Protein 6QU0 (pdb70)

Radius of gyration: 21.9 Å; Cα contacts (8 Å, |Δi|>4): 796; chains: 2; bounding box: 56×60×49 Å

B-factor: mean 35.23, std 13.41, range [15.94, 178.95]

Foldseek 3Di:
DAEEEAEEQDDPPPPDDLLVLLSCLLVVLLCVLVVVYHYHYDYLNPDDQDDDDCQQAPDQQRGDDDPSLVPDDPVSVVNSVVLVVLQCVVLVHQEYEYGAEQDQLAGDVSVVSSLSSNSHDPGLWHQDPVGIAADSQRHEYEYRYEEAADLVDDPNVVSRVHLVVVVVSCVRNNVVYYYYQYQYNCNVPVVCNVVSSVVSSVVSSVVSNPD/DAEEEAEEQDDDDPDDDLLVLLSCLLVVLLCVLPVPYHYDYDYLNVDDQDDDDPQQAPDFQRGDDDPSLVVDDPVSVVNNVVLVVLQCVVLPHQEYEYTAEQDQLAGDPSVVSSLSSNRHDVRLWHQDPVGIDADSQRHAYEYRYEEQQDLPDDPNVVSRVHLVVVVVSCVSSNRPYYHYQYQYNCNVPVVCNVVSSVVSSVVSSVVSNPD

Organism: NCBI:txid333138

Solvent-accessible surface area: 18854 Å² total; per-residue (Å²): 130,41,36,0,0,19,1,3,1,17,10,85,126,57,140,134,16,28,1,53,23,0,0,126,11,0,7,52,10,0,96,137,58,29,113,129,48,86,35,56,76,0,16,6,70,120,59,117,19,18,138,20,18,33,12,0,28,75,33,77,3,99,24,70,76,52,121,16,58,90,122,21,58,92,114,26,74,67,52,12,40,55,1,40,100,0,1,76,34,0,43,57,0,48,27,0,0,1,1,0,12,27,41,12,7,10,8,0,24,32,2,8,16,0,0,3,1,0,1,8,16,54,82,0,0,91,105,58,196,154,20,48,36,24,58,4,103,104,15,62,0,0,0,0,0,12,8,28,13,79,21,74,129,54,124,30,39,136,39,11,3,0,29,89,8,0,41,12,0,1,107,12,0,25,10,100,40,43,55,34,15,63,1,35,5,12,87,62,96,100,145,96,14,115,100,38,69,108,112,4,34,60,132,0,100,97,45,0,118,107,11,134,39,32,0,0,15,1,3,0,18,10,115,40,132,59,155,22,47,1,54,33,0,0,130,14,0,12,51,14,0,96,139,57,28,109,135,51,89,37,57,76,0,17,4,72,132,60,98,18,9,146,27,32,48,45,0,33,73,27,65,5,99,40,53,97,42,136,26,46,88,148,20,62,91,116,36,79,66,45,10,39,47,0,42,100,0,1,79,35,0,29,60,0,56,28,0,0,0,1,0,11,27,33,13,5,11,9,0,25,31,1,8,15,0,0,2,1,0,1,6,26,52,83,0,0,92,101,50,178,180,22,60,67,16,63,7,70,139,34,54,0,0,0,0,0,11,10,20,21,68,18,74,123,45,124,29,25,122,33,10,3,0,32,63,7,0,35,18,0,2,116,14,0,26,12,98,41,47,47,26,0,48,1,26,0,14,97,71,77,94,128,74,20,106,90,23,60,99,136,6,29,52,125,0,98,97,40,0,116,108,13

Sequence (422 aa):
MTKVLYITAHPHDDTQSFSMAVGKAFIDTYKEVNPDHEVETIDLYIEDIPHIDVDVFSGWGKLRSGQGFDQLSSDEKAKVGRLSELCEQFVSADKYIFVSPLWNFSFPPVLKAYIDSVAVAGKTFKYTEQGPVGLLTDKKALHIQARGGIYSEGPAAQMEMGHRYLSIIMQFFGVPSFDGLFVEGHNAMPDKAQEIKEKAVARAKDLAHTFMTKVLYITAHPHDDTQSFSMAVGKAFIDTYKEVNPDHEVETIDLYIEDIPHIDVDVFSGWGKLRSGQGFDQLSSDEKAKVGRLSELCEQFVSADKYIFVSPLWNFSFPPVLKAYIDSSVAVAGKTFKYTEQGPVGLLTTDKKALHIQARGGIYSEGPAAQMEMGHRYLSIIMQFFGVPSFDGLFVEGHNAMPDKAQEIKEKAVARAKDLAHTF

Nearest PDB structures (foldseek):
  6qu0-assembly1_B  TM=9.906E-01  e=3.653E-42  Halalkalibacter okhensis
  6jxn-assembly2_B  TM=9.415E-01  e=6.956E-33  Bacillus smithii
  3w78-assembly2_D  TM=9.395E-01  e=6.205E-25  Bacillus sp. B29
  3w77-assembly1_B  TM=9.193E-01  e=5.477E-24  Bacillus sp. B29
  3p0r-assembly1_A-2  TM=8.991E-01  e=1.500E-24  Bacillus anthracis str. Sterne

Structure (mmCIF, N/CA/C/O backbone):
data_6QU0
#
_entry.id   6QU0
#
_cell.length_a   47.209
_cell.length_b   92.970
_cell.length_c   103.040
_cell.angle_alpha   90.00
_cell.angle_beta   90.00
_cell.angle_gamma   90.00
#
_symmetry.space_group_name_H-M   'P 2 21 21'
#
loop_
_entity.id
_entity.type
_entity.pdbx_description
1 polymer 'FMN-dependent NADH-azoreductase'
2 non-polymer 'FLAVIN MONONUCLEOTIDE'
3 non-polymer GLYCEROL
4 non-polymer 'SULFATE ION'
5 water water
#
loop_
_atom_site.group_PDB
_atom_site.id
_atom_site.type_symbol
_atom_site.label_atom_id
_atom_site.label_alt_id
_atom_site.label_comp_id
_atom_site.label_asym_id
_atom_site.label_entity_id
_atom_site.label_seq_id
_atom_site.pdbx_PDB_ins_code
_atom_site.Cartn_x
_atom_site.Cartn_y
_atom_site.Cartn_z
_atom_site.occupancy
_atom_site.B_iso_or_equiv
_atom_site.auth_seq_id
_atom_site.auth_comp_id
_atom_site.auth_asym_id
_atom_site.auth_atom_id
_atom_site.pdbx_PDB_model_num
ATOM 1 N N . MET A 1 1 ? -47.943 -27.361 -2.968 1.00 57.51 1 MET A N 1
ATOM 2 C CA . MET A 1 1 ? -47.524 -26.046 -2.421 1.00 57.39 1 MET A CA 1
ATOM 3 C C . MET A 1 1 ? -45.983 -25.954 -2.441 1.00 55.85 1 MET A C 1
ATOM 4 O O . MET A 1 1 ? -45.311 -26.947 -2.806 1.00 53.39 1 MET A O 1
ATOM 6 N N . THR A 1 2 ? -45.443 -24.779 -2.109 1.00 52.97 2 THR A N 1
ATOM 7 C CA . THR A 1 2 ? -44.013 -24.557 -1.789 1.00 50.45 2 THR A CA 1
ATOM 8 C C . THR A 1 2 ? -43.928 -24.398 -0.274 1.00 50.42 2 THR A C 1
ATOM 9 O O . THR A 1 2 ? -44.755 -23.632 0.285 1.00 46.34 2 THR A O 1
ATOM 13 N N . LYS A 1 3 ? -43.019 -25.141 0.366 1.00 49.00 3 LYS A N 1
ATOM 14 C CA . LYS A 1 3 ? -42.914 -25.212 1.847 1.00 45.33 3 LYS A CA 1
ATOM 15 C C . LYS A 1 3 ? -41.556 -24.654 2.268 1.00 39.65 3 LYS A C 1
ATOM 16 O O . LYS A 1 3 ? -40.547 -24.992 1.629 1.00 35.26 3 LYS A O 1
ATOM 22 N N . VAL A 1 4 ? -41.568 -23.749 3.243 1.00 40.00 4 VAL A N 1
ATOM 23 C CA . VAL A 1 4 ? -40.359 -23.018 3.707 1.00 38.71 4 VAL A CA 1
ATOM 24 C C . VAL A 1 4 ? -40.216 -23.343 5.187 1.00 35.92 4 VAL A C 1
ATOM 25 O O . VAL A 1 4 ? -41.237 -23.319 5.889 1.00 34.90 4 VAL A O 1
ATOM 29 N N . LEU A 1 5 ? -39.007 -23.733 5.600 1.00 33.94 5 LEU A N 1
ATOM 30 C CA . LEU A 1 5 ? -38.697 -23.994 7.028 1.00 34.17 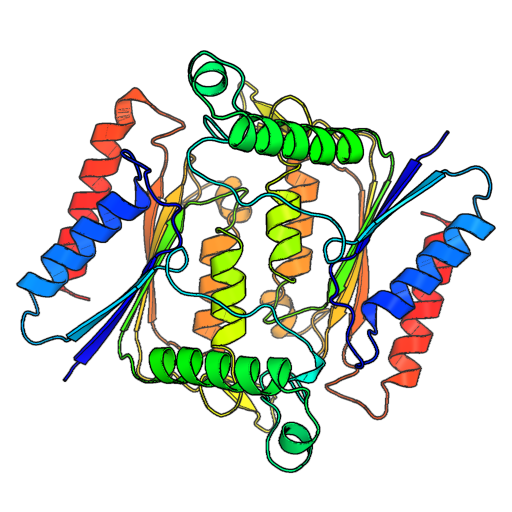5 LEU A CA 1
ATOM 31 C C . LEU A 1 5 ? -37.899 -22.824 7.550 1.00 30.55 5 LEU A C 1
ATOM 32 O O . LEU A 1 5 ? -36.789 -22.579 7.020 1.00 32.86 5 LEU A O 1
ATOM 37 N N . TYR A 1 6 ? -38.434 -22.195 8.585 1.00 32.14 6 TYR A N 1
ATOM 38 C CA . TYR A 1 6 ? -37.832 -21.043 9.285 1.00 32.81 6 TYR A CA 1
ATOM 39 C C . TYR A 1 6 ? -37.256 -21.572 10.610 1.00 30.34 6 TYR A C 1
ATOM 40 O O . TYR A 1 6 ? -37.996 -21.852 11.549 1.00 29.69 6 TYR A O 1
ATOM 49 N N . ILE A 1 7 ? -35.943 -21.795 10.611 1.00 32.49 7 ILE A N 1
ATOM 50 C CA . ILE A 1 7 ? -35.220 -22.513 11.689 1.00 28.90 7 ILE A CA 1
ATOM 51 C C . ILE A 1 7 ? -34.449 -21.474 12.503 1.00 27.89 7 ILE A C 1
ATOM 52 O O . ILE A 1 7 ? -33.419 -20.964 12.023 1.00 26.96 7 ILE A O 1
ATOM 57 N N . THR A 1 8 ? -34.885 -21.218 13.735 1.00 27.00 8 THR A N 1
ATOM 58 C CA . THR A 1 8 ? -34.238 -20.213 14.611 1.00 28.11 8 THR A CA 1
ATOM 59 C C . THR A 1 8 ? -33.485 -20.889 15.754 1.00 28.76 8 THR A C 1
ATOM 60 O O . THR A 1 8 ? -34.077 -21.748 16.445 1.00 27.23 8 THR A O 1
ATOM 64 N N . ALA A 1 9 ? -32.230 -20.475 15.942 1.00 27.15 9 ALA A N 1
ATOM 65 C CA . ALA A 1 9 ? -31.334 -20.897 17.034 1.00 28.80 9 ALA A CA 1
ATOM 66 C C . ALA A 1 9 ? -31.008 -19.699 17.931 1.00 28.85 9 ALA A C 1
ATOM 67 O O . ALA A 1 9 ? -29.845 -19.331 18.007 1.00 30.55 9 ALA A O 1
ATOM 69 N N . HIS A 1 10 ? -31.993 -19.153 18.637 1.00 28.44 10 HIS A N 1
ATOM 70 C CA . HIS A 1 10 ? -31.794 -17.962 19.503 1.00 29.05 10 HIS A CA 1
ATOM 71 C C . HIS A 1 10 ? -32.542 -18.111 20.826 1.00 25.65 10 HIS A C 1
ATOM 72 O O . HIS A 1 10 ? -33.725 -18.420 20.845 1.00 28.12 10 HIS A O 1
ATOM 79 N N . PRO A 1 11 ? -31.823 -17.960 21.956 1.00 27.06 11 PRO A N 1
ATOM 80 C CA . PRO A 1 11 ? -32.407 -17.937 23.294 1.00 31.30 11 PRO A CA 1
ATOM 81 C C . PRO A 1 11 ? -33.570 -16.929 23.358 1.00 36.58 11 PRO A C 1
ATOM 82 O O . PRO A 1 11 ? -33.501 -15.911 22.658 1.00 34.22 11 PRO A O 1
ATOM 86 N N . HIS A 1 12 ? -34.617 -17.259 24.118 1.00 39.83 12 HIS A N 1
ATOM 87 C CA . HIS A 1 12 ? -35.844 -16.426 24.247 1.00 45.81 12 HIS A CA 1
ATOM 88 C C . HIS A 1 12 ? -35.594 -15.241 25.204 1.00 49.57 12 HIS A C 1
ATOM 89 O O . HIS A 1 12 ? -34.552 -15.236 25.912 1.00 49.22 12 HIS A O 1
ATOM 96 N N . ASP A 1 13 ? -36.511 -14.258 25.187 1.00 53.28 13 ASP A N 1
ATOM 97 C CA . ASP A 1 13 ? -36.519 -13.045 26.047 1.00 56.28 13 ASP A CA 1
ATOM 98 C C . ASP A 1 13 ? -35.362 -12.120 25.671 1.00 56.09 13 ASP A C 1
ATOM 99 O O . ASP A 1 13 ? -34.956 -11.329 26.533 1.00 57.64 13 ASP A O 1
ATOM 104 N N . ASP A 1 14 ? -34.806 -12.236 24.469 1.00 60.71 14 ASP A N 1
ATOM 105 C CA . ASP A 1 14 ? -33.810 -11.247 23.987 1.00 69.87 14 ASP A CA 1
ATOM 106 C C . ASP A 1 14 ? -34.612 -10.159 23.278 1.00 77.20 14 ASP A C 1
ATOM 107 O O . ASP A 1 14 ? -35.077 -10.395 22.148 1.00 65.52 14 ASP A O 1
ATOM 112 N N . THR A 1 15 ? -34.801 -9.041 23.977 1.00 87.37 15 THR A N 1
ATOM 113 C CA . THR A 1 15 ? -35.520 -7.827 23.507 1.00 91.86 15 THR A CA 1
ATOM 114 C C . THR A 1 15 ? -34.467 -6.885 22.903 1.00 85.88 15 THR A C 1
ATOM 115 O O . THR A 1 15 ? -34.490 -5.670 23.203 1.00 84.81 15 THR A O 1
ATOM 119 N N . GLN A 1 16 ? -33.548 -7.460 22.123 1.00 72.57 16 GLN A N 1
ATOM 120 C CA . GLN A 1 16 ? -32.537 -6.765 21.282 1.00 66.95 16 GLN A CA 1
ATOM 121 C C . GLN A 1 16 ? -31.720 -7.825 20.527 1.00 58.37 16 GLN A C 1
ATOM 122 O O . GLN A 1 16 ? -30.474 -7.808 20.598 1.00 55.44 16 GLN A O 1
ATOM 128 N N . SER A 1 17 ? -32.382 -8.726 19.815 1.00 50.47 17 SER A N 1
ATOM 129 C CA . SER A 1 17 ? -31.682 -9.725 18.978 1.00 43.27 17 SER A CA 1
ATOM 130 C C . SER A 1 17 ? -31.588 -9.191 17.550 1.00 40.04 17 SER A C 1
ATOM 131 O O . SER A 1 17 ? -32.633 -9.045 16.886 1.00 35.44 17 SER A O 1
ATOM 134 N N . PHE A 1 18 ? -30.370 -8.995 17.064 1.00 37.59 18 PHE A N 1
ATOM 135 C CA . PHE A 1 18 ? -30.125 -8.508 15.686 1.00 37.06 18 PHE A CA 1
ATOM 136 C C . PHE A 1 18 ? -30.473 -9.593 14.679 1.00 43.68 18 PHE A C 1
ATOM 137 O O . PHE A 1 18 ? -31.107 -9.253 13.659 1.00 42.90 18 PHE A O 1
ATOM 145 N N . SER A 1 19 ? -30.045 -10.846 14.913 1.00 37.77 19 SER A N 1
ATOM 146 C CA . SER A 1 19 ? -30.297 -11.927 13.930 1.00 35.45 19 SER A CA 1
ATOM 147 C C . SER A 1 19 ? -31.814 -12.091 13.812 1.00 32.28 19 SER A C 1
ATOM 148 O O . SER A 1 19 ? -32.280 -12.236 12.689 1.00 35.18 19 SER A O 1
ATOM 151 N N . MET A 1 20 ? -32.549 -12.061 14.931 1.00 33.25 20 MET A N 1
ATOM 152 C CA . MET A 1 20 ? -34.014 -12.337 14.921 1.00 36.72 20 MET A CA 1
ATOM 153 C C . MET A 1 20 ? -34.762 -11.140 14.292 1.00 40.88 20 MET A C 1
ATOM 154 O O . MET A 1 20 ? -35.829 -11.357 13.681 1.00 38.11 20 MET A O 1
ATOM 159 N N . ALA A 1 21 ? -34.229 -9.924 14.436 1.00 39.54 21 ALA A N 1
ATOM 160 C CA . ALA A 1 21 ? -34.780 -8.712 13.794 1.00 39.85 21 ALA A CA 1
ATOM 161 C C . ALA A 1 21 ? -34.741 -8.892 12.273 1.00 36.66 21 ALA A C 1
ATOM 162 O O . ALA A 1 21 ? -35.797 -8.815 11.621 1.00 42.41 21 ALA A O 1
ATOM 164 N N . VAL A 1 22 ? -33.571 -9.192 11.725 1.00 39.17 22 VAL A N 1
ATOM 165 C CA . VAL A 1 22 ? -33.391 -9.375 10.261 1.00 37.53 22 VAL A CA 1
ATOM 166 C C . VAL A 1 22 ? -34.215 -10.574 9.804 1.00 40.64 22 VAL A C 1
ATOM 167 O O . VAL A 1 22 ? -34.857 -10.504 8.702 1.00 36.22 22 VAL A O 1
ATOM 171 N N . GLY A 1 23 ? -34.193 -11.645 10.611 1.00 40.66 23 GLY A N 1
ATOM 172 C CA . GLY A 1 23 ? -35.011 -12.841 10.363 1.00 37.43 23 GLY A CA 1
ATOM 173 C C . GLY A 1 23 ? -36.482 -12.494 10.213 1.00 40.95 23 GLY A C 1
ATOM 174 O O . GLY A 1 23 ? -37.066 -12.869 9.170 1.00 39.33 23 GLY A O 1
ATOM 175 N N . LYS A 1 24 ? -37.036 -11.805 11.218 1.00 42.64 24 LYS A N 1
ATOM 176 C CA . LYS A 1 24 ? -38.399 -11.203 11.204 1.00 51.83 24 LYS A CA 1
ATOM 177 C C . LYS A 1 24 ? -38.651 -10.515 9.860 1.00 50.82 24 LYS A C 1
ATOM 178 O O . LYS A 1 24 ? -39.659 -10.840 9.197 1.00 49.65 24 LYS A O 1
ATOM 184 N N . ALA A 1 25 ? -37.776 -9.576 9.498 1.00 51.38 25 ALA A N 1
ATOM 185 C CA . ALA A 1 25 ? -37.953 -8.692 8.321 1.00 50.31 25 ALA A CA 1
ATOM 186 C C . ALA A 1 25 ? -37.933 -9.553 7.061 1.00 51.51 25 ALA A C 1
ATOM 187 O O . ALA A 1 25 ? -38.811 -9.358 6.213 1.00 49.80 25 ALA A O 1
ATOM 189 N N . PHE A 1 26 ? -37.006 -10.508 6.968 1.00 45.56 26 PHE A N 1
ATOM 190 C CA . PHE A 1 26 ? -36.920 -11.394 5.785 1.00 47.05 26 PHE A CA 1
ATOM 191 C C . PHE A 1 26 ? -38.195 -12.233 5.651 1.00 44.40 26 PHE A C 1
ATOM 192 O O . PHE A 1 26 ? -38.684 -12.373 4.504 1.00 46.05 26 PHE A O 1
ATOM 200 N N . ILE A 1 27 ? -38.687 -12.830 6.742 1.00 44.48 27 ILE A N 1
ATOM 201 C CA . ILE A 1 27 ? -39.779 -13.839 6.637 1.00 47.88 27 ILE A CA 1
ATOM 202 C C . ILE A 1 27 ? -41.129 -13.122 6.489 1.00 48.98 27 ILE A C 1
ATOM 203 O O . ILE A 1 27 ? -42.014 -13.667 5.771 1.00 46.46 27 ILE A O 1
ATOM 208 N N . ASP A 1 28 ? -41.300 -11.976 7.149 1.00 46.34 28 ASP A N 1
ATOM 209 C CA . ASP A 1 28 ? -42.568 -11.204 7.076 1.00 44.42 28 ASP A CA 1
ATOM 210 C C . ASP A 1 28 ? -42.775 -10.702 5.648 1.00 44.91 28 ASP A C 1
ATOM 211 O O . ASP A 1 28 ? -43.887 -10.846 5.143 1.00 55.06 28 ASP A O 1
ATOM 216 N N . THR A 1 29 ? -41.741 -10.148 5.021 1.00 47.63 29 THR A N 1
ATOM 217 C CA . THR A 1 29 ? -41.796 -9.710 3.608 1.00 52.83 29 THR A CA 1
ATOM 218 C C . THR A 1 29 ? -42.019 -10.944 2.732 1.00 52.17 29 THR A C 1
ATOM 219 O O . THR A 1 29 ? -42.858 -10.860 1.818 1.00 54.22 29 THR A O 1
ATOM 223 N N . TYR A 1 30 ? -41.334 -12.058 3.021 1.00 47.28 30 TYR A N 1
ATOM 224 C CA . TYR A 1 30 ? -41.399 -13.290 2.194 1.00 44.10 30 TYR A CA 1
ATOM 225 C C . TYR A 1 30 ? -42.845 -13.783 2.153 1.00 40.48 30 TYR A C 1
ATOM 226 O O . TYR A 1 30 ? -43.302 -14.138 1.066 1.00 48.30 30 TYR A O 1
ATOM 235 N N . LYS A 1 31 ? -43.530 -13.806 3.289 1.00 42.52 31 LYS A N 1
ATOM 236 C CA . LYS A 1 31 ? -44.933 -14.290 3.364 1.00 47.63 31 LYS A CA 1
ATOM 237 C C . LYS A 1 31 ? -45.847 -13.347 2.551 1.00 57.57 31 LYS A C 1
ATOM 238 O O . LYS A 1 31 ? -46.650 -13.875 1.755 1.00 58.03 31 LYS A O 1
ATOM 244 N N . GLU A 1 32 ? -45.682 -12.020 2.682 1.00 59.11 32 GLU A N 1
ATOM 245 C CA . GLU A 1 32 ? -46.453 -10.988 1.917 1.00 57.29 32 GLU A CA 1
ATOM 246 C C . GLU A 1 32 ? -46.231 -11.197 0.411 1.00 51.92 32 GLU A C 1
ATOM 247 O O . GLU A 1 32 ? -47.230 -11.326 -0.309 1.00 52.61 32 GLU A O 1
ATOM 253 N N . VAL A 1 33 ? -44.977 -11.267 -0.043 1.00 51.68 33 VAL A N 1
ATOM 254 C CA . VAL A 1 33 ? -44.615 -11.538 -1.469 1.00 51.95 33 VAL A CA 1
ATOM 255 C C . VAL A 1 33 ? -45.295 -12.843 -1.909 1.00 59.04 33 VAL A C 1
ATOM 256 O O . VAL A 1 33 ? -45.982 -12.837 -2.946 1.00 64.31 33 VAL A O 1
ATOM 260 N N . ASN A 1 34 ? -45.143 -13.911 -1.125 1.00 61.45 34 ASN A N 1
ATOM 261 C CA . ASN A 1 34 ? -45.562 -15.294 -1.480 1.00 56.86 34 ASN A CA 1
ATOM 262 C C . ASN A 1 34 ? -46.643 -15.753 -0.513 1.00 57.74 34 ASN A C 1
ATOM 263 O O . ASN A 1 34 ? -46.391 -16.629 0.304 1.00 56.86 34 ASN A O 1
ATOM 268 N N . PRO A 1 35 ? -47.876 -15.204 -0.567 1.00 57.57 35 PRO A N 1
ATOM 269 C CA . PRO A 1 35 ? -48.885 -15.494 0.459 1.00 54.80 35 PRO A CA 1
ATOM 270 C C . PRO A 1 35 ? -49.445 -16.924 0.358 1.00 48.73 35 PRO A C 1
ATOM 271 O O . PRO A 1 35 ? -50.108 -17.355 1.275 1.00 46.51 35 PRO A O 1
ATOM 275 N N . ASP A 1 36 ? -49.189 -17.575 -0.781 1.00 49.15 36 ASP A N 1
ATOM 276 C CA . ASP A 1 36 ? -49.579 -18.962 -1.138 1.00 54.13 36 ASP A CA 1
ATOM 277 C C . ASP A 1 36 ? -48.633 -19.969 -0.448 1.00 52.94 36 ASP A C 1
ATOM 278 O O . ASP A 1 36 ? -49.057 -21.092 -0.157 1.00 47.70 36 ASP A O 1
ATOM 283 N N . HIS A 1 37 ? -47.377 -19.592 -0.207 1.00 53.11 37 HIS A N 1
ATOM 284 C CA . HIS A 1 37 ? -46.320 -20.488 0.343 1.00 48.07 37 HIS A CA 1
ATOM 285 C C . HIS A 1 37 ? -46.633 -20.863 1.794 1.00 42.65 37 HIS A C 1
ATOM 286 O O . HIS A 1 37 ? -47.040 -20.000 2.545 1.00 44.82 37 HIS A O 1
ATOM 293 N N . GLU A 1 38 ? -46.455 -22.125 2.160 1.00 39.86 38 GLU A N 1
ATOM 294 C CA . GLU A 1 38 ? -46.488 -22.574 3.571 1.00 42.90 38 GLU A CA 1
ATOM 295 C C . GLU A 1 38 ? -45.100 -22.323 4.188 1.00 46.28 38 GLU A C 1
ATOM 296 O O . GLU A 1 38 ? -44.082 -22.773 3.593 1.00 42.10 38 GLU A O 1
ATOM 302 N N . VAL A 1 39 ? -45.068 -21.570 5.292 1.00 41.54 39 VAL A N 1
ATOM 303 C CA . VAL A 1 39 ? -43.863 -21.305 6.124 1.00 43.20 39 VAL A CA 1
ATOM 304 C C . VAL A 1 39 ? -44.065 -22.040 7.442 1.00 44.52 39 VAL A C 1
ATOM 305 O O . VAL A 1 39 ? -45.015 -21.683 8.155 1.00 40.12 39 VAL A O 1
ATOM 309 N N . GLU A 1 40 ? -43.228 -23.049 7.727 1.00 38.73 40 GLU A N 1
ATOM 310 C CA . GLU A 1 40 ? -43.279 -23.798 9.013 1.00 38.40 40 GLU A CA 1
ATOM 311 C C . GLU A 1 40 ? -42.098 -23.334 9.881 1.00 36.38 40 GLU A C 1
ATOM 312 O O . GLU A 1 40 ? -40.985 -23.193 9.379 1.00 37.07 40 GLU A O 1
ATOM 318 N N . THR A 1 41 ? -42.341 -23.020 11.135 1.00 34.21 41 THR A N 1
ATOM 319 C CA . THR A 1 41 ? -41.289 -22.496 12.035 1.00 36.57 41 THR A CA 1
ATOM 320 C C . THR A 1 41 ? -40.792 -23.619 12.914 1.00 34.34 41 THR A C 1
ATOM 321 O O . THR A 1 41 ? -41.626 -24.343 13.455 1.00 37.57 41 THR A O 1
ATOM 325 N N . ILE A 1 42 ? -39.484 -23.731 13.064 1.00 36.76 42 ILE A N 1
ATOM 326 C CA . ILE A 1 42 ? -38.938 -24.627 14.112 1.00 35.66 42 ILE A CA 1
ATOM 327 C C . ILE A 1 42 ? -37.982 -23.794 14.946 1.00 28.29 42 ILE A C 1
ATOM 328 O O . ILE A 1 42 ? -36.949 -23.386 14.479 1.00 26.02 42 ILE A O 1
ATOM 333 N N . ASP A 1 43 ? -38.420 -23.523 16.149 1.00 28.05 43 ASP A N 1
ATOM 334 C CA . ASP A 1 43 ? -37.675 -22.759 17.158 1.00 31.89 43 ASP A CA 1
ATOM 335 C C . ASP A 1 43 ? -36.935 -23.794 18.005 1.00 29.77 43 ASP A C 1
ATOM 336 O O . ASP A 1 43 ? -37.575 -24.498 18.788 1.00 29.05 43 ASP A O 1
ATOM 341 N N . LEU A 1 44 ? -35.613 -23.825 17.864 1.00 28.25 44 LEU A N 1
ATOM 342 C CA . LEU A 1 44 ? -34.763 -24.876 18.465 1.00 27.10 44 LEU A CA 1
ATOM 343 C C . LEU A 1 44 ? -34.673 -24.622 19.975 1.00 28.04 44 LEU A C 1
ATOM 344 O O . LEU A 1 44 ? -34.018 -25.412 20.646 1.00 28.60 44 LEU A O 1
ATOM 349 N N . TYR A 1 45 ? -35.246 -23.528 20.488 1.00 25.44 45 TYR A N 1
ATOM 350 C CA . TYR A 1 45 ? -35.296 -23.248 21.946 1.00 28.17 45 TYR A CA 1
ATOM 351 C C . TYR A 1 45 ? -36.707 -23.539 22.441 1.00 33.72 45 TYR A C 1
ATOM 352 O O . TYR A 1 45 ? -36.971 -23.346 23.616 1.00 35.76 45 TYR A O 1
ATOM 361 N N . ILE A 1 46 ? -37.583 -23.992 21.552 1.00 33.44 46 ILE A N 1
ATOM 362 C CA . ILE A 1 46 ? -38.922 -24.492 21.965 1.00 38.31 46 ILE A CA 1
ATOM 363 C C . ILE A 1 46 ? -38.951 -26.008 21.806 1.00 36.34 46 ILE A C 1
ATOM 364 O O . ILE A 1 46 ? -39.320 -26.695 22.746 1.00 38.83 46 ILE A O 1
ATOM 369 N N . GLU A 1 47 ? -38.618 -26.515 20.640 1.00 34.40 47 GLU A N 1
ATOM 370 C CA . GLU A 1 47 ? -38.783 -27.966 20.389 1.00 38.27 47 GLU A CA 1
ATOM 371 C C . GLU A 1 47 ? -37.657 -28.775 21.041 1.00 37.00 47 GLU A C 1
ATOM 372 O O . GLU A 1 47 ? -36.600 -28.220 21.353 1.00 35.29 47 GLU A O 1
ATOM 378 N N . ASP A 1 48 ? -37.902 -30.048 21.300 1.00 38.22 48 ASP A N 1
ATOM 379 C CA . ASP A 1 48 ? -36.856 -30.899 21.917 1.00 40.92 48 ASP A CA 1
ATOM 380 C C . ASP A 1 48 ? -36.059 -31.561 20.814 1.00 31.81 48 ASP A C 1
ATOM 381 O O . ASP A 1 48 ? -36.622 -32.112 19.870 1.00 33.96 48 ASP A O 1
ATOM 386 N N . ILE A 1 49 ? -34.757 -31.386 20.881 1.00 27.57 49 ILE A N 1
ATOM 387 C CA . ILE A 1 49 ? -33.869 -32.003 19.877 1.00 25.70 49 ILE A CA 1
ATOM 388 C C . ILE A 1 49 ? -33.137 -33.101 20.623 1.00 24.92 49 ILE A C 1
ATOM 389 O O . ILE A 1 49 ? -32.444 -32.787 21.581 1.00 23.36 49 ILE A O 1
ATOM 394 N N . PRO A 1 50 ? -33.364 -34.389 20.288 1.00 27.14 50 PRO A N 1
ATOM 395 C CA . PRO A 1 50 ? -32.785 -35.489 21.045 1.00 26.79 50 PRO A CA 1
ATOM 396 C C . PRO A 1 50 ? -31.255 -35.380 21.132 1.00 24.86 50 PRO A C 1
ATOM 397 O O . PRO A 1 50 ? -30.671 -34.977 20.158 1.00 23.86 50 PRO A O 1
ATOM 401 N N . HIS A 1 51 ? -30.674 -35.789 22.258 1.00 22.84 51 HIS A N 1
ATOM 402 C CA . HIS A 1 51 ? -29.215 -36.035 22.421 1.00 24.49 51 HIS A CA 1
ATOM 403 C C . HIS A 1 51 ? -28.860 -37.294 21.623 1.00 22.99 51 HIS A C 1
ATOM 404 O O . HIS A 1 51 ? -29.539 -38.317 21.795 1.00 25.92 51 HIS A O 1
ATOM 411 N N . ILE A 1 52 ? -27.841 -37.243 20.784 1.00 23.31 52 ILE A N 1
ATOM 412 C CA . ILE A 1 52 ? -27.382 -38.475 20.083 1.00 24.75 52 ILE A CA 1
ATOM 413 C C . ILE A 1 52 ? -26.967 -39.496 21.150 1.00 23.73 52 ILE A C 1
ATOM 414 O O . ILE A 1 52 ? -26.202 -39.153 22.096 1.00 21.93 52 ILE A O 1
ATOM 419 N N . ASP A 1 53 ? -27.510 -40.694 20.985 1.00 25.56 53 ASP A N 1
ATOM 420 C CA . ASP A 1 53 ? -27.088 -41.971 21.614 1.00 26.95 53 ASP A CA 1
ATOM 421 C C . ASP A 1 53 ? -26.607 -42.832 20.434 1.00 27.64 53 ASP A C 1
ATOM 422 O O . ASP A 1 53 ? -27.423 -43.160 19.540 1.00 24.64 53 ASP A O 1
ATOM 427 N N . VAL A 1 54 ? -25.313 -43.122 20.370 1.00 25.25 54 VAL A N 1
ATOM 428 C CA . VAL A 1 54 ? -24.718 -43.882 19.236 1.00 25.23 54 VAL A CA 1
ATOM 429 C C . VAL A 1 54 ? -25.417 -45.233 19.045 1.00 24.58 54 VAL A C 1
ATOM 430 O O . VAL A 1 54 ? -25.460 -45.683 17.901 1.00 22.70 54 VAL A O 1
ATOM 434 N N . ASP A 1 55 ? -25.976 -45.826 20.112 1.00 22.30 55 ASP A N 1
ATOM 435 C CA . ASP A 1 55 ? -26.698 -47.126 20.053 1.00 26.27 55 ASP A CA 1
ATOM 436 C C . ASP A 1 55 ? -27.945 -47.055 19.176 1.00 25.20 55 ASP A C 1
ATOM 437 O O . ASP A 1 55 ? -28.382 -48.144 18.724 1.00 31.78 55 ASP A O 1
ATOM 442 N N . VAL A 1 56 ? -28.480 -45.890 18.857 1.00 25.71 56 VAL A N 1
ATOM 443 C CA . VAL A 1 56 ? -29.679 -45.841 17.964 1.00 29.37 56 VAL A CA 1
ATOM 444 C C . VAL A 1 56 ? -29.264 -45.748 16.486 1.00 31.26 56 VAL A C 1
ATOM 445 O O . VAL A 1 56 ? -30.167 -45.803 15.626 1.00 29.36 56 VAL A O 1
ATOM 449 N N . PHE A 1 57 ? -27.957 -45.681 16.192 1.00 27.74 57 PHE A N 1
ATOM 450 C CA . PHE A 1 57 ? -27.443 -45.691 14.799 1.00 27.48 57 PHE A CA 1
ATOM 451 C C . PHE A 1 57 ? -26.710 -47.013 14.553 1.00 30.07 57 PHE A C 1
ATOM 452 O O . PHE A 1 57 ? -26.086 -47.527 15.505 1.00 31.19 57 PHE A O 1
ATOM 460 N N . SER A 1 58 ? -26.799 -47.581 13.348 1.00 28.36 58 SER A N 1
ATOM 461 C CA . SER A 1 58 ? -26.019 -48.790 12.974 1.00 32.63 58 SER A CA 1
ATOM 462 C C . SER A 1 58 ? -24.759 -48.374 12.205 1.00 35.76 58 SER A C 1
ATOM 463 O O . SER A 1 58 ? -23.866 -49.228 12.010 1.00 42.31 58 SER A O 1
ATOM 466 N N . GLY A 1 59 ? -24.627 -47.081 11.908 1.00 29.22 59 GLY A N 1
ATOM 467 C CA . GLY A 1 59 ? -23.513 -46.473 11.150 1.00 28.78 59 GLY A CA 1
ATOM 468 C C . GLY A 1 59 ? -23.863 -45.007 10.903 1.00 29.01 59 GLY A C 1
ATOM 469 O O . GLY A 1 59 ? -25.010 -44.578 11.282 1.00 24.50 59 GLY A O 1
ATOM 470 N N . TRP A 1 60 ? -22.967 -44.230 10.303 1.00 20.65 60 TRP A N 1
ATOM 471 C CA . TRP A 1 60 ? -23.241 -42.795 10.052 1.00 19.22 60 TRP A CA 1
ATOM 472 C C . TRP A 1 60 ? -24.558 -42.615 9.260 1.00 19.27 60 TRP A C 1
ATOM 473 O O . TRP A 1 60 ? -24.695 -43.120 8.148 1.00 18.13 60 TRP A O 1
ATOM 484 N N . GLY A 1 61 ? -25.503 -41.882 9.849 1.00 22.04 61 GLY A N 1
ATOM 485 C CA . GLY A 1 61 ? -26.789 -41.533 9.232 1.00 23.40 61 GLY A CA 1
ATOM 486 C C . GLY A 1 61 ? -27.783 -42.667 9.235 1.00 24.79 61 GLY A C 1
ATOM 487 O O . GLY A 1 61 ? -28.917 -42.452 8.768 1.00 24.32 61 GLY A O 1
ATOM 488 N N . LYS A 1 62 ? -27.443 -43.830 9.772 1.00 24.76 62 LYS A N 1
ATOM 489 C CA . LYS A 1 62 ? -28.348 -44.996 9.620 1.00 26.20 62 LYS A CA 1
ATOM 490 C C . LYS A 1 62 ? -29.090 -45.238 10.931 1.00 26.23 62 LYS A C 1
ATOM 491 O O . LYS A 1 62 ? -28.493 -45.817 11.872 1.00 22.38 62 LYS A O 1
ATOM 497 N N . LEU A 1 63 ? -30.366 -44.841 10.978 1.00 25.11 63 LEU A N 1
ATOM 498 C CA . LEU A 1 63 ? -31.219 -45.084 12.163 1.00 27.43 63 LEU A CA 1
ATOM 499 C C . LEU A 1 63 ? -31.468 -46.588 12.230 1.00 23.90 63 LEU A C 1
ATOM 500 O O . LEU A 1 63 ? -31.691 -47.212 11.176 1.00 24.71 63 LEU A O 1
ATOM 505 N N . ARG A 1 64 ? -31.369 -47.182 13.411 1.00 23.34 64 ARG A N 1
ATOM 506 C CA . ARG A 1 64 ? -31.646 -48.630 13.586 1.00 27.56 64 ARG A CA 1
ATOM 507 C C . ARG A 1 64 ? -33.056 -48.948 13.067 1.00 26.13 64 ARG A C 1
ATOM 508 O O . ARG A 1 64 ? -33.961 -48.117 13.287 1.00 27.22 64 ARG A O 1
ATOM 516 N N . SER A 1 65 ? -33.204 -50.100 12.426 1.00 26.31 65 SER A N 1
ATOM 517 C CA . SER A 1 65 ? -34.461 -50.605 11.822 1.00 29.33 65 SER A CA 1
ATOM 518 C C . SER A 1 65 ? -34.503 -52.119 12.040 1.00 28.05 65 SER A C 1
ATOM 519 O O . SER A 1 65 ? -33.429 -52.703 12.364 1.00 30.57 65 SER A O 1
ATOM 522 N N . GLY A 1 66 ? -35.691 -52.717 11.902 1.00 30.38 66 GLY A N 1
ATOM 523 C CA . GLY A 1 66 ? -35.882 -54.171 12.048 1.00 31.28 66 GLY A CA 1
ATOM 524 C C . GLY A 1 66 ? -35.438 -54.647 13.410 1.00 32.03 66 GLY A C 1
ATOM 525 O O . GLY A 1 66 ? -35.789 -53.977 14.405 1.00 29.30 66 GLY A O 1
ATOM 526 N N . GLN A 1 67 ? -34.683 -55.749 13.456 1.00 33.61 67 GLN A N 1
ATOM 527 C CA . GLN A 1 67 ? -34.218 -56.381 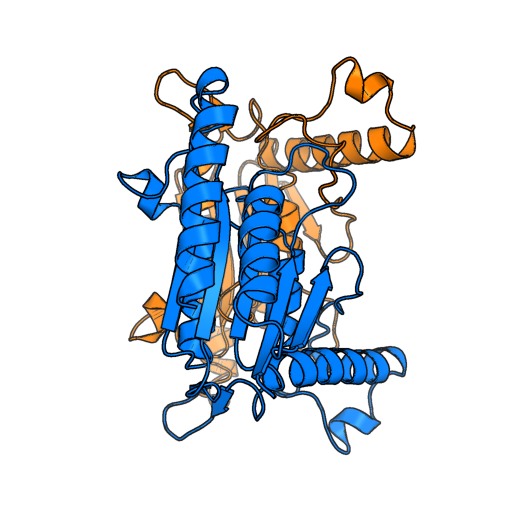14.727 1.00 38.85 67 GLN A CA 1
ATOM 528 C C . GLN A 1 67 ? -33.388 -55.371 15.529 1.00 33.39 67 GLN A C 1
ATOM 529 O O . GLN A 1 67 ? -33.561 -55.304 16.772 1.00 31.81 67 GLN A O 1
ATOM 535 N N . GLY A 1 68 ? -32.503 -54.630 14.850 1.00 28.28 68 GLY A N 1
ATOM 536 C CA . GLY A 1 68 ? -31.616 -53.619 15.468 1.00 28.58 68 GLY A CA 1
ATOM 537 C C . GLY A 1 68 ? -32.437 -52.607 16.260 1.00 26.04 68 GLY A C 1
ATOM 538 O O . GLY A 1 68 ? -32.005 -52.212 17.331 1.00 24.46 68 GLY A O 1
ATOM 539 N N . PHE A 1 69 ? -33.583 -52.198 15.722 1.00 25.75 69 PHE A N 1
ATOM 540 C CA . PHE A 1 69 ? -34.536 -51.268 16.378 1.00 24.65 69 PHE A CA 1
ATOM 541 C C . PHE A 1 69 ? -35.274 -52.024 17.501 1.00 23.67 69 PHE A C 1
ATOM 542 O O . PHE A 1 69 ? -35.447 -51.487 18.621 1.00 20.54 69 PHE A O 1
ATOM 550 N N . ASP A 1 70 ? -35.715 -53.255 17.222 1.00 24.48 70 ASP A N 1
ATOM 551 C CA . ASP A 1 70 ? -36.584 -54.002 18.176 1.00 27.48 70 ASP A CA 1
ATOM 552 C C . ASP A 1 70 ? -35.819 -54.307 19.474 1.00 24.40 70 ASP A C 1
ATOM 553 O O . ASP A 1 70 ? -36.477 -54.443 20.496 1.00 24.31 70 ASP A O 1
ATOM 558 N N . GLN A 1 71 ? -34.477 -54.322 19.485 1.00 21.87 71 GLN A N 1
ATOM 559 C CA . GLN A 1 71 ? -33.712 -54.672 20.701 1.00 24.27 71 GLN A CA 1
ATOM 560 C C . GLN A 1 71 ? -33.403 -53.428 21.534 1.00 23.81 71 GLN A C 1
ATOM 561 O O . GLN A 1 71 ? -32.813 -53.597 22.649 1.00 23.94 71 GLN A O 1
ATOM 567 N N . LEU A 1 72 ? -33.803 -52.233 21.081 1.00 22.75 72 LEU A N 1
ATOM 568 C CA . LEU A 1 72 ? -33.488 -50.969 21.810 1.00 24.56 72 LEU A CA 1
ATOM 569 C C . LEU A 1 72 ? -34.265 -50.859 23.124 1.00 25.72 72 LEU A C 1
ATOM 570 O O . LEU A 1 72 ? -35.364 -51.481 23.258 1.00 28.78 72 LEU A O 1
ATOM 575 N N . SER A 1 73 ? -33.799 -49.968 23.989 1.00 26.66 73 SER A N 1
ATOM 576 C CA . SER A 1 73 ? -34.545 -49.524 25.193 1.00 28.82 73 SER A CA 1
ATOM 577 C C . SER A 1 73 ? -35.778 -48.752 24.719 1.00 27.33 73 SER A C 1
ATOM 578 O O . SER A 1 73 ? -35.763 -48.322 23.564 1.00 23.75 73 SER A O 1
ATOM 581 N N . SER A 1 74 ? -36.814 -48.598 25.547 1.00 25.25 74 SER A N 1
ATOM 582 C CA . SER A 1 74 ? -38.002 -47.746 25.277 1.00 29.51 74 SER A CA 1
ATOM 583 C C . SER A 1 74 ? -37.582 -46.308 24.988 1.00 26.44 74 SER A C 1
ATOM 584 O O . SER A 1 74 ? -38.096 -45.726 24.011 1.00 24.27 74 SER A O 1
ATOM 587 N N . ASP A 1 75 ? -36.677 -45.755 25.790 1.00 27.13 75 ASP A N 1
ATOM 588 C CA . ASP A 1 75 ? -36.193 -44.354 25.592 1.00 27.57 75 ASP A CA 1
ATOM 589 C C . ASP A 1 75 ? -35.504 -44.271 24.229 1.00 23.70 75 ASP A C 1
ATOM 590 O O . ASP A 1 75 ? -35.706 -43.273 23.522 1.00 25.11 75 ASP A O 1
ATOM 595 N N . GLU A 1 76 ? -34.700 -45.272 23.883 1.00 25.37 76 GLU A N 1
ATOM 596 C CA . GLU A 1 76 ? -33.980 -45.313 22.585 1.00 23.56 76 GLU A CA 1
ATOM 597 C C . GLU A 1 76 ? -34.966 -45.410 21.410 1.00 22.85 76 GLU A C 1
ATOM 598 O O . GLU A 1 76 ? -34.767 -44.714 20.396 1.00 21.15 76 GLU A O 1
ATOM 604 N N . LYS A 1 77 ? -36.013 -46.216 21.532 1.00 22.31 77 LYS A N 1
ATOM 605 C CA . LYS A 1 77 ? -37.034 -46.331 20.461 1.00 23.39 77 LYS A CA 1
ATOM 606 C C . LYS A 1 77 ? -37.704 -44.978 20.250 1.00 22.44 77 LYS A C 1
ATOM 607 O O . LYS A 1 77 ? -37.920 -44.623 19.095 1.00 20.77 77 LYS A O 1
ATOM 613 N N . ALA A 1 78 ? -38.021 -44.261 21.331 1.00 23.59 78 ALA A N 1
ATOM 614 C CA . ALA A 1 78 ? -38.647 -42.924 21.282 1.00 24.16 78 ALA A CA 1
ATOM 615 C C . ALA A 1 78 ? -37.706 -41.926 20.620 1.00 25.11 78 ALA A C 1
ATOM 616 O O . ALA A 1 78 ? -38.178 -41.089 19.818 1.00 23.18 78 ALA A O 1
ATOM 618 N N . LYS A 1 79 ? -36.404 -42.004 20.900 1.00 24.26 79 LYS A N 1
ATOM 619 C CA . LYS A 1 79 ? -35.431 -41.105 20.238 1.00 23.03 79 LYS A CA 1
ATOM 620 C C . LYS A 1 79 ? -35.400 -41.347 18.747 1.00 19.57 79 LYS A C 1
ATOM 621 O O . LYS A 1 79 ? -35.362 -40.359 17.982 1.00 22.74 79 LYS A O 1
ATOM 627 N N . VAL A 1 80 ? -35.327 -42.602 18.323 1.00 19.12 80 VAL A N 1
ATOM 628 C CA . VAL A 1 80 ? -35.329 -42.895 16.875 1.00 19.81 80 VAL A CA 1
ATOM 629 C C . VAL A 1 80 ? -36.580 -42.268 16.241 1.00 21.52 80 VAL A C 1
ATOM 630 O O . VAL A 1 80 ? -36.491 -41.718 15.138 1.00 23.11 80 VAL A O 1
ATOM 634 N N . GLY A 1 81 ? -37.733 -42.407 16.888 1.00 21.93 81 GLY A N 1
ATOM 635 C CA . GLY A 1 81 ? -38.987 -41.778 16.422 1.00 23.70 81 GLY A CA 1
ATOM 636 C C . GLY A 1 81 ? -38.857 -40.278 16.250 1.00 23.77 81 GLY A C 1
ATOM 637 O O . GLY A 1 81 ? -39.282 -39.738 15.155 1.00 22.96 81 GLY A O 1
ATOM 638 N N . ARG A 1 82 ? -38.251 -39.610 17.237 1.00 21.43 82 ARG A N 1
ATOM 639 C CA . ARG A 1 82 ? -38.132 -38.128 17.222 1.00 22.80 82 ARG A CA 1
ATOM 640 C C . ARG A 1 82 ? -37.156 -37.721 16.118 1.00 25.41 82 ARG A C 1
ATOM 641 O O . ARG A 1 82 ? -37.467 -36.773 15.356 1.00 25.07 82 ARG A O 1
ATOM 649 N N . LEU A 1 83 ? -35.998 -38.387 16.034 1.00 25.15 83 LEU A N 1
ATOM 650 C CA . LEU A 1 83 ? -35.024 -38.082 14.967 1.00 25.58 83 LEU A CA 1
ATOM 651 C C . LEU A 1 83 ? -35.695 -38.273 13.603 1.00 25.26 83 LEU A C 1
ATOM 652 O O . LEU A 1 83 ? -35.509 -37.418 12.733 1.00 24.76 83 LEU A O 1
ATOM 657 N N . SER A 1 84 ? -36.399 -39.386 13.396 1.00 24.61 84 SER A N 1
ATOM 658 C CA . SER A 1 84 ? -37.099 -39.661 12.123 1.00 28.08 84 SER A CA 1
ATOM 659 C C . SER A 1 84 ? -38.179 -38.571 11.859 1.00 29.79 84 SER A C 1
ATOM 660 O O . SER A 1 84 ? -38.306 -38.090 10.711 1.00 29.44 84 SER A O 1
ATOM 663 N N . GLU A 1 85 ? -38.886 -38.098 12.880 1.00 29.59 85 GLU A N 1
ATOM 664 C CA . GLU A 1 85 ? -39.849 -36.969 12.727 1.00 29.92 85 GLU A CA 1
ATOM 665 C C . GLU A 1 85 ? -39.112 -35.712 12.224 1.00 27.29 85 GLU A C 1
ATOM 666 O O . GLU A 1 85 ? -39.583 -35.090 11.251 1.00 25.04 85 GLU A O 1
ATOM 672 N N . LEU A 1 86 ? -37.989 -35.340 12.858 1.00 27.09 86 LEU A N 1
ATOM 673 C CA . LEU A 1 86 ? -37.234 -34.087 12.552 1.00 25.83 86 LEU A CA 1
ATOM 674 C C . LEU A 1 86 ? -36.693 -34.196 11.147 1.00 26.02 86 LEU A C 1
ATOM 675 O O . LEU A 1 86 ? -36.739 -33.211 10.406 1.00 24.21 86 LEU A O 1
ATOM 680 N N . CYS A 1 87 ? -36.185 -35.371 10.785 1.00 24.45 87 CYS A N 1
ATOM 681 C CA . CYS A 1 87 ? -35.583 -35.576 9.455 1.00 25.45 87 CYS A CA 1
ATOM 682 C C . CYS A 1 87 ? -36.668 -35.462 8.365 1.00 27.22 87 CYS A C 1
ATOM 683 O O . CYS A 1 87 ? -36.432 -34.825 7.313 1.00 28.13 87 CYS A O 1
ATOM 686 N N . GLU A 1 88 ? -37.823 -36.066 8.602 1.00 28.26 88 GLU A N 1
ATOM 687 C CA . GLU A 1 88 ? -38.970 -36.061 7.651 1.00 32.54 88 GLU A CA 1
ATOM 688 C C . GLU A 1 88 ? -39.410 -34.611 7.426 1.00 28.55 88 GLU A C 1
ATOM 689 O O . GLU A 1 88 ? -39.623 -34.222 6.261 1.00 32.65 88 GLU A O 1
ATOM 695 N N . GLN A 1 89 ? -39.522 -33.835 8.493 1.00 27.25 89 GLN A N 1
ATOM 696 C CA . GLN A 1 89 ? -39.953 -32.414 8.399 1.00 29.48 89 GLN A CA 1
ATOM 697 C C . GLN A 1 89 ? -38.947 -31.654 7.521 1.00 33.08 89 GLN A C 1
ATOM 698 O O . GLN A 1 89 ? -39.370 -30.885 6.655 1.00 30.95 89 GLN A O 1
ATOM 704 N N . PHE A 1 90 ? -37.645 -31.853 7.758 1.00 27.98 90 PHE A N 1
ATOM 705 C CA . PHE A 1 90 ? -36.565 -31.183 7.014 1.00 28.80 90 PHE A CA 1
ATOM 706 C C . PHE A 1 90 ? -36.673 -31.542 5.532 1.00 28.95 90 PHE A C 1
ATOM 707 O O . PHE A 1 90 ? -36.554 -30.618 4.687 1.00 30.22 90 PHE A O 1
ATOM 715 N N . VAL A 1 91 ? -36.824 -32.836 5.211 1.00 31.53 91 VAL A N 1
ATOM 716 C CA . VAL A 1 91 ? -36.889 -33.341 3.805 1.00 30.99 91 VAL A CA 1
ATOM 717 C C . VAL A 1 91 ? -38.139 -32.798 3.098 1.00 34.31 91 VAL A C 1
ATOM 718 O O . VAL A 1 91 ? -38.066 -32.562 1.865 1.00 35.03 91 VAL A O 1
ATOM 722 N N . SER A 1 92 ? -39.247 -32.654 3.834 1.00 34.96 92 SER A N 1
ATOM 723 C CA . SER A 1 92 ? -40.557 -32.197 3.299 1.00 37.10 92 SER A CA 1
ATOM 724 C C . SER A 1 92 ? -40.402 -30.800 2.659 1.00 36.74 92 SER A C 1
ATOM 725 O O . SER A 1 92 ? -41.167 -30.497 1.747 1.00 35.47 92 SER A O 1
ATOM 728 N N . ALA A 1 93 ? -39.498 -29.959 3.172 1.00 36.05 93 ALA A N 1
ATOM 729 C CA . ALA A 1 93 ? -39.425 -28.516 2.847 1.00 37.99 93 ALA A CA 1
ATOM 730 C C . ALA A 1 93 ? -38.705 -28.291 1.514 1.00 36.89 93 ALA A C 1
ATOM 731 O O . ALA A 1 93 ? -37.827 -29.103 1.163 1.00 39.35 93 ALA A O 1
ATOM 733 N N . ASP A 1 94 ? -39.049 -27.208 0.802 1.00 37.26 94 ASP A N 1
ATOM 734 C CA . ASP A 1 94 ? -38.398 -26.794 -0.474 1.00 35.39 94 ASP A CA 1
ATOM 735 C C . ASP A 1 94 ? -37.274 -25.811 -0.203 1.00 33.10 94 ASP A C 1
ATOM 736 O O . ASP A 1 94 ? -36.302 -25.780 -0.967 1.00 36.04 94 ASP A O 1
ATOM 741 N N . LYS A 1 95 ? -37.432 -25.003 0.843 1.00 38.93 95 LYS A N 1
ATOM 742 C CA . LYS A 1 95 ? -36.498 -23.914 1.191 1.00 34.79 95 LYS A CA 1
ATOM 743 C C . LYS A 1 95 ? -36.219 -23.950 2.691 1.00 30.18 95 LYS A C 1
ATOM 744 O O . LYS A 1 95 ? -37.161 -24.168 3.473 1.00 27.89 95 LYS A O 1
ATOM 750 N N . TYR A 1 96 ? -34.980 -23.612 3.042 1.00 28.74 96 TYR A N 1
ATOM 751 C CA . TYR A 1 96 ? -34.465 -23.585 4.431 1.00 29.41 96 TYR A CA 1
ATOM 752 C C . TYR A 1 96 ? -33.894 -22.210 4.721 1.00 29.55 96 TYR A C 1
ATOM 753 O O . TYR A 1 96 ? -33.027 -21.721 3.981 1.00 36.03 96 TYR A O 1
ATOM 762 N N . ILE A 1 97 ? -34.349 -21.626 5.815 1.00 30.47 97 ILE A N 1
ATOM 763 C CA . ILE A 1 97 ? -33.805 -20.360 6.355 1.00 32.18 97 ILE A CA 1
ATOM 764 C C . ILE A 1 97 ? -33.351 -20.660 7.780 1.00 30.48 97 ILE A C 1
ATOM 765 O O . ILE A 1 97 ? -34.211 -21.031 8.589 1.00 32.07 97 ILE A O 1
ATOM 770 N N . PHE A 1 98 ? -32.048 -20.541 8.014 1.00 29.80 98 PHE A N 1
ATOM 771 C CA . PHE A 1 98 ? -31.396 -20.636 9.339 1.00 29.53 98 PHE A CA 1
ATOM 772 C C . PHE A 1 98 ? -31.137 -19.224 9.874 1.00 29.26 98 PHE A C 1
ATOM 773 O O . PHE A 1 98 ? -30.539 -18.410 9.168 1.00 29.06 98 PHE A O 1
ATOM 781 N N . VAL A 1 99 ? -31.523 -18.975 11.121 1.00 28.84 99 VAL A N 1
ATOM 782 C CA . VAL A 1 99 ? -31.251 -17.703 11.837 1.00 28.66 99 VAL A CA 1
ATOM 783 C C . VAL A 1 99 ? -30.459 -18.023 13.096 1.00 28.88 99 VAL A C 1
ATOM 784 O O . VAL A 1 99 ? -31.008 -18.758 13.928 1.00 25.32 99 VAL A O 1
ATOM 788 N N . SER A 1 100 ? -29.249 -17.471 13.204 1.00 28.86 100 SER A N 1
ATOM 789 C CA . SER A 1 100 ? -28.314 -17.709 14.332 1.00 29.80 100 SER A CA 1
ATOM 790 C C . SER A 1 100 ? -27.478 -16.482 14.683 1.00 30.03 100 SER A C 1
ATOM 791 O O . SER A 1 100 ? -27.149 -15.648 13.826 1.00 30.87 100 SER A O 1
ATOM 794 N N . PRO A 1 101 ? -27.091 -16.404 15.977 1.00 26.19 101 PRO A N 1
ATOM 795 C CA . PRO A 1 101 ? -26.042 -15.521 16.445 1.00 25.20 101 PRO A CA 1
ATOM 796 C C . PRO A 1 101 ? -24.684 -16.184 16.271 1.00 29.80 101 PRO A C 1
ATOM 797 O O . PRO A 1 101 ? -24.596 -17.410 16.344 1.00 27.97 101 PRO A O 1
ATOM 801 N N . LEU A 1 102 ? -23.669 -15.376 16.034 1.00 28.77 102 LEU A N 1
ATOM 802 C CA . LEU A 1 102 ? -22.265 -15.843 16.121 1.00 29.47 102 LEU A CA 1
ATOM 803 C C . LEU A 1 102 ? -21.824 -15.862 17.587 1.00 27.57 102 LEU A C 1
ATOM 804 O O . LEU A 1 102 ? -21.747 -14.782 18.239 1.00 27.49 102 LEU A O 1
ATOM 809 N N . TRP A 1 103 ? -21.608 -17.062 18.119 1.00 24.52 103 TRP A N 1
ATOM 810 C CA . TRP A 1 103 ? -21.036 -17.308 19.461 1.00 24.13 103 TRP A CA 1
ATOM 811 C C . TRP A 1 103 ? -19.672 -17.967 19.279 1.00 23.51 103 TRP A C 1
ATOM 812 O O . TRP A 1 103 ? -19.607 -19.129 18.803 1.00 24.81 103 TRP A O 1
ATOM 823 N N . ASN A 1 104 ? -18.618 -17.275 19.663 1.00 23.42 104 ASN A N 1
ATOM 824 C CA . ASN A 1 104 ? -17.249 -17.842 19.660 1.00 24.58 104 ASN A CA 1
ATOM 825 C C . ASN A 1 104 ? -16.977 -18.444 18.271 1.00 24.44 104 ASN A C 1
ATOM 826 O O . ASN A 1 104 ? -16.602 -19.628 18.169 1.00 22.81 104 ASN A O 1
ATOM 831 N N . PHE A 1 105 ? -17.212 -17.637 17.247 1.00 23.27 105 PHE A N 1
ATOM 832 C CA . PHE A 1 105 ? -16.906 -17.903 15.815 1.00 23.79 105 PHE A CA 1
ATOM 833 C C . PHE A 1 105 ? -17.834 -18.985 15.231 1.00 28.51 105 PHE A C 1
ATOM 834 O O . PHE A 1 105 ? -17.645 -19.354 14.055 1.00 25.29 105 PHE A O 1
ATOM 842 N N . SER A 1 106 ? -18.853 -19.436 15.974 1.00 26.70 106 SER A N 1
ATOM 843 C CA . SER A 1 106 ? -19.784 -20.488 15.506 1.00 27.56 106 SER A CA 1
ATOM 844 C C . SER A 1 106 ? -21.185 -20.176 16.013 1.00 26.32 106 SER A C 1
ATOM 845 O O . SER A 1 106 ? -21.494 -18.990 16.182 1.00 25.75 106 SER A O 1
ATOM 848 N N . PHE A 1 107 ? -22.033 -21.186 16.173 1.00 27.10 107 PHE A N 1
ATOM 849 C CA . PHE A 1 107 ? -23.490 -21.009 16.429 1.00 26.16 107 PHE A CA 1
ATOM 850 C C . PHE A 1 107 ? -23.840 -21.737 17.720 1.00 24.84 107 PHE A C 1
ATOM 851 O O . PHE A 1 107 ? -22.983 -22.396 18.322 1.00 28.62 107 PHE A O 1
ATOM 859 N N . PRO A 1 108 ? -25.042 -21.489 18.267 1.00 23.94 108 PRO A N 1
ATOM 860 C CA . PRO A 1 108 ? -25.466 -22.145 19.493 1.00 21.95 108 PRO A CA 1
ATOM 861 C C . PRO A 1 108 ? -25.406 -23.665 19.324 1.00 20.47 108 PRO A C 1
ATOM 862 O O . PRO A 1 108 ? -25.704 -24.202 18.251 1.00 21.51 108 PRO A O 1
ATOM 866 N N . PRO A 1 109 ? -24.999 -24.391 20.382 1.00 19.49 109 PRO A N 1
ATOM 867 C CA . PRO A 1 109 ? -24.888 -25.845 20.326 1.00 20.66 109 PRO A CA 1
ATOM 868 C C . PRO A 1 109 ? -26.129 -26.565 19.798 1.00 19.94 109 PRO A C 1
ATOM 869 O O . PRO A 1 109 ? -26.005 -27.602 19.073 1.00 21.01 109 PRO A O 1
ATOM 873 N N . VAL A 1 110 ? -27.317 -26.059 20.110 1.00 19.14 110 VAL A N 1
ATOM 874 C CA . VAL A 1 110 ? -28.555 -26.752 19.685 1.00 21.61 110 VAL A CA 1
ATOM 875 C C . VAL A 1 110 ? -28.625 -26.805 18.154 1.00 20.52 110 VAL A C 1
ATOM 876 O O . VAL A 1 110 ? -29.233 -27.731 17.621 1.00 21.64 110 VAL A O 1
ATOM 880 N N . LEU A 1 111 ? -28.046 -25.849 17.435 1.00 23.12 111 LEU A N 1
ATOM 881 C CA . LEU A 1 111 ? -28.079 -25.944 15.954 1.00 22.49 111 LEU A CA 1
ATOM 882 C C . LEU A 1 111 ? -27.189 -27.119 15.492 1.00 22.68 111 LEU A C 1
ATOM 883 O O . LEU A 1 111 ? -27.532 -27.744 14.488 1.00 20.06 111 LEU A O 1
ATOM 888 N N . LYS A 1 112 ? -26.077 -27.425 16.175 1.00 22.64 112 LYS A N 1
ATOM 889 C CA . LYS A 1 112 ? -25.337 -28.697 15.878 1.00 23.68 112 LYS A CA 1
ATOM 890 C C . LYS A 1 112 ? -26.246 -29.907 16.130 1.00 22.62 112 LYS A C 1
ATOM 891 O O . LYS A 1 112 ? -26.294 -30.818 15.273 1.00 21.22 112 LYS A O 1
ATOM 897 N N . ALA A 1 113 ? -26.953 -29.942 17.264 1.00 20.58 113 ALA A N 1
ATOM 898 C CA . ALA A 1 113 ? -27.844 -31.054 17.618 1.00 20.16 113 ALA A CA 1
ATOM 899 C C . ALA A 1 113 ? -28.889 -31.207 16.502 1.00 22.06 113 ALA A C 1
ATOM 900 O O . ALA A 1 113 ? -29.166 -32.344 16.097 1.00 21.16 113 ALA A O 1
ATOM 902 N N . TYR A 1 114 ? -29.382 -30.090 15.949 1.00 20.25 114 TYR A N 1
ATOM 903 C CA . TYR A 1 114 ? -30.441 -30.137 14.915 1.00 21.46 114 TYR A CA 1
ATOM 904 C C . TYR A 1 114 ? -29.865 -30.730 13.623 1.00 20.72 114 TYR A C 1
ATOM 905 O O . TYR A 1 114 ? -30.459 -31.623 13.032 1.00 20.33 114 TYR A O 1
ATOM 914 N N . ILE A 1 115 ? -28.658 -30.330 13.239 1.00 20.91 115 ILE A N 1
ATOM 915 C CA . ILE A 1 115 ? -27.992 -30.907 12.041 1.00 21.17 115 ILE A CA 1
ATOM 916 C C . ILE A 1 115 ? -27.824 -32.417 12.256 1.00 20.06 115 ILE A C 1
ATOM 917 O O . ILE A 1 115 ? -27.997 -33.201 11.304 1.00 20.67 115 ILE A O 1
ATOM 922 N N . ASP A 1 116 ? -27.456 -32.829 13.466 1.00 19.34 116 ASP A N 1
ATOM 923 C CA . ASP A 1 116 ? -27.168 -34.251 13.763 1.00 20.46 116 ASP A CA 1
ATOM 924 C C . ASP A 1 116 ? -28.484 -35.008 13.612 1.00 19.87 116 ASP A C 1
ATOM 925 O O . ASP A 1 116 ? -28.465 -36.241 13.309 1.00 23.03 116 ASP A O 1
ATOM 930 N N . SER A 1 117 ? -29.604 -34.327 13.846 1.00 21.28 117 SER A N 1
ATOM 931 C CA . SER A 1 117 ? -30.970 -34.924 13.804 1.00 21.41 117 SER A CA 1
ATOM 932 C C . SER A 1 117 ? -31.414 -35.173 12.375 1.00 23.31 117 SER A C 1
ATOM 933 O O . SER A 1 117 ? -32.226 -36.074 12.190 1.00 25.17 117 SER A O 1
ATOM 936 N N . VAL A 1 118 ? -30.989 -34.338 11.428 1.00 22.45 118 VAL A N 1
ATOM 937 C CA . VAL A 1 118 ? -31.543 -34.380 10.045 1.00 24.95 118 VAL A CA 1
ATOM 938 C C . VAL A 1 118 ? -30.543 -35.004 9.058 1.00 22.24 118 VAL A C 1
ATOM 939 O O . VAL A 1 118 ? -30.975 -35.278 7.924 1.00 22.11 118 VAL A O 1
ATOM 943 N N . ALA A 1 119 ? -29.282 -35.229 9.456 1.00 21.98 119 ALA A N 1
ATOM 944 C CA . ALA A 1 119 ? -28.283 -35.960 8.632 1.00 23.53 119 ALA A CA 1
ATOM 945 C C . ALA A 1 119 ? -28.559 -37.478 8.706 1.00 26.23 119 ALA A C 1
ATOM 946 O O . ALA A 1 119 ? -28.008 -38.185 9.591 1.00 24.88 119 ALA A O 1
ATOM 948 N N . VAL A 1 120 ? -29.392 -37.976 7.800 1.00 23.46 120 VAL A N 1
ATOM 949 C CA . VAL A 1 120 ? -29.901 -39.374 7.825 1.00 25.41 120 VAL A CA 1
ATOM 950 C C . VAL A 1 120 ? -29.767 -39.972 6.425 1.00 24.00 120 VAL A C 1
ATOM 951 O O . VAL A 1 120 ? -30.181 -39.329 5.433 1.00 23.79 120 VAL A O 1
ATOM 955 N N . ALA A 1 121 ? -29.201 -41.164 6.352 1.00 24.07 121 ALA A N 1
ATOM 956 C CA . ALA A 1 121 ? -28.980 -41.910 5.100 1.00 25.21 121 ALA A CA 1
ATOM 957 C C . ALA A 1 121 ? -30.343 -42.383 4.584 1.00 25.03 121 ALA A C 1
ATOM 958 O O . ALA A 1 121 ? -31.176 -42.813 5.412 1.00 25.64 121 ALA A O 1
ATOM 960 N N . GLY A 1 122 ? -30.585 -42.206 3.284 1.00 27.71 122 GLY A N 1
ATOM 961 C CA . GLY A 1 122 ? -31.903 -42.449 2.667 1.00 26.23 122 GLY A CA 1
ATOM 962 C C . GLY A 1 122 ? -32.802 -41.232 2.726 1.00 32.14 122 GLY A C 1
ATOM 963 O O . GLY A 1 122 ? -33.890 -41.296 2.124 1.00 32.89 122 GLY A O 1
ATOM 964 N N . LYS A 1 123 ? -32.430 -40.165 3.446 1.00 31.35 123 LYS A N 1
ATOM 965 C CA . LYS A 1 123 ? -33.313 -38.976 3.597 1.00 31.53 123 LYS A CA 1
ATOM 966 C C . LYS A 1 123 ? -32.588 -37.736 3.052 1.00 29.69 123 LYS A C 1
ATOM 967 O O . LYS A 1 123 ? -33.059 -37.175 2.051 1.00 29.28 123 LYS A O 1
ATOM 973 N N . THR A 1 124 ? -31.475 -37.312 3.659 1.00 25.08 124 THR A N 1
ATOM 974 C CA . THR A 1 124 ? -30.757 -36.083 3.249 1.00 23.79 124 THR A CA 1
ATOM 975 C C . THR A 1 124 ? -29.457 -36.413 2.493 1.00 23.20 124 THR A C 1
ATOM 976 O O . THR A 1 124 ? -28.977 -35.521 1.773 1.00 21.76 124 THR A O 1
ATOM 980 N N . PHE A 1 125 ? -28.902 -37.617 2.659 1.00 24.44 125 PHE A N 1
ATOM 981 C CA . PHE A 1 125 ? -27.791 -38.126 1.820 1.00 23.56 125 PHE A CA 1
ATOM 982 C C . PHE A 1 125 ? -27.977 -39.624 1.664 1.00 24.08 125 PHE A C 1
ATOM 983 O O . PHE A 1 125 ? -28.793 -40.205 2.365 1.00 26.32 125 PHE A O 1
ATOM 991 N N . LYS A 1 126 ? -27.214 -40.213 0.754 1.00 23.34 126 LYS A N 1
ATOM 992 C CA . LYS A 1 126 ? -27.247 -41.655 0.458 1.00 24.27 126 LYS A CA 1
ATOM 993 C C . LYS A 1 126 ? -25.789 -42.062 0.324 1.00 23.16 126 LYS A C 1
ATOM 994 O O . LYS A 1 126 ? -24.945 -41.191 0.123 1.00 24.30 126 LYS A O 1
ATOM 1000 N N . TYR A 1 127 ? -25.506 -43.346 0.441 1.00 22.77 127 TYR A N 1
ATOM 1001 C CA . TYR A 1 127 ? -24.195 -43.908 0.049 1.00 24.11 127 TYR A CA 1
ATOM 1002 C C . TYR A 1 127 ? -24.291 -44.434 -1.389 1.00 24.88 127 TYR A C 1
ATOM 1003 O O . TYR A 1 127 ? -25.325 -44.950 -1.790 1.00 25.83 127 TYR A O 1
ATOM 1012 N N . THR A 1 128 ? -23.188 -44.336 -2.104 1.00 25.44 128 THR A N 1
ATOM 1013 C CA . THR A 1 128 ? -22.969 -44.895 -3.462 1.00 27.04 128 THR A CA 1
ATOM 1014 C C . THR A 1 128 ? -21.583 -45.531 -3.444 1.00 28.55 128 THR A C 1
ATOM 1015 O O . THR A 1 128 ? -20.994 -45.594 -2.344 1.00 26.93 128 THR A O 1
ATOM 1019 N N . GLU A 1 129 ? -21.065 -45.940 -4.610 1.00 27.24 129 GLU A N 1
ATOM 1020 C CA . GLU A 1 129 ? -19.679 -46.455 -4.777 1.00 26.45 129 GLU A CA 1
ATOM 1021 C C . GLU A 1 129 ? -18.639 -45.481 -4.219 1.00 28.98 129 GLU A C 1
ATOM 1022 O O . GLU A 1 129 ? -17.577 -45.957 -3.773 1.00 27.36 129 GLU A O 1
ATOM 1028 N N . GLN A 1 130 ? -18.885 -44.164 -4.278 1.00 29.13 130 GLN A N 1
ATOM 1029 C CA . GLN A 1 130 ? -17.844 -43.160 -3.928 1.00 28.62 130 GLN A CA 1
ATOM 1030 C C . GLN A 1 130 ? -17.998 -42.744 -2.454 1.00 28.48 130 GLN A C 1
ATOM 1031 O O . GLN A 1 130 ? -17.190 -41.906 -1.984 1.00 29.34 130 GLN A O 1
ATOM 1037 N N . GLY A 1 131 ? -19.005 -43.261 -1.769 1.00 26.82 131 GLY A N 1
ATOM 1038 C CA . GLY A 1 131 ? -19.328 -42.864 -0.385 1.00 28.01 131 GLY A CA 1
ATOM 1039 C 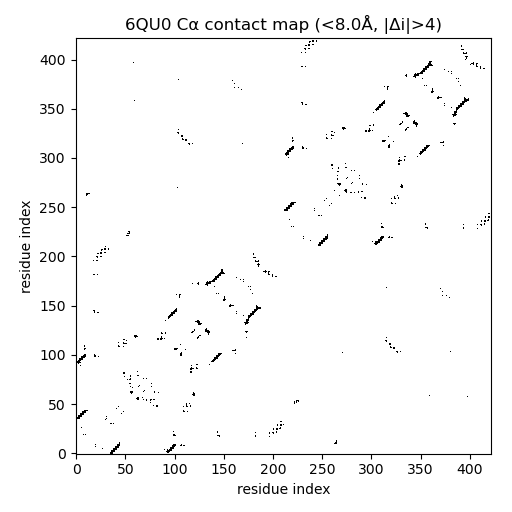C . GLY A 1 131 ? -20.578 -41.999 -0.381 1.00 30.30 131 GLY A C 1
ATOM 1040 O O . GLY A 1 131 ? -21.431 -42.129 -1.258 1.00 27.21 131 GLY A O 1
ATOM 1041 N N . PRO A 1 132 ? -20.723 -41.087 0.609 1.00 31.77 132 PRO A N 1
ATOM 1042 C CA . PRO A 1 132 ? -21.937 -40.279 0.724 1.00 29.54 132 PRO A CA 1
ATOM 1043 C C . PRO A 1 132 ? -22.074 -39.223 -0.385 1.00 29.97 132 PRO A C 1
ATOM 1044 O O . PRO A 1 132 ? -21.098 -38.629 -0.777 1.00 30.36 132 PRO A O 1
ATOM 1048 N N . VAL A 1 133 ? -23.303 -39.033 -0.850 1.00 27.28 133 VAL A N 1
ATOM 1049 C CA . VAL A 1 133 ? -23.692 -38.020 -1.856 1.00 28.60 133 VAL A CA 1
ATOM 1050 C C . VAL A 1 133 ? -25.025 -37.439 -1.380 1.00 27.88 133 VAL A C 1
ATOM 1051 O O . VAL A 1 133 ? -25.862 -38.206 -0.832 1.00 25.71 133 VAL A O 1
ATOM 1055 N N . GLY A 1 134 ? -25.226 -36.138 -1.588 1.00 24.90 134 GLY A N 1
ATOM 1056 C CA . GLY A 1 134 ? -26.426 -35.459 -1.074 1.00 27.43 134 GLY A CA 1
ATOM 1057 C C . GLY A 1 134 ? -27.661 -35.853 -1.848 1.00 28.79 134 GLY A C 1
ATOM 1058 O O . GLY A 1 134 ? -27.509 -36.119 -3.005 1.00 32.79 134 GLY A O 1
ATOM 1059 N N . LEU A 1 135 ? -28.830 -35.861 -1.213 1.00 27.81 135 LEU A N 1
ATOM 1060 C CA . LEU A 1 135 ? -30.125 -36.183 -1.867 1.00 31.66 135 LEU A CA 1
ATOM 1061 C C . LEU A 1 135 ? -30.930 -34.912 -2.145 1.00 32.23 135 LEU A C 1
ATOM 1062 O O . LEU A 1 135 ? -31.934 -35.012 -2.855 1.00 34.68 135 LEU A O 1
ATOM 1067 N N . LEU A 1 136 ? -30.581 -33.775 -1.558 1.00 31.15 136 LEU A N 1
ATOM 1068 C CA . LEU A 1 136 ? -31.486 -32.608 -1.554 1.00 30.49 136 LEU A CA 1
ATOM 1069 C C . LEU A 1 136 ? -31.164 -31.699 -2.748 1.00 33.10 136 LEU A C 1
ATOM 1070 O O . LEU A 1 136 ? -31.010 -30.480 -2.563 1.00 35.23 136 LEU A O 1
ATOM 1075 N N . THR A 1 137 ? -31.150 -32.274 -3.936 1.00 34.50 137 THR A N 1
ATOM 1076 C CA . THR A 1 137 ? -30.606 -31.678 -5.190 1.00 40.25 137 THR A CA 1
ATOM 1077 C C . THR A 1 137 ? -31.509 -30.538 -5.720 1.00 40.09 137 THR A C 1
ATOM 1078 O O . THR A 1 137 ? -30.995 -29.685 -6.461 1.00 44.75 137 THR A O 1
ATOM 1082 N N . ASP A 1 138 ? -32.785 -30.507 -5.330 1.00 39.40 138 ASP A N 1
ATOM 1083 C CA . ASP A 1 138 ? -33.849 -29.568 -5.784 1.00 44.20 138 ASP A CA 1
ATOM 1084 C C . ASP A 1 138 ? -33.992 -28.351 -4.861 1.00 46.00 138 ASP A C 1
ATOM 1085 O O . ASP A 1 138 ? -34.852 -27.533 -5.160 1.00 48.69 138 ASP A O 1
ATOM 1090 N N . LYS A 1 139 ? -33.209 -28.081 -3.898 1.00 40.69 139 LYS A N 1
ATOM 1091 C CA . LYS A 1 139 ? -33.749 -27.247 -2.786 1.00 36.30 139 LYS A CA 1
ATOM 1092 C C . LYS A 1 139 ? -32.889 -25.999 -2.551 1.00 38.21 139 LYS A C 1
ATOM 1093 O O . LYS A 1 139 ? -31.789 -25.874 -3.107 1.00 35.84 139 LYS A O 1
ATOM 1099 N N . LYS A 1 140 ? -33.146 -25.118 -1.779 1.00 38.21 140 LYS A N 1
ATOM 1100 C CA . LYS A 1 140 ? -32.511 -23.786 -1.667 1.00 41.00 140 LYS A CA 1
ATOM 1101 C C . LYS A 1 140 ? -32.360 -23.430 -0.182 1.00 35.64 140 LYS A C 1
ATOM 1102 O O . LYS A 1 140 ? -33.230 -23.845 0.603 1.00 31.49 140 LYS A O 1
ATOM 1108 N N . ALA A 1 141 ? -31.341 -22.663 0.204 1.00 31.75 141 ALA A N 1
ATOM 1109 C CA . ALA A 1 141 ? -31.120 -22.370 1.637 1.00 35.78 141 ALA A CA 1
ATOM 1110 C C . ALA A 1 141 ? -30.574 -20.954 1.823 1.00 34.02 141 ALA A C 1
ATOM 1111 O O . ALA A 1 141 ? -29.940 -20.425 0.885 1.00 34.40 141 ALA A O 1
ATOM 1113 N N . LEU A 1 142 ? -30.839 -20.380 2.994 1.00 30.19 142 LEU A N 1
ATOM 1114 C CA . LEU A 1 142 ? -30.341 -19.054 3.414 1.00 33.66 142 LEU A CA 1
ATOM 1115 C C . LEU A 1 142 ? -29.994 -19.073 4.905 1.00 31.46 142 LEU A C 1
ATOM 1116 O O . LEU A 1 142 ? -30.817 -19.611 5.703 1.00 31.46 142 LEU A O 1
ATOM 1121 N N . HIS A 1 143 ? -28.837 -18.512 5.243 1.00 29.98 143 HIS A N 1
ATOM 1122 C CA . HIS A 1 143 ? -28.391 -18.274 6.638 1.00 29.98 143 HIS A CA 1
ATOM 1123 C C . HIS A 1 143 ? -28.440 -16.772 6.918 1.00 33.24 143 HIS A C 1
ATOM 1124 O O . HIS A 1 143 ? -27.687 -16.015 6.263 1.00 33.26 143 HIS A O 1
ATOM 1131 N N . ILE A 1 144 ? -29.324 -16.377 7.835 1.00 35.29 144 ILE A N 1
ATOM 1132 C CA . ILE A 1 144 ? -29.359 -15.030 8.481 1.00 33.86 144 ILE A CA 1
ATOM 1133 C C . ILE A 1 144 ? -28.559 -15.088 9.794 1.00 37.21 144 ILE A C 1
ATOM 1134 O O . ILE A 1 144 ? -29.042 -15.694 10.762 1.00 33.89 144 ILE A O 1
ATOM 1139 N N . GLN A 1 145 ? -27.380 -14.472 9.819 1.00 31.22 145 GLN A N 1
ATOM 1140 C CA . GLN A 1 145 ? -26.445 -14.528 10.964 1.00 34.49 145 GLN A CA 1
ATOM 1141 C C . GLN A 1 145 ? -26.087 -13.118 11.466 1.00 32.67 145 GLN A C 1
ATOM 1142 O O . GLN A 1 145 ? -25.657 -12.316 10.643 1.00 35.70 145 GLN A O 1
ATOM 1148 N N . ALA A 1 146 ? -26.227 -12.845 12.770 1.00 31.33 146 ALA A N 1
ATOM 1149 C CA . ALA A 1 146 ? -25.692 -11.643 13.459 1.00 29.80 146 ALA A CA 1
ATOM 1150 C C . ALA A 1 146 ? -24.279 -11.923 14.011 1.00 35.18 146 ALA A C 1
ATOM 1151 O O . ALA A 1 146 ? -24.080 -12.972 14.692 1.00 34.39 146 ALA A O 1
ATOM 1153 N N . ARG A 1 147 ? -23.320 -11.037 13.718 1.00 32.01 147 ARG A N 1
ATOM 1154 C CA . ARG A 1 147 ? -21.914 -11.087 14.182 1.00 35.63 147 ARG A CA 1
ATOM 1155 C C . ARG A 1 147 ? -21.595 -9.792 14.945 1.00 43.08 147 ARG A C 1
ATOM 1156 O O . ARG A 1 147 ? -21.899 -8.727 14.406 1.00 39.74 147 ARG A O 1
ATOM 1164 N N . GLY A 1 148 ? -20.986 -9.831 16.127 1.00 44.97 148 GLY A N 1
ATOM 1165 C CA . GLY A 1 148 ? -20.573 -8.596 16.824 1.00 45.82 148 GLY A CA 1
ATOM 1166 C C . GLY A 1 148 ? -19.123 -8.252 16.504 1.00 54.73 148 GLY A C 1
ATOM 1167 O O . GLY A 1 148 ? -18.287 -8.137 17.440 1.00 74.91 148 GLY A O 1
ATOM 1168 N N . GLY A 1 149 ? -18.818 -8.103 15.230 1.00 44.06 149 GLY A N 1
ATOM 1169 C CA . GLY A 1 149 ? -17.453 -7.970 14.701 1.00 43.96 149 GLY A CA 1
ATOM 1170 C C . GLY A 1 149 ? -17.531 -8.160 13.206 1.00 41.23 149 GLY A C 1
ATOM 1171 O O . GLY A 1 149 ? -18.586 -8.580 12.761 1.00 38.27 149 GLY A O 1
ATOM 1172 N N . ILE A 1 150 ? -16.488 -7.824 12.463 1.00 47.37 150 ILE A N 1
ATOM 1173 C CA . ILE A 1 150 ? -16.480 -7.911 10.977 1.00 49.31 150 ILE A CA 1
ATOM 1174 C C . ILE A 1 150 ? -15.825 -9.234 10.591 1.00 44.27 150 ILE A C 1
ATOM 1175 O O . ILE A 1 150 ? -14.659 -9.429 10.954 1.00 47.87 150 ILE A O 1
ATOM 1180 N N . TYR A 1 151 ? -16.523 -10.073 9.821 1.00 43.58 151 TYR A N 1
ATOM 1181 C CA . TYR A 1 151 ? -16.021 -11.398 9.368 1.00 45.73 151 TYR A CA 1
ATOM 1182 C C . TYR A 1 151 ? -16.154 -11.531 7.844 1.00 48.16 151 TYR A C 1
ATOM 1183 O O . TYR A 1 151 ? -15.723 -12.563 7.326 1.00 50.87 151 TYR A O 1
ATOM 1192 N N . SER A 1 152 ? -16.699 -10.528 7.144 1.00 51.76 152 SER A N 1
ATOM 1193 C CA . SER A 1 152 ? -16.883 -10.545 5.664 1.00 53.39 152 SER A CA 1
ATOM 1194 C C . SER A 1 152 ? -15.577 -10.179 4.934 1.00 58.11 152 SER A C 1
ATOM 1195 O O . SER A 1 152 ? -15.521 -10.406 3.719 1.00 64.78 152 SER A O 1
ATOM 1198 N N . GLU A 1 153 ? -14.557 -9.653 5.626 1.00 60.07 153 GLU A N 1
ATOM 1199 C CA . GLU A 1 153 ? -13.222 -9.361 5.027 1.00 61.62 153 GLU A CA 1
ATOM 1200 C C . GLU A 1 153 ? -12.122 -9.415 6.097 1.00 61.67 153 GLU A C 1
ATOM 1201 O O . GLU A 1 153 ? -12.440 -9.311 7.303 1.00 67.56 153 GLU A O 1
ATOM 1207 N N . GLY A 1 154 ? -10.866 -9.552 5.660 1.00 60.95 154 GLY A N 1
ATOM 1208 C CA . GLY A 1 154 ? -9.668 -9.437 6.513 1.00 62.02 154 GLY A CA 1
ATOM 1209 C C . GLY A 1 154 ? -9.202 -10.792 7.039 1.00 64.86 154 GLY A C 1
ATOM 1210 O O . GLY A 1 154 ? -9.557 -11.828 6.468 1.00 63.64 154 GLY A O 1
ATOM 1211 N N . PRO A 1 155 ? -8.382 -10.817 8.125 1.00 61.70 155 PRO A N 1
ATOM 1212 C CA . PRO A 1 155 ? -7.910 -12.067 8.733 1.00 63.34 155 PRO A CA 1
ATOM 1213 C C . PRO A 1 155 ? -8.995 -12.779 9.562 1.00 56.07 155 PRO A C 1
ATOM 1214 O O . PRO A 1 155 ? -8.938 -13.990 9.683 1.00 62.79 155 PRO A O 1
ATOM 1218 N N . ALA A 1 156 ? -9.948 -12.012 10.095 1.00 47.35 156 ALA A N 1
ATOM 1219 C CA . ALA A 1 156 ? -11.101 -12.496 10.885 1.00 49.47 156 ALA A CA 1
ATOM 1220 C C . ALA A 1 156 ? -12.021 -13.372 10.026 1.00 50.03 156 ALA A C 1
ATOM 1221 O O . ALA A 1 156 ? -12.576 -14.330 10.590 1.00 50.97 156 ALA A O 1
ATOM 1223 N N . ALA A 1 157 ? -12.164 -13.096 8.725 1.00 47.22 157 ALA A N 1
ATOM 1224 C CA . ALA A 1 157 ? -13.036 -13.873 7.809 1.00 47.17 157 ALA A CA 1
ATOM 1225 C C . ALA A 1 157 ? -12.632 -15.343 7.890 1.00 43.78 157 ALA A C 1
ATOM 1226 O O . ALA A 1 157 ? -13.490 -16.227 7.798 1.00 43.51 157 ALA A O 1
ATOM 1228 N N . GLN A 1 158 ? -11.348 -15.587 8.076 1.00 39.63 158 GLN A N 1
ATOM 1229 C CA . GLN A 1 158 ? -10.801 -16.952 8.121 1.00 41.31 158 GLN A CA 1
ATOM 1230 C C . GLN A 1 158 ? -11.073 -17.597 9.497 1.00 37.76 158 GLN A C 1
ATOM 1231 O O . GLN A 1 158 ? -10.814 -18.769 9.634 1.00 35.47 158 GLN A O 1
ATOM 1237 N N . MET A 1 159 ? -11.571 -16.880 10.500 1.00 37.28 159 MET A N 1
ATOM 1238 C CA . MET A 1 159 ? -11.855 -17.529 11.806 1.00 37.21 159 MET A CA 1
ATOM 1239 C C . MET A 1 159 ? -13.337 -17.898 11.886 1.00 34.19 159 MET A C 1
ATOM 1240 O O . MET A 1 159 ? -13.695 -18.664 12.790 1.00 32.48 159 MET A O 1
ATOM 1245 N N . GLU A 1 160 ? -14.161 -17.370 10.986 1.00 32.64 160 GLU A N 1
ATOM 1246 C CA . GLU A 1 160 ? -15.634 -17.594 11.002 1.00 31.97 160 GLU A CA 1
ATOM 1247 C C . GLU A 1 160 ? -15.888 -19.083 10.751 1.00 30.53 160 GLU A C 1
ATOM 1248 O O . GLU A 1 160 ? -15.401 -19.567 9.741 1.00 28.43 160 GLU A O 1
ATOM 1254 N N . MET A 1 161 ? -16.626 -19.781 11.622 1.00 28.53 161 MET A N 1
ATOM 1255 C CA . MET A 1 161 ? -16.784 -21.253 11.481 1.00 27.98 161 MET A CA 1
ATOM 1256 C C . MET A 1 161 ? -18.265 -21.674 11.445 1.00 26.95 161 MET A C 1
ATOM 1257 O O . MET A 1 161 ? -18.525 -22.810 11.054 1.00 28.90 161 MET A O 1
ATOM 1262 N N . GLY A 1 162 ? -19.222 -20.832 11.831 1.00 25.61 162 GLY A N 1
ATOM 1263 C CA . GLY A 1 162 ? -20.642 -21.217 11.887 1.00 24.36 162 GLY A CA 1
ATOM 1264 C C . GLY A 1 162 ? -21.256 -21.242 10.496 1.00 28.54 162 GLY A C 1
ATOM 1265 O O . GLY A 1 162 ? -21.792 -22.287 10.050 1.00 23.19 162 GLY A O 1
ATOM 1266 N N . HIS A 1 163 ? -21.143 -20.142 9.765 1.00 26.86 163 HIS A N 1
ATOM 1267 C CA . HIS A 1 163 ? -21.638 -20.100 8.368 1.00 26.99 163 HIS A CA 1
ATOM 1268 C C . HIS A 1 163 ? -20.856 -21.103 7.528 1.00 24.96 163 HIS A C 1
ATOM 1269 O O . HIS A 1 163 ? -21.450 -21.753 6.647 1.00 26.72 163 HIS A O 1
ATOM 1276 N N . ARG A 1 164 ? -19.552 -21.194 7.761 1.00 28.49 164 ARG A N 1
ATOM 1277 C CA . ARG A 1 164 ? -18.658 -22.113 7.025 1.00 30.62 164 ARG A CA 1
ATOM 1278 C C . ARG A 1 164 ? -19.172 -23.557 7.230 1.00 30.51 164 ARG A C 1
ATOM 1279 O O . ARG A 1 164 ? -19.151 -24.342 6.298 1.00 27.30 164 ARG A O 1
ATOM 1287 N N . TYR A 1 165 ? -19.618 -23.909 8.434 1.00 25.49 165 TYR A N 1
ATOM 1288 C CA . TYR A 1 165 ? -20.031 -25.305 8.711 1.00 24.78 165 TYR A CA 1
ATOM 1289 C C . TYR A 1 165 ? -21.343 -25.558 7.987 1.00 22.30 165 TYR A C 1
ATOM 1290 O O . TYR A 1 165 ? -21.430 -26.610 7.346 1.00 23.71 165 TYR A O 1
ATOM 1299 N N . LEU A 1 166 ? -22.313 -24.655 8.114 1.00 25.28 166 LEU A N 1
ATOM 1300 C CA . LEU A 1 166 ? -23.651 -24.794 7.473 1.00 26.77 166 LEU A CA 1
ATOM 1301 C C . LEU A 1 166 ? -23.442 -24.927 5.971 1.00 28.38 166 LEU A C 1
ATOM 1302 O O . LEU A 1 166 ? -24.156 -25.729 5.352 1.00 29.25 166 LEU A O 1
ATOM 1307 N N . SER A 1 167 ? -22.435 -24.226 5.445 1.00 32.43 167 SER A N 1
ATOM 1308 C CA . SER A 1 167 ? -22.078 -24.258 4.003 1.00 33.80 167 SER A CA 1
ATOM 1309 C C . SER A 1 167 ? -21.594 -25.672 3.645 1.00 31.98 167 SER A C 1
ATOM 1310 O O . SER A 1 167 ? -22.061 -26.216 2.644 1.00 27.98 167 SER A O 1
ATOM 1313 N N . ILE A 1 168 ? -20.785 -26.301 4.505 1.00 29.84 168 ILE A N 1
ATOM 1314 C CA . ILE A 1 168 ? -20.312 -27.703 4.302 1.00 27.76 168 ILE A CA 1
ATOM 1315 C C . ILE A 1 168 ? -21.506 -28.671 4.345 1.00 25.66 168 ILE A C 1
ATOM 1316 O O . ILE A 1 168 ? -21.595 -29.522 3.463 1.00 26.78 168 ILE A O 1
ATOM 1321 N N . ILE A 1 169 ? -22.426 -28.517 5.293 1.00 22.63 169 ILE A N 1
ATOM 1322 C CA . ILE A 1 169 ? -23.597 -29.418 5.472 1.00 23.25 169 ILE A CA 1
ATOM 1323 C C . ILE A 1 169 ? -24.520 -29.272 4.264 1.00 25.19 169 ILE A C 1
ATOM 1324 O O . ILE A 1 169 ? -24.984 -30.296 3.727 1.00 22.29 169 ILE A O 1
ATOM 1329 N N . MET A 1 170 ? -24.772 -28.042 3.820 1.00 29.22 170 MET A N 1
ATOM 1330 C CA . MET A 1 170 ? -25.670 -27.849 2.649 1.00 31.05 170 MET A CA 1
ATOM 1331 C C . MET A 1 170 ? -25.062 -28.553 1.441 1.00 29.39 170 MET A C 1
ATOM 1332 O O . MET A 1 170 ? -25.797 -29.281 0.762 1.00 31.00 170 MET A O 1
ATOM 1337 N N . GLN A 1 171 ? -23.765 -28.351 1.224 1.00 33.02 171 GLN A N 1
ATOM 1338 C CA . GLN A 1 171 ? -22.926 -29.007 0.181 1.00 35.97 171 GLN A CA 1
ATOM 1339 C C . GLN A 1 171 ? -23.038 -30.536 0.336 1.00 37.54 171 GLN A C 1
ATOM 1340 O O . GLN A 1 171 ? -23.276 -31.229 -0.658 1.00 32.27 171 GLN A O 1
ATOM 1346 N N . PHE A 1 172 ? -22.942 -31.058 1.561 1.00 31.41 172 PHE A N 1
ATOM 1347 C CA . PHE A 1 172 ? -23.016 -32.504 1.858 1.00 28.60 172 PHE A CA 1
ATOM 1348 C C . PHE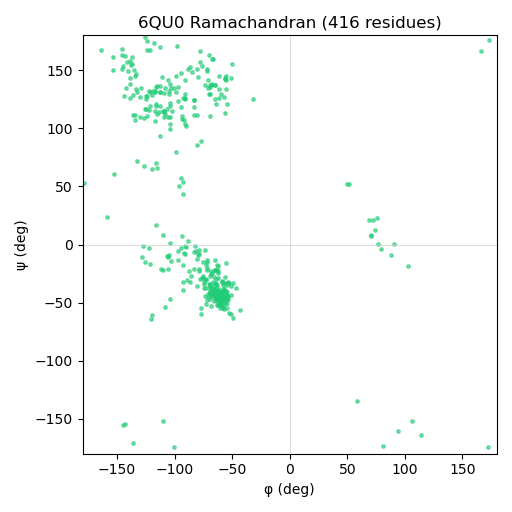 A 1 172 ? -24.387 -33.075 1.471 1.00 26.83 172 PHE A C 1
ATOM 1349 O O . PHE A 1 172 ? -24.484 -34.231 0.978 1.00 28.05 172 PHE A O 1
ATOM 1357 N N . PHE A 1 173 ? -25.443 -32.331 1.783 1.00 24.75 173 PHE A N 1
ATOM 1358 C CA . PHE A 1 173 ? -26.846 -32.709 1.514 1.00 26.76 173 PHE A CA 1
ATOM 1359 C C . PHE A 1 173 ? -27.185 -32.439 0.038 1.00 29.73 173 PHE A C 1
ATOM 1360 O O . PHE A 1 173 ? -28.324 -32.781 -0.352 1.00 29.81 173 PHE A O 1
ATOM 1368 N N . GLY A 1 174 ? -26.257 -31.835 -0.722 1.00 33.58 174 GLY A N 1
ATOM 1369 C CA . GLY A 1 174 ? -26.417 -31.598 -2.176 1.00 36.70 174 GLY A CA 1
ATOM 1370 C C . GLY A 1 174 ? -27.363 -30.447 -2.484 1.00 39.27 174 GLY A C 1
ATOM 1371 O O . GLY A 1 174 ? -27.882 -30.413 -3.613 1.00 38.45 174 GLY A O 1
ATOM 1372 N N . VAL A 1 175 ? -27.561 -29.525 -1.530 1.00 35.05 175 VAL A N 1
ATOM 1373 C CA . VAL A 1 175 ? -28.326 -28.259 -1.699 1.00 36.14 175 VAL A CA 1
ATOM 1374 C C . VAL A 1 175 ? -27.469 -27.390 -2.623 1.00 40.50 175 VAL A C 1
ATOM 1375 O O . VAL A 1 175 ? -26.345 -27.036 -2.284 1.00 35.47 175 VAL A O 1
ATOM 1379 N N . PRO A 1 176 ? -27.921 -27.148 -3.878 1.00 42.31 176 PRO A N 1
ATOM 1380 C CA . PRO A 1 176 ? -27.076 -26.508 -4.885 1.00 41.95 176 PRO A CA 1
ATOM 1381 C C . PRO A 1 176 ? -26.862 -25.007 -4.632 1.00 42.35 176 PRO A C 1
ATOM 1382 O O . PRO A 1 176 ? -25.900 -24.470 -5.175 1.00 42.90 176 PRO A O 1
ATOM 1386 N N . SER A 1 177 ? -27.707 -24.384 -3.796 1.00 40.45 177 SER A N 1
ATOM 1387 C CA . SER A 1 177 ? -27.816 -22.914 -3.603 1.00 37.85 177 SER A CA 1
ATOM 1388 C C . SER A 1 177 ? -27.921 -22.531 -2.121 1.00 34.91 177 SER A C 1
ATOM 1389 O O . SER A 1 177 ? -29.013 -22.730 -1.489 1.00 39.22 177 SER A O 1
ATOM 1392 N N . PHE A 1 178 ? -26.884 -21.889 -1.607 1.00 31.91 178 PHE A N 1
ATOM 1393 C CA . PHE A 1 178 ? -26.822 -21.452 -0.198 1.00 36.13 178 PHE A CA 1
ATOM 1394 C C . PHE A 1 178 ? -26.312 -20.017 -0.083 1.00 36.32 178 PHE A C 1
ATOM 1395 O O . PHE A 1 178 ? -25.092 -19.806 -0.215 1.00 37.55 178 PHE A O 1
ATOM 1403 N N . ASP A 1 179 ? -27.198 -19.108 0.326 1.00 39.62 179 ASP A N 1
ATOM 1404 C CA . ASP A 1 179 ? -26.906 -17.662 0.520 1.00 44.53 179 ASP A CA 1
ATOM 1405 C C . ASP A 1 179 ? -26.652 -17.399 2.009 1.00 44.38 179 ASP A C 1
ATOM 1406 O O . ASP A 1 179 ? -27.326 -18.045 2.838 1.00 40.87 179 ASP A O 1
ATOM 1411 N N . GLY A 1 180 ? -25.734 -16.475 2.318 1.00 39.53 180 GLY A N 1
ATOM 1412 C CA . GLY A 1 180 ? -25.614 -15.809 3.628 1.00 42.99 180 GLY A CA 1
ATOM 1413 C C . GLY A 1 180 ? -26.111 -14.372 3.587 1.00 44.31 180 GLY A C 1
ATOM 1414 O O . GLY A 1 180 ? -25.905 -13.703 2.561 1.00 43.58 180 GLY A O 1
ATOM 1415 N N . LEU A 1 181 ? -26.785 -13.935 4.648 1.00 43.10 181 LEU A N 1
ATOM 1416 C CA . LEU A 1 181 ? -27.252 -12.546 4.869 1.00 42.37 181 LEU A CA 1
ATOM 1417 C C . LEU A 1 181 ? -26.815 -12.129 6.276 1.00 42.83 181 LEU A C 1
ATOM 1418 O O . LEU A 1 181 ? -27.380 -12.638 7.259 1.00 36.69 181 LEU A O 1
ATOM 1423 N N . PHE A 1 182 ? -25.855 -11.214 6.368 1.00 40.39 182 PHE A N 1
ATOM 1424 C CA . PHE A 1 182 ? -25.106 -10.918 7.613 1.00 40.30 182 PHE A CA 1
ATOM 1425 C C . PHE A 1 182 ? -25.457 -9.510 8.120 1.00 46.33 182 PHE A C 1
ATOM 1426 O O . PHE A 1 182 ? -25.607 -8.576 7.329 1.00 43.55 182 PHE A O 1
ATOM 1434 N N . VAL A 1 183 ? -25.664 -9.404 9.425 1.00 45.75 183 VAL A N 1
ATOM 1435 C CA . VAL A 1 183 ? -25.659 -8.147 10.216 1.00 43.48 183 VAL A CA 1
ATOM 1436 C C . VAL A 1 183 ? -24.404 -8.202 11.064 1.00 49.09 183 VAL A C 1
ATOM 1437 O O . VAL A 1 183 ? -24.394 -9.048 11.994 1.00 43.70 183 VAL A O 1
ATOM 1441 N N . GLU A 1 184 ? -23.406 -7.372 10.780 1.00 42.48 184 GLU A N 1
ATOM 1442 C CA . GLU A 1 184 ? -22.115 -7.421 11.504 1.00 49.14 184 GLU A CA 1
ATOM 1443 C C . GLU A 1 184 ? -21.647 -6.005 11.876 1.00 54.07 184 GLU A C 1
ATOM 1444 O O . GLU A 1 184 ? -22.055 -5.042 11.192 1.00 50.51 184 GLU A O 1
ATOM 1450 N N . GLY A 1 185 ? -20.900 -5.896 12.984 1.00 48.74 185 GLY A N 1
ATOM 1451 C CA . GLY A 1 185 ? -20.129 -4.698 13.361 1.00 48.69 185 GLY A CA 1
ATOM 1452 C C . GLY A 1 185 ? -20.784 -3.877 14.451 1.00 44.78 185 GLY A C 1
ATOM 1453 O O . GLY A 1 185 ? -20.074 -3.060 15.044 1.00 47.25 185 GLY A O 1
ATOM 1454 N N . HIS A 1 186 ? -22.083 -4.048 14.688 1.00 39.96 186 HIS A N 1
ATOM 1455 C CA . HIS A 1 186 ? -22.863 -3.262 15.679 1.00 45.56 186 HIS A CA 1
ATOM 1456 C C . HIS A 1 186 ? -22.227 -3.353 17.069 1.00 48.67 186 HIS A C 1
ATOM 1457 O O . HIS A 1 186 ? -22.568 -2.491 17.924 1.00 50.42 186 HIS A O 1
ATOM 1464 N N . ASN A 1 187 ? -21.330 -4.315 17.305 1.00 51.68 187 ASN A N 1
ATOM 1465 C CA . ASN A 1 187 ? -20.678 -4.455 18.633 1.00 52.96 187 ASN A CA 1
ATOM 1466 C C . ASN A 1 187 ? -19.367 -3.683 18.630 1.00 50.75 187 ASN A C 1
ATOM 1467 O O . ASN A 1 187 ? -19.077 -3.062 19.672 1.00 50.17 187 ASN A O 1
ATOM 1472 N N . ALA A 1 188 ? -18.639 -3.726 17.508 1.00 50.66 188 ALA A N 1
ATOM 1473 C CA . ALA A 1 188 ? -17.435 -2.906 17.223 1.00 57.30 188 ALA A CA 1
ATOM 1474 C C . ALA A 1 188 ? -17.768 -1.393 17.126 1.00 58.46 188 ALA A C 1
ATOM 1475 O O . ALA A 1 188 ? -16.807 -0.609 17.140 1.00 65.10 188 ALA A O 1
ATOM 1477 N N . MET A 1 189 ? -19.052 -0.997 17.022 1.00 56.17 189 MET A N 1
ATOM 1478 C CA . MET A 1 189 ? -19.529 0.384 16.686 1.00 47.92 189 MET A CA 1
ATOM 1479 C C . MET A 1 189 ? -20.911 0.642 17.302 1.00 47.35 189 MET A C 1
ATOM 1480 O O . MET A 1 189 ? -21.911 0.939 16.629 1.00 43.69 189 MET A O 1
ATOM 1485 N N . PRO A 1 190 ? -21.007 0.575 18.647 1.00 48.21 190 PRO A N 1
ATOM 1486 C CA . PRO A 1 190 ? -22.311 0.574 19.330 1.00 56.68 190 PRO A CA 1
ATOM 1487 C C . PRO A 1 190 ? -23.301 1.670 18.892 1.00 64.51 190 PRO A C 1
ATOM 1488 O O . PRO A 1 190 ? -24.517 1.436 18.910 1.00 58.57 190 PRO A O 1
ATOM 1492 N N . ASP A 1 191 ? -22.769 2.840 18.525 1.00 70.78 191 ASP A N 1
ATOM 1493 C CA . ASP A 1 191 ? -23.563 4.017 18.087 1.00 72.65 191 ASP A CA 1
ATOM 1494 C C . ASP A 1 191 ? -24.075 3.788 16.656 1.00 80.06 191 ASP A C 1
ATOM 1495 O O . ASP A 1 191 ? -25.178 4.302 16.359 1.00 80.81 191 ASP A O 1
ATOM 1500 N N . LYS A 1 192 ? -23.350 3.013 15.829 1.00 79.85 192 LYS A N 1
ATOM 1501 C CA . LYS A 1 192 ? -23.740 2.676 14.423 1.00 74.73 192 LYS A CA 1
ATOM 1502 C C . LYS A 1 192 ? -24.793 1.547 14.399 1.00 68.69 192 LYS A C 1
ATOM 1503 O O . LYS A 1 192 ? -25.368 1.296 13.326 1.00 62.18 192 LYS A O 1
ATOM 1509 N N . ALA A 1 193 ? -25.065 0.919 15.550 1.00 62.83 193 ALA A N 1
ATOM 1510 C CA . ALA A 1 193 ? -25.882 -0.306 15.695 1.00 61.63 193 ALA A CA 1
ATOM 1511 C C . ALA A 1 193 ? -27.202 -0.157 14.936 1.00 62.46 193 ALA A C 1
ATOM 1512 O O . ALA A 1 193 ? -27.441 -0.924 13.984 1.00 66.03 193 ALA A O 1
ATOM 1514 N N . GLN A 1 194 ? -28.011 0.808 15.368 1.00 64.57 194 GLN A N 1
ATOM 1515 C CA . GLN A 1 194 ? -29.358 1.124 14.826 1.00 66.62 194 GLN A CA 1
ATOM 1516 C C . GLN A 1 194 ? -29.289 1.318 13.308 1.00 62.18 194 GLN A C 1
ATOM 1517 O O . GLN A 1 194 ? -30.277 0.966 12.630 1.00 69.58 194 GLN A O 1
ATOM 1523 N N . GLU A 1 195 ? -28.171 1.854 12.808 1.00 64.80 195 GLU A N 1
ATOM 1524 C CA . GLU A 1 195 ? -27.891 2.072 11.361 1.00 65.06 195 GLU A CA 1
ATOM 1525 C C . GLU A 1 195 ? -27.616 0.720 10.695 1.00 59.99 195 GLU A C 1
ATOM 1526 O O . GLU A 1 195 ? -28.243 0.436 9.656 1.00 56.40 195 GLU A O 1
ATOM 1532 N N . ILE A 1 196 ? -26.702 -0.079 11.258 1.00 57.70 196 ILE A N 1
ATOM 1533 C CA . ILE A 1 196 ? -26.252 -1.370 10.644 1.00 55.06 196 ILE A CA 1
ATOM 1534 C C . ILE A 1 196 ? -27.455 -2.312 10.546 1.00 47.11 196 ILE A C 1
ATOM 1535 O O . ILE A 1 196 ? -27.625 -2.959 9.479 1.00 49.04 196 ILE A O 1
ATOM 1540 N N . LYS A 1 197 ? -28.262 -2.352 11.612 1.00 43.72 197 LYS A N 1
ATOM 1541 C CA . LYS A 1 197 ? -29.506 -3.164 11.699 1.00 46.43 197 LYS A CA 1
ATOM 1542 C C . LYS A 1 197 ? -30.471 -2.766 10.570 1.00 53.36 197 LYS A C 1
ATOM 1543 O O . LYS A 1 197 ? -31.048 -3.668 9.926 1.00 47.19 197 LYS A O 1
ATOM 1549 N N . GLU A 1 198 ? -30.649 -1.463 10.326 1.00 54.45 198 GLU A N 1
ATOM 1550 C CA . GLU A 1 198 ? -31.577 -0.945 9.282 1.00 51.91 198 GLU A CA 1
ATOM 1551 C C . GLU A 1 198 ? -31.050 -1.330 7.896 1.00 45.77 198 GLU A C 1
ATOM 1552 O O . GLU A 1 198 ? -31.873 -1.714 7.053 1.00 51.25 198 GLU A O 1
ATOM 1558 N N . LYS A 1 199 ? -29.736 -1.235 7.659 1.00 43.54 199 LYS A N 1
ATOM 1559 C CA . LYS A 1 199 ? -29.118 -1.642 6.372 1.00 49.51 199 LYS A CA 1
ATOM 1560 C C . LYS A 1 199 ? -29.460 -3.117 6.118 1.00 56.13 199 LYS A C 1
ATOM 1561 O O . LYS A 1 199 ? -30.064 -3.432 5.070 1.00 53.83 199 LYS A O 1
ATOM 1567 N N . ALA A 1 200 ? -29.127 -3.984 7.078 1.00 55.19 200 ALA A N 1
ATOM 1568 C CA . ALA A 1 200 ? -29.388 -5.439 6.993 1.00 49.93 200 ALA A CA 1
ATOM 1569 C C . ALA A 1 200 ? -30.901 -5.687 6.848 1.00 46.32 200 ALA A C 1
ATOM 1570 O O . ALA A 1 200 ? -31.281 -6.472 5.962 1.00 41.30 200 ALA A O 1
ATOM 1572 N N . VAL A 1 201 ? -31.751 -5.040 7.660 1.00 50.64 201 VAL A N 1
ATOM 1573 C CA . VAL A 1 201 ? -33.235 -5.176 7.514 1.00 47.19 201 VAL A CA 1
ATOM 1574 C C . VAL A 1 201 ? -33.613 -4.844 6.067 1.00 49.48 201 VAL A C 1
ATOM 1575 O O . VAL A 1 201 ? -34.366 -5.611 5.454 1.00 49.43 201 VAL A O 1
ATOM 1579 N N . ALA A 1 202 ? -33.085 -3.743 5.534 1.00 47.59 202 ALA A N 1
ATOM 1580 C CA . ALA A 1 202 ? -33.334 -3.331 4.136 1.00 51.66 202 ALA A CA 1
ATOM 1581 C C . ALA A 1 202 ? -33.004 -4.507 3.215 1.00 50.77 202 ALA A C 1
ATOM 1582 O O . ALA A 1 202 ? -33.915 -4.982 2.502 1.00 44.41 202 ALA A O 1
ATOM 1584 N N . ARG A 1 203 ? -31.754 -4.976 3.266 1.00 52.14 203 ARG A N 1
ATOM 1585 C CA . ARG A 1 203 ? -31.242 -6.084 2.414 1.00 53.36 203 ARG A CA 1
ATOM 1586 C C . ARG A 1 203 ? -32.144 -7.320 2.567 1.00 50.79 203 ARG A C 1
ATOM 1587 O O . ARG A 1 203 ? -32.314 -8.040 1.562 1.00 52.06 203 ARG A O 1
ATOM 1595 N N . ALA A 1 204 ? -32.728 -7.539 3.752 1.00 47.73 204 ALA A N 1
ATOM 1596 C CA . ALA A 1 204 ? -33.585 -8.711 4.048 1.00 45.66 204 ALA A CA 1
ATOM 1597 C C . ALA A 1 204 ? -34.889 -8.600 3.253 1.00 47.21 204 ALA A C 1
ATOM 1598 O O . ALA A 1 204 ? -35.215 -9.546 2.535 1.00 50.03 204 ALA A O 1
ATOM 1600 N N . LYS A 1 205 ? -35.594 -7.470 3.353 1.00 52.07 205 LYS A N 1
ATOM 1601 C CA . LYS A 1 205 ? -36.850 -7.223 2.586 1.00 55.28 205 LYS A CA 1
ATOM 1602 C C . LYS A 1 205 ? -36.571 -7.402 1.084 1.00 54.07 205 LYS A C 1
ATOM 1603 O O . LYS A 1 205 ? -37.375 -8.067 0.418 1.00 55.93 205 LYS A O 1
ATOM 1609 N N . ASP A 1 206 ? -35.447 -6.863 0.600 1.00 57.68 206 ASP A N 1
ATOM 1610 C CA . ASP A 1 206 ? -34.910 -6.995 -0.784 1.00 60.65 206 ASP A CA 1
ATOM 1611 C C . ASP A 1 206 ? -34.862 -8.478 -1.194 1.00 62.27 206 ASP A C 1
ATOM 1612 O O . ASP A 1 206 ? -35.499 -8.854 -2.202 1.00 52.71 206 ASP A O 1
ATOM 1617 N N . LEU A 1 207 ? -34.110 -9.302 -0.457 1.00 57.98 207 LEU A N 1
ATOM 1618 C CA . LEU A 1 207 ? -33.864 -10.715 -0.850 1.00 51.27 207 LEU A CA 1
ATOM 1619 C C . LEU A 1 207 ? -35.192 -11.483 -0.830 1.00 40.07 207 LEU A C 1
ATOM 1620 O O . LEU A 1 207 ? -35.364 -12.365 -1.670 1.00 44.81 207 LEU A O 1
ATOM 1625 N N . ALA A 1 208 ? -36.086 -11.131 0.087 1.00 37.48 208 ALA A N 1
ATOM 1626 C CA . ALA A 1 208 ? -37.399 -11.777 0.292 1.00 38.17 208 ALA A CA 1
ATOM 1627 C C . ALA A 1 208 ? -38.303 -11.640 -0.942 1.00 49.13 208 ALA A C 1
ATOM 1628 O O . ALA A 1 208 ? -39.310 -12.393 -1.015 1.00 51.04 208 ALA A O 1
ATOM 1630 N N . HIS A 1 209 ? -37.994 -10.684 -1.834 1.00 56.68 209 HIS A N 1
ATOM 1631 C CA . HIS A 1 209 ? -38.714 -10.437 -3.114 1.00 58.98 209 HIS A CA 1
ATOM 1632 C C . HIS A 1 209 ? -38.312 -11.494 -4.140 1.00 56.91 209 HIS A C 1
ATOM 1633 O O . HIS A 1 209 ? -39.165 -11.789 -4.988 1.00 56.11 209 HIS A O 1
ATOM 1640 N N . THR A 1 210 ? -37.087 -12.036 -4.055 1.00 50.93 210 THR A N 1
ATOM 1641 C CA . THR A 1 210 ? -36.499 -12.920 -5.097 1.00 57.74 210 THR A CA 1
ATOM 1642 C C . THR A 1 210 ? -36.324 -14.374 -4.623 1.00 59.82 210 THR A C 1
ATOM 1643 O O . THR A 1 210 ? -36.224 -15.235 -5.499 1.00 62.45 210 THR A O 1
ATOM 1647 N N . PHE A 1 211 ? -36.270 -14.658 -3.319 1.00 59.11 211 PHE A N 1
ATOM 1648 C CA . PHE A 1 211 ? -35.858 -15.991 -2.780 1.00 56.24 211 PHE A CA 1
ATOM 1649 C C . PHE A 1 211 ? -36.950 -17.040 -3.051 1.00 55.13 211 PHE A C 1
ATOM 1650 O O . PHE A 1 211 ? -38.150 -16.754 -2.946 1.00 58.85 211 PHE A O 1
ATOM 1658 N N . MET B 1 1 ? 3.730 -28.128 39.811 1.00 49.38 1 MET B N 1
ATOM 1659 C CA . MET B 1 1 ? 2.683 -29.156 40.006 1.00 51.21 1 MET B CA 1
ATOM 1660 C C . MET B 1 1 ? 1.853 -29.259 38.714 1.00 57.11 1 MET B C 1
ATOM 1661 O O . MET B 1 1 ? 0.608 -29.142 38.829 1.00 65.52 1 MET B O 1
ATOM 1663 N N . THR B 1 2 ? 2.509 -29.472 37.555 1.00 48.03 2 THR B N 1
ATOM 1664 C CA . THR B 1 2 ? 1.888 -29.567 36.203 1.00 41.33 2 THR B CA 1
ATOM 1665 C C . THR B 1 2 ? 0.491 -30.182 36.342 1.00 34.52 2 THR B C 1
ATOM 1666 O O . THR B 1 2 ? 0.366 -31.273 36.914 1.00 36.64 2 THR B O 1
ATOM 1670 N N . LYS B 1 3 ? -0.533 -29.501 35.830 1.00 35.60 3 LYS B N 1
ATOM 1671 C CA . LYS B 1 3 ? -1.931 -29.981 35.885 1.00 33.95 3 LYS B CA 1
ATOM 1672 C C . LYS B 1 3 ? -2.446 -30.217 34.452 1.00 32.22 3 LYS B C 1
ATOM 1673 O O . LYS B 1 3 ? -2.264 -29.364 33.588 1.00 26.98 3 LYS B O 1
ATOM 1679 N N . VAL B 1 4 ? -3.061 -31.370 34.210 1.00 32.56 4 VAL B N 1
ATOM 1680 C CA . VAL B 1 4 ? -3.555 -31.724 32.850 1.00 32.10 4 VAL B CA 1
ATOM 1681 C C . VAL B 1 4 ? -5.060 -31.905 32.955 1.00 29.27 4 VAL B C 1
ATOM 1682 O O . VAL B 1 4 ? -5.468 -32.564 33.892 1.00 27.65 4 VAL B O 1
ATOM 1686 N N . LEU B 1 5 ? -5.817 -31.298 32.040 1.00 28.96 5 LEU B N 1
ATOM 1687 C CA . LEU B 1 5 ? -7.295 -31.410 31.954 1.00 30.43 5 LEU B CA 1
ATOM 1688 C C . LEU B 1 5 ? -7.629 -32.355 30.797 1.00 28.62 5 LEU B C 1
ATOM 1689 O O . LEU B 1 5 ? -7.277 -31.999 29.655 1.00 28.60 5 LEU B O 1
ATOM 1694 N N . TYR B 1 6 ? -8.125 -33.547 31.133 1.00 26.31 6 TYR B N 1
ATOM 1695 C CA . TYR B 1 6 ? -8.628 -34.595 30.212 1.00 25.85 6 TYR B CA 1
ATOM 1696 C C . TYR B 1 6 ? -10.136 -34.362 30.006 1.00 26.15 6 TYR B C 1
ATOM 1697 O O . TYR B 1 6 ? -10.956 -34.700 30.875 1.00 24.69 6 TYR B O 1
ATOM 1706 N N . ILE B 1 7 ? -10.474 -33.816 28.841 1.00 23.39 7 ILE B N 1
ATOM 1707 C CA . ILE B 1 7 ? -11.853 -33.348 28.531 1.00 22.76 7 ILE B CA 1
ATOM 1708 C C . ILE B 1 7 ? -12.450 -34.328 27.532 1.00 23.26 7 ILE B C 1
ATOM 1709 O O . ILE B 1 7 ? -11.943 -34.360 26.376 1.00 19.00 7 ILE B O 1
ATOM 1714 N N . THR B 1 8 ? -13.469 -35.099 27.932 1.00 23.63 8 THR B N 1
ATOM 1715 C CA . THR B 1 8 ? -14.101 -36.087 27.017 1.00 22.37 8 THR B CA 1
ATOM 1716 C C . THR B 1 8 ? -15.492 -35.619 26.602 1.00 21.47 8 THR B C 1
ATOM 1717 O O . THR B 1 8 ? -16.267 -35.151 27.460 1.00 19.59 8 THR B O 1
ATOM 1721 N N . ALA B 1 9 ? -15.768 -35.728 25.311 1.00 19.10 9 ALA B N 1
ATOM 1722 C CA . ALA B 1 9 ? -17.055 -35.357 24.700 1.00 20.69 9 ALA B CA 1
ATOM 1723 C C . ALA B 1 9 ? -17.654 -36.595 24.037 1.00 23.20 9 ALA B C 1
ATOM 1724 O O . ALA B 1 9 ? -17.732 -36.639 22.778 1.00 22.93 9 ALA B O 1
ATOM 1726 N N . HIS B 1 10 ? -18.004 -37.611 24.847 1.00 21.48 10 HIS B N 1
ATOM 1727 C CA . HIS B 1 10 ? -18.539 -38.882 24.297 1.00 22.51 10 HIS B CA 1
ATOM 1728 C C . HIS B 1 10 ? -19.616 -39.451 25.210 1.00 23.89 10 HIS B C 1
ATOM 1729 O O . HIS B 1 10 ? -19.398 -39.621 26.421 1.00 21.45 10 HIS B O 1
ATOM 1736 N N . PRO B 1 11 ? -20.804 -39.763 24.648 1.00 21.65 11 PRO B N 1
ATOM 1737 C CA . PRO B 1 11 ? -21.857 -40.364 25.451 1.00 25.62 11 PRO B CA 1
ATOM 1738 C C . PRO B 1 11 ? -21.458 -41.788 25.881 1.00 27.11 11 PRO B C 1
ATOM 1739 O O . PRO B 1 11 ? -20.539 -42.388 25.302 1.00 21.31 11 PRO B O 1
ATOM 1743 N N . HIS B 1 12 ? -22.119 -42.275 26.940 1.00 26.19 12 HIS B N 1
ATOM 1744 C CA . HIS B 1 12 ? -21.789 -43.542 27.639 1.00 29.52 12 HIS B CA 1
ATOM 1745 C C . HIS B 1 12 ? -22.753 -44.613 27.117 1.00 31.51 12 HIS B C 1
ATOM 1746 O O . HIS B 1 12 ? -23.779 -44.900 27.754 1.00 34.97 12 HIS B O 1
ATOM 1753 N N . ASP B 1 13 ? -22.442 -45.140 25.943 1.00 31.22 13 ASP B N 1
ATOM 1754 C CA . ASP B 1 13 ? -23.338 -46.033 25.168 1.00 36.44 13 ASP B CA 1
ATOM 1755 C C . ASP B 1 13 ? -22.695 -47.429 25.155 1.00 34.95 13 ASP B C 1
ATOM 1756 O O . ASP B 1 13 ? -21.513 -47.552 25.557 1.00 39.18 13 ASP B O 1
ATOM 1761 N N . ASP B 1 14 ? -23.443 -48.422 24.688 1.00 34.03 14 ASP B N 1
ATOM 1762 C CA . ASP B 1 14 ? -22.998 -49.818 24.429 1.00 39.57 14 ASP B CA 1
ATOM 1763 C C . ASP B 1 14 ? -21.870 -49.827 23.381 1.00 38.05 14 ASP B C 1
ATOM 1764 O O . ASP B 1 14 ? -20.875 -50.524 23.590 1.00 37.37 14 ASP B O 1
ATOM 1769 N N . THR B 1 15 ? -22.044 -49.090 22.281 1.00 30.96 15 THR B N 1
ATOM 1770 C CA . THR B 1 15 ? -21.128 -49.081 21.122 1.00 30.97 15 THR B CA 1
ATOM 1771 C C . THR B 1 15 ? -19.723 -48.738 21.600 1.00 28.57 15 THR B C 1
ATOM 1772 O O . THR B 1 15 ? -19.601 -47.766 22.334 1.00 31.72 15 THR B O 1
ATOM 1776 N N . GLN B 1 16 ? -18.719 -49.490 21.150 1.00 30.39 16 GLN B N 1
ATOM 1777 C CA . GLN B 1 16 ? -17.283 -49.234 21.455 1.00 34.03 16 GLN B CA 1
ATOM 1778 C C . GLN B 1 16 ? -16.861 -47.899 20.823 1.00 27.10 16 GLN B C 1
ATOM 1779 O O . GLN B 1 16 ? -17.29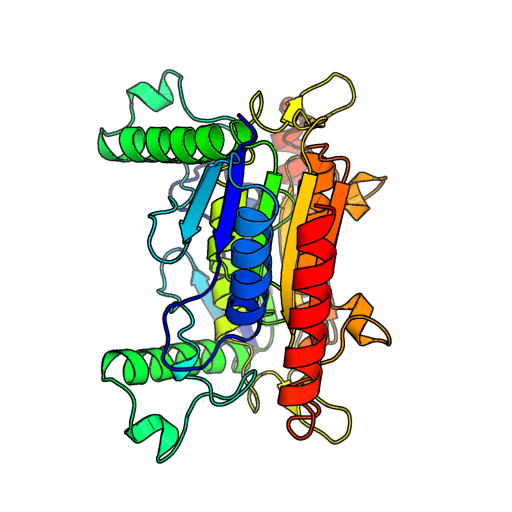3 -47.602 19.672 1.00 30.62 16 GLN B O 1
ATOM 1785 N N . SER B 1 17 ? -16.096 -47.108 21.567 1.00 20.96 17 SER B N 1
ATOM 1786 C CA . SER B 1 17 ? -15.608 -45.776 21.114 1.00 20.90 17 SER B CA 1
ATOM 1787 C C . SER B 1 17 ? -14.126 -45.927 20.729 1.00 21.36 17 SER B C 1
ATOM 1788 O O . SER B 1 17 ? -13.301 -46.194 21.619 1.00 21.77 17 SER B O 1
ATOM 1791 N N . PHE B 1 18 ? -13.778 -45.658 19.477 1.00 18.65 18 PHE B N 1
ATOM 1792 C CA . PHE B 1 18 ? -12.353 -45.553 19.069 1.00 19.63 18 PHE B CA 1
ATOM 1793 C C . PHE B 1 18 ? -11.674 -44.342 19.740 1.00 19.54 18 PHE B C 1
ATOM 1794 O O . PHE B 1 18 ? -10.485 -44.448 20.132 1.00 20.17 18 PHE B O 1
ATOM 1802 N N . SER B 1 19 ? -12.328 -43.177 19.847 1.00 17.91 19 SER B N 1
ATOM 1803 C CA . SER B 1 19 ? -11.672 -41.967 20.409 1.00 18.80 19 SER B CA 1
ATOM 1804 C C . SER B 1 19 ? -11.368 -42.224 21.901 1.00 18.48 19 SER B C 1
ATOM 1805 O O . SER B 1 19 ? -10.224 -41.931 22.312 1.00 17.84 19 SER B O 1
ATOM 1808 N N . MET B 1 20 ? -12.281 -42.859 22.649 1.00 18.27 20 MET B N 1
ATOM 1809 C CA . MET B 1 20 ? -12.058 -43.088 24.101 1.00 22.47 20 MET B CA 1
ATOM 1810 C C . MET B 1 20 ? -10.950 -44.137 24.322 1.00 24.57 20 MET B C 1
ATOM 1811 O O . MET B 1 20 ? -10.206 -44.005 25.314 1.00 24.13 20 MET B O 1
ATOM 1816 N N . ALA B 1 21 ? -10.834 -45.140 23.450 1.00 24.71 21 ALA B N 1
ATOM 1817 C CA . ALA B 1 21 ? -9.755 -46.154 23.519 1.00 25.98 21 ALA B CA 1
ATOM 1818 C C . ALA B 1 21 ? -8.387 -45.478 23.312 1.00 24.94 21 ALA B C 1
ATOM 1819 O O . ALA B 1 21 ? -7.481 -45.780 24.081 1.00 24.73 21 ALA B O 1
ATOM 1821 N N . VAL B 1 22 ? -8.245 -44.600 22.318 1.00 22.61 22 VAL B N 1
ATOM 1822 C CA . VAL B 1 22 ? -6.968 -43.904 22.021 1.00 22.77 22 VAL B CA 1
ATOM 1823 C C . VAL B 1 22 ? -6.690 -42.929 23.163 1.00 23.27 22 VAL B C 1
ATOM 1824 O O . VAL B 1 22 ? -5.545 -42.867 23.649 1.00 25.63 22 VAL B O 1
ATOM 1828 N N . GLY B 1 23 ? -7.726 -42.247 23.632 1.00 20.76 23 GLY B N 1
ATOM 1829 C CA . GLY B 1 23 ? -7.611 -41.309 24.757 1.00 22.93 23 GLY B CA 1
ATOM 1830 C C . GLY B 1 23 ? -7.108 -42.006 26.006 1.00 21.75 23 GLY B C 1
ATOM 1831 O O . GLY B 1 23 ? -6.221 -41.437 26.681 1.00 25.38 23 GLY B O 1
ATOM 1832 N N . LYS B 1 24 ? -7.684 -43.160 26.311 1.00 23.14 24 LYS B N 1
ATOM 1833 C CA . LYS B 1 24 ? -7.338 -43.946 27.507 1.00 25.66 24 LYS B CA 1
ATOM 1834 C C . LYS B 1 24 ? -5.856 -44.362 27.408 1.00 26.21 24 LYS B C 1
ATOM 1835 O O . LYS B 1 24 ? -5.126 -44.220 28.396 1.00 23.77 24 LYS B O 1
ATOM 1841 N N . ALA B 1 25 ? -5.453 -44.921 26.270 1.00 24.89 25 ALA B N 1
ATOM 1842 C CA . ALA B 1 25 ? -4.043 -45.300 26.010 1.00 25.59 25 ALA B CA 1
ATOM 1843 C C . ALA B 1 25 ? -3.144 -44.086 26.220 1.00 26.51 25 ALA B C 1
ATOM 1844 O O . ALA B 1 25 ? -2.084 -44.250 26.863 1.00 28.27 25 ALA B O 1
ATOM 1846 N N . PHE B 1 26 ? -3.501 -42.928 25.654 1.00 24.18 26 PHE B N 1
ATOM 1847 C CA . PHE B 1 26 ? -2.706 -41.697 25.790 1.00 23.56 26 PHE B CA 1
ATOM 1848 C C . PHE B 1 26 ? -2.569 -41.361 27.279 1.00 26.06 26 PHE B C 1
ATOM 1849 O O . PHE B 1 26 ? -1.445 -41.181 27.794 1.00 23.08 26 PHE B O 1
ATOM 1857 N N . ILE B 1 27 ? -3.705 -41.254 27.964 1.00 24.10 27 ILE B N 1
ATOM 1858 C CA . ILE B 1 27 ? -3.703 -40.646 29.323 1.00 26.90 27 ILE B CA 1
ATOM 1859 C C . ILE B 1 27 ? -3.112 -41.636 30.317 1.00 23.53 27 ILE B C 1
ATOM 1860 O O . ILE B 1 27 ? -2.417 -41.177 31.187 1.00 30.75 27 ILE B O 1
ATOM 1865 N N . ASP B 1 28 ? -3.313 -42.939 30.166 1.00 26.55 28 ASP B N 1
ATOM 1866 C CA . ASP B 1 28 ? -2.685 -43.943 31.063 1.00 27.56 28 ASP B CA 1
ATOM 1867 C C . ASP B 1 28 ? -1.148 -43.904 30.909 1.00 30.77 28 ASP B C 1
ATOM 1868 O O . ASP B 1 28 ? -0.436 -43.922 31.932 1.00 26.87 28 ASP B O 1
ATOM 1873 N N . THR B 1 29 ? -0.633 -43.875 29.677 1.00 28.13 29 THR B N 1
ATOM 1874 C CA . THR B 1 29 ? 0.824 -43.820 29.410 1.00 27.40 29 THR B CA 1
ATOM 1875 C C . THR B 1 29 ? 1.364 -42.499 29.982 1.00 28.91 29 THR B C 1
ATOM 1876 O O . THR B 1 29 ? 2.464 -42.509 30.603 1.00 27.36 29 THR B O 1
ATOM 1880 N N . TYR B 1 30 ? 0.637 -41.401 29.799 1.00 28.37 30 TYR B N 1
ATOM 1881 C CA . TYR B 1 30 ? 1.087 -40.060 30.227 1.00 27.49 30 TYR B CA 1
ATOM 1882 C C . TYR B 1 30 ? 1.360 -40.062 31.734 1.00 27.29 30 TYR B C 1
ATOM 1883 O O . TYR B 1 30 ? 2.387 -39.498 32.143 1.00 31.62 30 TYR B O 1
ATOM 1892 N N . LYS B 1 31 ? 0.459 -40.628 32.517 1.00 28.23 31 LYS B N 1
ATOM 1893 C CA . LYS B 1 31 ? 0.562 -40.652 33.997 1.00 32.96 31 LYS B CA 1
ATOM 1894 C C . LYS B 1 31 ? 1.715 -41.578 34.411 1.00 36.37 31 LYS B C 1
ATOM 1895 O O . LYS B 1 31 ? 2.377 -41.272 35.422 1.00 35.77 31 LYS B O 1
ATOM 1901 N N . GLU B 1 32 ? 1.937 -42.673 33.675 1.00 33.67 32 GLU B N 1
ATOM 1902 C CA . GLU B 1 32 ? 3.058 -43.613 33.951 1.00 35.37 32 GLU B CA 1
ATOM 1903 C C . GLU B 1 32 ? 4.351 -42.865 33.654 1.00 33.90 32 GLU B C 1
ATOM 1904 O O . GLU B 1 32 ? 5.297 -43.046 34.422 1.00 36.80 32 GLU B O 1
ATOM 1910 N N . VAL B 1 33 ? 4.384 -42.043 32.606 1.00 29.90 33 VAL B N 1
ATOM 1911 C CA . VAL B 1 33 ? 5.600 -41.263 32.224 1.00 33.71 33 VAL B CA 1
ATOM 1912 C C . VAL B 1 33 ? 5.789 -40.138 33.255 1.00 36.48 33 VAL B C 1
ATOM 1913 O O . VAL B 1 33 ? 6.947 -39.920 33.683 1.00 31.01 33 VAL B O 1
ATOM 1917 N N . ASN B 1 34 ? 4.697 -39.532 33.729 1.00 33.14 34 ASN B N 1
ATOM 1918 C CA . ASN B 1 34 ? 4.745 -38.285 34.548 1.00 35.02 34 ASN B CA 1
ATOM 1919 C C . ASN B 1 34 ? 3.979 -38.491 35.849 1.00 37.28 34 ASN B C 1
ATOM 1920 O O . ASN B 1 34 ? 2.913 -37.898 36.038 1.00 38.31 34 ASN B O 1
ATOM 1925 N N . PRO B 1 35 ? 4.465 -39.349 36.775 1.00 35.12 35 PRO B N 1
ATOM 1926 C CA . PRO B 1 35 ? 3.681 -39.743 37.950 1.00 37.90 35 PRO B CA 1
ATOM 1927 C C . PRO B 1 35 ? 3.323 -38.571 38.883 1.00 37.93 35 PRO B C 1
ATOM 1928 O O . PRO B 1 35 ? 2.337 -38.667 39.580 1.00 39.46 35 PRO B O 1
ATOM 1932 N N . ASP B 1 36 ? 4.106 -37.489 38.856 1.00 39.84 36 ASP B N 1
ATOM 1933 C CA . ASP B 1 36 ? 3.881 -36.300 39.722 1.00 41.36 36 ASP B CA 1
ATOM 1934 C C . ASP B 1 36 ? 2.758 -35.423 39.142 1.00 43.07 36 ASP B C 1
ATOM 1935 O O . ASP B 1 36 ? 2.204 -34.613 39.882 1.00 37.44 36 ASP B O 1
ATOM 1940 N N . HIS B 1 37 ? 2.475 -35.511 37.844 1.00 38.76 37 HIS B N 1
ATOM 1941 C CA . HIS B 1 37 ? 1.502 -34.603 37.188 1.00 34.73 37 HIS B CA 1
ATOM 1942 C C . HIS B 1 37 ? 0.095 -34.891 37.717 1.00 30.00 37 HIS B C 1
ATOM 1943 O O . HIS B 1 37 ? -0.251 -36.049 37.947 1.00 32.64 37 HIS B O 1
ATOM 1950 N N . GLU B 1 38 ? -0.667 -33.841 37.969 1.00 35.42 38 GLU B N 1
ATOM 1951 C CA . GLU B 1 38 ? -2.102 -33.931 38.303 1.00 37.31 38 GLU B CA 1
ATOM 1952 C C . GLU B 1 38 ? -2.871 -34.033 36.978 1.00 33.66 38 GLU B C 1
ATOM 1953 O O . GLU B 1 38 ? -2.610 -33.209 36.069 1.00 33.21 38 GLU B O 1
ATOM 1959 N N . VAL B 1 39 ? -3.676 -35.077 36.839 1.00 33.83 39 VAL B N 1
ATOM 1960 C CA . VAL B 1 39 ? -4.630 -35.240 35.702 1.00 36.26 39 VAL B CA 1
ATOM 1961 C C . VAL B 1 39 ? -6.045 -35.150 36.266 1.00 32.77 39 VAL B C 1
ATOM 1962 O O . VAL B 1 39 ? -6.416 -35.973 37.125 1.00 32.08 39 VAL B O 1
ATOM 1966 N N . GLU B 1 40 ? -6.790 -34.167 35.785 1.00 30.91 40 GLU B N 1
ATOM 1967 C CA . GLU B 1 40 ? -8.176 -33.917 36.214 1.00 32.94 40 GLU B CA 1
ATOM 1968 C C . GLU B 1 40 ? -9.059 -34.225 35.013 1.00 28.81 40 GLU B C 1
ATOM 1969 O O . GLU B 1 40 ? -8.758 -33.735 33.937 1.00 28.34 40 GLU B O 1
ATOM 1975 N N . THR B 1 41 ? -10.109 -34.993 35.208 1.00 26.81 41 THR B N 1
ATOM 1976 C CA . THR B 1 41 ? -11.018 -35.386 34.114 1.00 30.77 41 THR B CA 1
ATOM 1977 C C . THR B 1 41 ? -12.215 -34.443 34.122 1.00 31.42 41 THR B C 1
ATOM 1978 O O . THR B 1 41 ? -12.755 -34.141 35.212 1.00 28.66 41 THR B O 1
ATOM 1982 N N . ILE B 1 42 ? -12.622 -33.975 32.961 1.00 29.59 42 ILE B N 1
ATOM 1983 C CA . ILE B 1 42 ? -13.993 -33.429 32.856 1.00 28.38 42 ILE B CA 1
ATOM 1984 C C . ILE B 1 42 ? -14.710 -34.182 31.750 1.00 25.71 42 ILE B C 1
ATOM 1985 O O . ILE B 1 42 ? -14.355 -34.057 30.553 1.00 23.79 42 ILE B O 1
ATOM 1990 N N . ASP B 1 43 ? -15.661 -34.975 32.186 1.00 25.86 43 ASP B N 1
ATOM 1991 C CA . ASP B 1 43 ? -16.537 -35.792 31.326 1.00 23.23 43 ASP B CA 1
ATOM 1992 C C . ASP B 1 43 ? -17.771 -34.933 31.054 1.00 26.62 43 ASP B C 1
ATOM 1993 O O . ASP B 1 43 ? -18.585 -34.756 32.000 1.00 22.20 43 ASP B O 1
ATOM 1998 N N . LEU B 1 44 ? -17.888 -34.420 29.816 1.00 22.87 44 LEU B N 1
ATOM 1999 C CA . LEU B 1 44 ? -18.926 -33.447 29.440 1.00 23.79 44 LEU B CA 1
ATOM 2000 C C . LEU B 1 44 ? -20.293 -34.137 29.370 1.00 22.64 44 LEU B C 1
ATOM 2001 O O . LEU B 1 44 ? -21.234 -33.425 29.345 1.00 26.62 44 LEU B O 1
ATOM 2006 N N . TYR B 1 45 ? -20.395 -35.462 29.375 1.00 23.13 45 TYR B N 1
ATOM 2007 C CA . TYR B 1 45 ? -21.694 -36.185 29.472 1.00 25.30 45 TYR B CA 1
ATOM 2008 C C . TYR B 1 45 ? -22.076 -36.507 30.923 1.00 27.81 45 TYR B C 1
ATOM 2009 O O . TYR B 1 45 ? -23.198 -36.921 31.134 1.00 30.86 45 TYR B O 1
ATOM 2018 N N . ILE B 1 46 ? -21.200 -36.275 31.893 1.00 27.29 46 ILE B N 1
ATOM 2019 C CA . ILE B 1 46 ? -21.535 -36.452 33.334 1.00 31.98 46 ILE B CA 1
ATOM 2020 C C . ILE B 1 46 ? -21.739 -35.065 33.946 1.00 34.16 46 ILE B C 1
ATOM 2021 O O . ILE B 1 46 ? -22.754 -34.874 34.613 1.00 36.07 46 ILE B O 1
ATOM 2026 N N . GLU B 1 47 ? -20.842 -34.123 33.689 1.00 32.49 47 GLU B N 1
ATOM 2027 C CA . GLU B 1 47 ? -20.935 -32.785 34.325 1.00 35.69 47 GLU B CA 1
ATOM 2028 C C . GLU B 1 47 ? -22.024 -31.934 33.667 1.00 34.18 47 GLU B C 1
ATOM 2029 O O . GLU B 1 47 ? -22.350 -32.154 32.488 1.00 35.80 47 GLU B O 1
ATOM 2035 N N . ASP B 1 48 ? -22.564 -30.996 34.440 1.00 32.31 48 ASP B N 1
ATOM 2036 C CA . ASP B 1 48 ? -23.596 -30.037 33.975 1.00 36.80 48 ASP B CA 1
ATOM 2037 C C . ASP B 1 48 ? -22.864 -28.891 33.272 1.00 29.23 48 ASP B C 1
ATOM 2038 O O . ASP B 1 48 ? -22.030 -28.220 33.902 1.00 28.43 48 ASP B O 1
ATOM 2043 N N . ILE B 1 49 ? -23.121 -28.684 31.984 1.00 29.12 49 ILE B N 1
ATOM 2044 C CA . ILE B 1 49 ? -22.587 -27.479 31.282 1.00 28.23 49 ILE B CA 1
ATOM 2045 C C . ILE B 1 49 ? -23.769 -26.541 31.060 1.00 26.11 49 ILE B C 1
ATOM 2046 O O . ILE B 1 49 ? -24.709 -26.912 30.370 1.00 28.94 49 ILE B O 1
ATOM 2051 N N . PRO B 1 50 ? -23.793 -25.330 31.637 1.00 29.11 50 PRO B N 1
ATOM 2052 C CA . PRO B 1 50 ? -24.969 -24.458 31.516 1.00 30.50 50 PRO B CA 1
ATOM 2053 C C . PRO B 1 50 ? -25.272 -24.071 30.067 1.00 29.71 50 PRO B C 1
ATOM 2054 O O . PRO B 1 50 ? -24.350 -23.942 29.287 1.00 31.27 50 PRO B O 1
ATOM 2058 N N . HIS B 1 51 ? -26.553 -23.952 29.743 1.00 31.96 51 HIS B N 1
ATOM 2059 C CA . HIS B 1 51 ? -27.049 -23.353 28.476 1.00 35.86 51 HIS B CA 1
ATOM 2060 C C . HIS B 1 51 ? -26.851 -21.847 28.565 1.00 34.77 51 HIS B C 1
ATOM 2061 O O . HIS B 1 51 ? -27.255 -21.246 29.606 1.00 30.04 51 HIS B O 1
ATOM 2068 N N . ILE B 1 52 ? -26.383 -21.239 27.479 1.00 30.62 52 ILE B N 1
ATOM 2069 C CA . ILE B 1 52 ? -26.379 -19.756 27.394 1.00 31.99 52 ILE B CA 1
ATOM 2070 C C . ILE B 1 52 ? -27.845 -19.294 27.295 1.00 28.82 52 ILE B C 1
ATOM 2071 O O . ILE B 1 52 ? -28.640 -19.920 26.586 1.00 28.59 52 ILE B O 1
ATOM 2076 N N . ASP B 1 53 ? -28.218 -18.344 28.131 1.00 34.22 53 ASP B N 1
ATOM 2077 C CA . ASP B 1 53 ? -29.546 -17.676 28.092 1.00 35.61 53 ASP B CA 1
ATOM 2078 C C . ASP B 1 53 ? -29.184 -16.207 28.003 1.00 39.18 53 ASP B C 1
ATOM 2079 O O . ASP B 1 53 ? -27.982 -15.921 28.136 1.00 34.26 53 ASP B O 1
ATOM 2084 N N . VAL B 1 54 ? -30.192 -15.341 27.927 1.00 41.82 54 VAL B N 1
ATOM 2085 C CA . VAL B 1 54 ? -30.078 -13.854 27.863 1.00 41.92 54 VAL B CA 1
ATOM 2086 C C . VAL B 1 54 ? -29.307 -13.312 29.082 1.00 39.51 54 VAL B C 1
ATOM 2087 O O . VAL B 1 54 ? -28.605 -12.321 28.925 1.00 41.65 54 VAL B O 1
ATOM 2091 N N . ASP B 1 55 ? -29.432 -13.954 30.248 1.00 32.93 55 ASP B N 1
ATOM 2092 C CA . ASP B 1 55 ? -29.073 -13.394 31.572 1.00 37.34 55 ASP B CA 1
ATOM 2093 C C . ASP B 1 55 ? -27.592 -13.622 31.931 1.00 38.17 55 ASP B C 1
ATOM 2094 O O . ASP B 1 55 ? -27.145 -12.944 32.837 1.00 40.82 55 ASP B O 1
ATOM 2099 N N . VAL B 1 56 ? -26.884 -14.606 31.369 1.00 29.40 56 VAL B N 1
ATOM 2100 C CA . VAL B 1 56 ? -25.604 -15.098 31.965 1.00 29.55 56 VAL B CA 1
ATOM 2101 C C . VAL B 1 56 ? -24.410 -14.252 31.467 1.00 27.82 56 VAL B C 1
ATOM 2102 O O . VAL B 1 56 ? -23.420 -14.162 32.202 1.00 26.98 56 VAL B O 1
ATOM 2106 N N . PHE B 1 57 ? -24.490 -13.755 30.236 1.00 28.19 57 PHE B N 1
ATOM 2107 C CA . PHE B 1 57 ? -23.508 -12.860 29.567 1.00 29.08 57 PHE B CA 1
ATOM 2108 C C . PHE B 1 57 ? -24.183 -11.515 29.299 1.00 32.40 57 PHE B C 1
ATOM 2109 O O . PHE B 1 57 ? -25.361 -11.497 28.845 1.00 32.58 57 PHE B O 1
ATOM 2117 N N . SER B 1 58 ? -23.464 -10.415 29.577 1.00 32.01 58 SER B N 1
ATOM 2118 C CA . SER B 1 58 ? -23.840 -9.029 29.181 1.00 31.57 58 SER B CA 1
ATOM 2119 C C . SER B 1 58 ? -23.225 -8.700 27.820 1.00 35.03 58 SER B C 1
ATOM 2120 O O . SER B 1 58 ? -23.528 -7.635 27.284 1.00 37.75 58 SER B O 1
ATOM 2123 N N . GLY B 1 59 ? -22.355 -9.568 27.299 1.00 33.84 59 GLY B N 1
ATOM 2124 C CA . GLY B 1 59 ? -21.764 -9.440 25.951 1.00 31.00 59 GLY B CA 1
ATOM 2125 C C . GLY B 1 59 ? -20.691 -10.492 25.779 1.00 31.57 59 GLY B C 1
ATOM 2126 O O . GLY B 1 59 ? -20.524 -11.317 26.701 1.00 28.73 59 GLY B O 1
ATOM 2127 N N . TRP B 1 60 ? -19.968 -10.463 24.662 1.00 29.25 60 TRP B N 1
ATOM 2128 C CA . TRP B 1 60 ? -18.965 -11.491 24.310 1.00 30.07 60 TRP B CA 1
ATOM 2129 C C . TRP B 1 60 ? -17.901 -11.651 25.412 1.00 28.48 60 TRP B C 1
ATOM 2130 O O . TRP B 1 60 ? -17.115 -10.703 25.640 1.00 29.91 60 TRP B O 1
ATOM 2141 N N . GLY B 1 61 ? -17.873 -12.796 26.089 1.00 23.75 61 GLY B N 1
ATOM 2142 C CA . GLY B 1 61 ? -16.882 -13.109 27.140 1.00 26.36 61 GLY B CA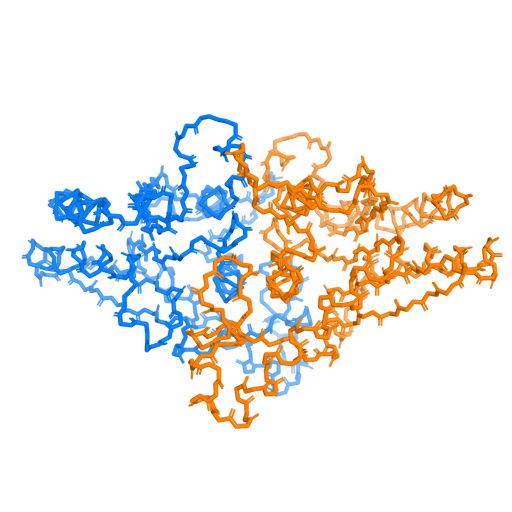 1
ATOM 2143 C C . GLY B 1 61 ? -17.134 -12.358 28.449 1.00 28.34 61 GLY B C 1
ATOM 2144 O O . GLY B 1 61 ? -16.262 -12.406 29.344 1.00 25.06 61 GLY B O 1
ATOM 2145 N N . LYS B 1 62 ? -18.305 -11.735 28.616 1.00 26.90 62 LYS B N 1
ATOM 2146 C CA . LYS B 1 62 ? -18.565 -10.852 29.769 1.00 28.46 62 LYS B CA 1
ATOM 2147 C C . LYS B 1 62 ? -19.605 -11.472 30.674 1.00 28.53 62 LYS B C 1
ATOM 2148 O O . LYS B 1 62 ? -20.812 -11.303 30.420 1.00 30.29 62 LYS B O 1
ATOM 2154 N N . LEU B 1 63 ? -19.130 -12.196 31.669 1.00 29.19 63 LEU B N 1
ATOM 2155 C CA . LEU B 1 63 ? -19.987 -12.843 32.679 1.00 32.76 63 LEU B CA 1
ATOM 2156 C C . LEU B 1 63 ? -20.752 -11.737 33.420 1.00 34.37 63 LEU B C 1
ATOM 2157 O O . LEU B 1 63 ? -20.116 -10.728 33.785 1.00 30.10 63 LEU B O 1
ATOM 2162 N N . ARG B 1 64 ? -22.055 -11.918 33.615 1.00 32.48 64 ARG B N 1
ATOM 2163 C CA . ARG B 1 64 ? -22.906 -10.986 34.394 1.00 38.83 64 ARG B CA 1
ATOM 2164 C C . ARG B 1 64 ? -22.340 -10.851 35.794 1.00 34.63 64 ARG B C 1
ATOM 2165 O O . ARG B 1 64 ? -22.106 -11.879 36.405 1.00 36.12 64 ARG B O 1
ATOM 2173 N N . SER B 1 65 ? -22.100 -9.622 36.249 1.00 40.91 65 SER B N 1
ATOM 2174 C CA . SER B 1 65 ? -21.639 -9.342 37.638 1.00 44.56 65 SER B CA 1
ATOM 2175 C C . SER B 1 65 ? -21.934 -7.885 38.043 1.00 46.07 65 SER B C 1
ATOM 2176 O O . SER B 1 65 ? -21.288 -7.412 38.983 1.00 58.16 65 SER B O 1
ATOM 2179 N N . GLY B 1 66 ? -22.922 -7.245 37.400 1.00 54.56 66 GLY B N 1
ATOM 2180 C CA . GLY B 1 66 ? -23.354 -5.842 37.606 1.00 48.02 66 GLY B CA 1
ATOM 2181 C C . GLY B 1 66 ? -24.727 -5.759 38.270 1.00 47.07 66 GLY B C 1
ATOM 2182 O O . GLY B 1 66 ? -25.099 -6.668 39.016 1.00 34.88 66 GLY B O 1
ATOM 2183 N N . GLN B 1 67 ? -25.476 -4.685 38.002 1.00 52.12 67 GLN B N 1
ATOM 2184 C CA . GLN B 1 67 ? -26.862 -4.475 38.527 1.00 57.26 67 GLN B CA 1
ATOM 2185 C C . GLN B 1 67 ? -27.828 -5.555 37.991 1.00 53.29 67 GLN B C 1
ATOM 2186 O O . GLN B 1 67 ? -28.742 -5.929 38.757 1.00 52.09 67 GLN B O 1
ATOM 2192 N N . GLY B 1 68 ? -27.645 -6.021 36.742 1.00 47.16 68 GLY B N 1
ATOM 2193 C CA . GLY B 1 68 ? -28.438 -7.093 36.098 1.00 46.94 68 GLY B CA 1
ATOM 2194 C C . GLY B 1 68 ? -28.223 -8.440 36.767 1.00 41.83 68 GLY B C 1
ATOM 2195 O O . GLY B 1 68 ? -29.207 -9.169 36.955 1.00 42.66 68 GLY B O 1
ATOM 2196 N N . PHE B 1 69 ? -26.984 -8.725 37.183 1.00 39.15 69 PHE B N 1
ATOM 2197 C CA . PHE B 1 69 ? -26.623 -9.884 38.023 1.00 34.24 69 PHE B CA 1
ATOM 2198 C C . PHE B 1 69 ? -27.433 -9.896 39.339 1.00 35.61 69 PHE B C 1
ATOM 2199 O O . PHE B 1 69 ? -27.929 -10.977 39.788 1.00 33.54 69 PHE B O 1
ATOM 2207 N N . ASP B 1 70 ? -27.483 -8.761 40.041 1.00 30.97 70 ASP B N 1
ATOM 2208 C CA . ASP B 1 70 ? -28.129 -8.681 41.379 1.00 31.55 70 ASP B CA 1
ATOM 2209 C C . ASP B 1 70 ? -29.634 -8.873 41.195 1.00 30.11 70 ASP B C 1
ATOM 2210 O O . ASP B 1 70 ? -30.277 -9.354 42.123 1.00 37.63 70 ASP B O 1
ATOM 2215 N N . GLN B 1 71 ? -30.163 -8.556 40.014 1.00 32.77 71 GLN B N 1
ATOM 2216 C CA . GLN B 1 71 ? -31.608 -8.737 39.673 1.00 38.23 71 GLN B CA 1
ATOM 2217 C C . GLN B 1 71 ? -31.891 -10.185 39.252 1.00 41.37 71 GLN B C 1
ATOM 2218 O O . GLN B 1 71 ? -33.075 -10.491 38.944 1.00 33.39 71 GLN B O 1
ATOM 2224 N N . LEU B 1 72 ? -30.860 -11.046 39.216 1.00 42.94 72 LEU B N 1
ATOM 2225 C CA . LEU B 1 72 ? -31.019 -12.471 38.829 1.00 39.68 72 LEU B CA 1
ATOM 2226 C C . LEU B 1 72 ? -31.564 -13.248 40.026 1.00 34.38 72 LEU B C 1
ATOM 2227 O O . LEU B 1 72 ? -31.101 -12.983 41.173 1.00 37.07 72 LEU B O 1
ATOM 2232 N N . SER B 1 73 ? -32.423 -14.226 39.744 1.00 37.57 73 SER B N 1
ATOM 2233 C CA . SER B 1 73 ? -32.770 -15.350 40.658 1.00 38.13 73 SER B CA 1
ATOM 2234 C C . SER B 1 73 ? -31.497 -16.016 41.189 1.00 40.46 73 SER B C 1
ATOM 2235 O O . SER B 1 73 ? -30.435 -15.932 40.521 1.00 36.23 73 SER B O 1
ATOM 2238 N N . SER B 1 74 ? -31.590 -16.670 42.347 1.00 36.89 74 SER B N 1
ATOM 2239 C CA . SER B 1 74 ? -30.513 -17.526 42.894 1.00 38.96 74 SER B CA 1
ATOM 2240 C C . SER B 1 74 ? -30.193 -18.623 41.870 1.00 35.96 74 SER B C 1
ATOM 2241 O O . SER B 1 74 ? -29.037 -19.024 41.836 1.00 33.92 74 SER B O 1
ATOM 2244 N N . ASP B 1 75 ? -31.181 -19.092 41.099 1.00 35.63 75 ASP B N 1
ATOM 2245 C CA . ASP B 1 75 ? -30.975 -20.090 40.009 1.00 39.50 75 ASP B CA 1
ATOM 2246 C C . ASP B 1 75 ? -29.985 -19.524 38.983 1.00 41.61 75 ASP B C 1
ATOM 2247 O O . ASP B 1 75 ? -29.006 -20.210 38.634 1.00 37.77 75 ASP B O 1
ATOM 2252 N N . GLU B 1 76 ? -30.260 -18.329 38.463 1.00 38.20 76 GLU B N 1
ATOM 2253 C CA . GLU B 1 76 ? -29.454 -17.728 37.379 1.00 38.87 76 GLU B CA 1
ATOM 2254 C C . GLU B 1 76 ? -28.072 -17.359 37.920 1.00 39.19 76 GLU B C 1
ATOM 2255 O O . GLU B 1 76 ? -27.105 -17.571 37.177 1.00 43.04 76 GLU B O 1
ATOM 2261 N N . LYS B 1 77 ? -27.973 -16.838 39.147 1.00 32.64 77 LYS B N 1
ATOM 2262 C CA . LYS B 1 77 ? -26.677 -16.598 39.830 1.00 37.56 77 LYS B CA 1
ATOM 2263 C C . LYS B 1 77 ? -25.886 -17.914 39.921 1.00 36.42 77 LYS B C 1
ATOM 2264 O O . LYS B 1 77 ? -24.659 -17.880 39.805 1.00 33.90 77 LYS B O 1
ATOM 2270 N N . ALA B 1 78 ? -26.555 -19.016 40.245 1.00 35.36 78 ALA B N 1
ATOM 2271 C CA . ALA B 1 78 ? -25.909 -20.346 40.349 1.00 36.35 78 ALA B CA 1
ATOM 2272 C C . ALA B 1 78 ? -25.367 -20.730 38.960 1.00 32.55 78 ALA B C 1
ATOM 2273 O O . ALA B 1 78 ? -24.265 -21.284 38.892 1.00 30.33 78 ALA B O 1
ATOM 2275 N N . LYS B 1 79 ? -26.120 -20.437 37.900 1.00 30.39 79 LYS B N 1
ATOM 2276 C CA . LYS B 1 79 ? -25.670 -20.722 36.518 1.00 32.39 79 LYS B CA 1
ATOM 2277 C C . LYS B 1 79 ? -24.399 -19.904 36.222 1.00 33.43 79 LYS B C 1
ATOM 2278 O O . LYS B 1 79 ? -23.420 -20.475 35.668 1.00 27.07 79 LYS B O 1
ATOM 2284 N N . VAL B 1 80 ? -24.365 -18.626 36.606 1.00 29.13 80 VAL B N 1
ATOM 2285 C CA . VAL B 1 80 ? -23.200 -17.738 36.328 1.00 30.29 80 VAL B CA 1
ATOM 2286 C C . VAL B 1 80 ? -21.990 -18.241 37.125 1.00 28.17 80 VAL B C 1
ATOM 2287 O O . VAL B 1 80 ? -20.872 -18.248 36.559 1.00 29.55 80 VAL B O 1
ATOM 2291 N N . GLY B 1 81 ? -22.201 -18.691 38.364 1.00 28.48 81 GLY B N 1
ATOM 2292 C CA . GLY B 1 81 ? -21.133 -19.240 39.210 1.00 30.22 81 GLY B CA 1
ATOM 2293 C C . GLY B 1 81 ? -20.585 -20.528 38.617 1.00 30.88 81 GLY B C 1
ATOM 2294 O O . GLY B 1 81 ? -19.365 -20.805 38.802 1.00 32.85 81 GLY B O 1
ATOM 2295 N N . ARG B 1 82 ? -21.435 -21.309 37.950 1.00 29.79 82 ARG B N 1
ATOM 2296 C CA . ARG B 1 82 ? -20.992 -22.596 37.331 1.00 32.19 82 ARG B CA 1
ATOM 2297 C C . ARG B 1 82 ? -20.110 -22.272 36.114 1.00 29.56 82 ARG B C 1
ATOM 2298 O O . ARG B 1 82 ? -19.048 -22.928 35.929 1.00 28.47 82 ARG B O 1
ATOM 2306 N N . LEU B 1 83 ? -20.510 -21.296 35.303 1.00 28.65 83 LEU B N 1
ATOM 2307 C CA . LEU B 1 83 ? -19.694 -20.893 34.126 1.00 30.92 83 LEU B CA 1
ATOM 2308 C C . LEU B 1 83 ? -18.344 -20.388 34.639 1.00 31.67 83 LEU B C 1
ATOM 2309 O O . LEU B 1 83 ? -17.331 -20.661 34.003 1.00 30.89 83 LEU B O 1
ATOM 2314 N N . SER B 1 84 ? -18.360 -19.620 35.727 1.00 31.26 84 SER B N 1
ATOM 2315 C CA . SER B 1 84 ? -17.133 -19.082 36.364 1.00 36.39 84 SER B CA 1
ATOM 2316 C C . SER B 1 84 ? -16.257 -20.260 36.782 1.00 29.63 84 SER B C 1
ATOM 2317 O O . SER B 1 84 ? -15.039 -20.248 36.505 1.00 30.53 84 SER B O 1
ATOM 2320 N N . GLU B 1 85 ? -16.869 -21.275 37.383 1.00 29.87 85 GLU B N 1
ATOM 2321 C CA . GLU B 1 85 ? -16.140 -22.459 37.883 1.00 29.77 85 GLU B CA 1
ATOM 2322 C C . GLU B 1 85 ? -15.504 -23.203 36.688 1.00 31.38 85 GLU B C 1
ATOM 2323 O O . GLU B 1 85 ? -14.310 -23.542 36.763 1.00 26.01 85 GLU B O 1
ATOM 2329 N N . LEU B 1 86 ? -16.270 -23.447 35.626 1.00 28.56 86 LEU B N 1
ATOM 2330 C CA . LEU B 1 86 ? -15.763 -24.151 34.409 1.00 27.07 86 LEU B CA 1
ATOM 2331 C C . LEU B 1 86 ? -14.537 -23.427 33.847 1.00 28.21 86 LEU B C 1
ATOM 2332 O O . LEU B 1 86 ? -13.475 -24.049 33.626 1.00 31.73 86 LEU B O 1
ATOM 2337 N N . CYS B 1 87 ? -14.669 -22.125 33.656 1.00 27.22 87 CYS B N 1
ATOM 2338 C CA . CYS B 1 87 ? -13.607 -21.253 33.142 1.00 26.08 87 CYS B CA 1
ATOM 2339 C C . CYS B 1 87 ? -12.368 -21.278 34.054 1.00 25.86 87 CYS B C 1
ATOM 2340 O O . CYS B 1 87 ? -11.245 -21.358 33.524 1.00 26.34 87 CYS B O 1
ATOM 2343 N N . GLU B 1 88 ? -12.545 -21.150 35.367 1.00 29.39 88 GLU B N 1
ATOM 2344 C CA . GLU B 1 88 ? -11.429 -21.143 36.362 1.00 34.00 88 GLU B CA 1
ATOM 2345 C C . GLU B 1 88 ? -10.659 -22.465 36.298 1.00 30.76 88 GLU B C 1
ATOM 2346 O O . GLU B 1 88 ? -9.386 -22.440 36.307 1.00 29.52 88 GLU B O 1
ATOM 2352 N N . GLN B 1 89 ? -11.389 -23.585 36.277 1.00 30.41 89 GLN B N 1
ATOM 2353 C CA . GLN B 1 89 ? -10.775 -24.943 36.157 1.00 29.83 89 GLN B CA 1
ATOM 2354 C C . GLN B 1 89 ? -9.966 -25.021 34.846 1.00 27.38 89 GLN B C 1
ATOM 2355 O O . GLN B 1 89 ? -8.824 -25.536 34.859 1.00 27.68 89 GLN B O 1
ATOM 2361 N N . PHE B 1 90 ? -10.507 -24.508 33.747 1.00 28.31 90 PHE B N 1
ATOM 2362 C CA . PHE B 1 90 ? -9.808 -24.482 32.431 1.00 28.71 90 PHE B CA 1
ATOM 2363 C C . PHE B 1 90 ? -8.498 -23.656 32.494 1.00 31.50 90 PHE B C 1
ATOM 2364 O O . PHE B 1 90 ? -7.436 -24.153 32.068 1.00 30.08 90 PHE B O 1
ATOM 2372 N N . VAL B 1 91 ? -8.534 -22.412 32.984 1.00 31.26 91 VAL B N 1
ATOM 2373 C CA . VAL B 1 91 ? -7.337 -21.513 32.981 1.00 32.51 91 VAL B CA 1
ATOM 2374 C C . VAL B 1 91 ? -6.285 -22.039 33.970 1.00 31.82 91 VAL B C 1
ATOM 2375 O O . VAL B 1 91 ? -5.079 -21.851 33.685 1.00 31.89 91 VAL B O 1
ATOM 2379 N N . SER B 1 92 ? -6.707 -22.759 35.011 1.00 32.33 92 SER B N 1
ATOM 2380 C CA . SER B 1 92 ? -5.831 -23.329 36.068 1.00 38.21 92 SER B CA 1
ATOM 2381 C C . SER B 1 92 ? -4.919 -24.454 35.536 1.00 40.90 92 SER B C 1
ATOM 2382 O O . SER B 1 92 ? -3.920 -24.728 36.202 1.00 40.41 92 SER B O 1
ATOM 2385 N N . ALA B 1 93 ? -5.260 -25.129 34.431 1.00 35.78 93 ALA B N 1
ATOM 2386 C CA . ALA B 1 93 ? -4.500 -26.304 33.934 1.00 33.86 93 ALA B CA 1
ATOM 2387 C C . ALA B 1 93 ? -3.358 -25.821 33.037 1.00 31.25 93 ALA B C 1
ATOM 2388 O O . ALA B 1 93 ? -3.513 -24.796 32.374 1.00 30.83 93 ALA B O 1
ATOM 2390 N N . ASP B 1 94 ? -2.282 -26.590 32.945 1.00 32.98 94 ASP B N 1
ATOM 2391 C CA . ASP B 1 94 ? -1.152 -26.293 32.023 1.00 32.02 94 ASP B CA 1
ATOM 2392 C C . ASP B 1 94 ? -1.389 -26.929 30.656 1.00 28.87 94 ASP B C 1
ATOM 2393 O O . ASP B 1 94 ? -0.903 -26.359 29.697 1.00 26.32 94 ASP B O 1
ATOM 2398 N N . LYS B 1 95 ? -2.095 -28.072 30.597 1.00 27.88 95 LYS B N 1
ATOM 2399 C CA . LYS B 1 95 ? -2.284 -28.814 29.322 1.00 28.22 95 LYS B CA 1
ATOM 2400 C C . LYS B 1 95 ? -3.748 -29.218 29.161 1.00 24.37 95 LYS B C 1
ATOM 2401 O O . LYS B 1 95 ? -4.425 -29.527 30.153 1.00 24.41 95 LYS B O 1
ATOM 2407 N N . TYR B 1 96 ? -4.210 -29.235 27.924 1.00 26.27 96 TYR B N 1
ATOM 2408 C CA . TYR B 1 96 ? -5.616 -29.598 27.608 1.00 25.65 96 TYR B CA 1
ATOM 2409 C C . TYR B 1 96 ? -5.635 -30.819 26.693 1.00 24.90 96 TYR B C 1
ATOM 2410 O O . TYR B 1 96 ? -4.912 -30.831 25.664 1.00 22.19 96 TYR B O 1
ATOM 2419 N N . ILE B 1 97 ? -6.407 -31.844 27.072 1.00 24.39 97 ILE B N 1
ATOM 2420 C CA . ILE B 1 97 ? -6.605 -32.991 26.157 1.00 22.58 97 ILE B CA 1
ATOM 2421 C C . ILE B 1 97 ? -8.088 -33.004 25.801 1.00 22.72 97 ILE B C 1
ATOM 2422 O O . ILE B 1 97 ? -8.860 -33.214 26.681 1.00 23.07 97 ILE B O 1
ATOM 2427 N N . PHE B 1 98 ? -8.434 -32.868 24.539 1.00 19.69 98 PHE B N 1
ATOM 2428 C CA . PHE B 1 98 ? -9.830 -33.000 24.085 1.00 20.15 98 PHE B CA 1
ATOM 2429 C C . PHE B 1 98 ? -9.972 -34.365 23.432 1.00 20.34 98 PHE B C 1
ATOM 2430 O O . PHE B 1 98 ? -9.123 -34.699 22.594 1.00 19.71 98 PHE B O 1
ATOM 2438 N N . VAL B 1 99 ? -11.041 -35.095 23.750 1.00 19.93 99 VAL B N 1
ATOM 2439 C CA . VAL B 1 99 ? -11.342 -36.406 23.114 1.00 20.23 99 VAL B CA 1
ATOM 2440 C C . VAL B 1 99 ? -12.755 -36.353 22.536 1.00 19.98 99 VAL B C 1
ATOM 2441 O O . VAL B 1 99 ? -13.707 -36.052 23.283 1.00 17.26 99 VAL B O 1
ATOM 2445 N N . SER B 1 100 ? -12.889 -36.644 21.261 1.00 18.19 100 SER B N 1
ATOM 2446 C CA . SER B 1 100 ? -14.191 -36.436 20.575 1.00 18.50 100 SER B CA 1
ATOM 2447 C C . SER B 1 100 ? -14.333 -37.369 19.393 1.00 17.54 100 SER B C 1
ATOM 2448 O O . SER B 1 100 ? -13.344 -37.694 18.711 1.00 18.80 100 SER B O 1
ATOM 2451 N N . PRO B 1 101 ? -15.601 -37.727 19.110 1.00 17.43 101 PRO B N 1
ATOM 2452 C CA . PRO B 1 101 ? -15.961 -38.385 17.856 1.00 17.77 101 PRO B CA 1
ATOM 2453 C C . PRO B 1 101 ? -16.270 -37.342 16.782 1.00 15.94 101 PRO B C 1
ATOM 2454 O O . PRO B 1 101 ? -16.740 -36.230 17.054 1.00 16.00 101 PRO B O 1
ATOM 2458 N N . LEU B 1 102 ? -16.030 -37.723 15.547 1.00 16.77 102 LEU B N 1
ATOM 2459 C CA . LEU B 1 102 ? -16.449 -36.903 14.394 1.00 16.67 102 LEU B CA 1
ATOM 2460 C C . LEU B 1 102 ? -17.927 -37.216 14.093 1.00 16.82 102 LEU B C 1
ATOM 2461 O O . LEU B 1 102 ? -18.230 -38.332 13.666 1.00 17.50 102 LEU B O 1
ATOM 2466 N N . TRP B 1 103 ? -18.819 -36.268 14.322 1.00 16.44 103 TRP B N 1
ATOM 2467 C CA . TRP B 1 103 ? -20.263 -36.370 13.982 1.00 16.97 103 TRP B CA 1
ATOM 2468 C C . TRP B 1 103 ? -20.607 -35.296 12.949 1.00 16.95 103 TRP B C 1
ATOM 2469 O O . TRP B 1 103 ? -20.535 -34.097 13.254 1.00 19.93 103 TRP B O 1
ATOM 2480 N N . ASN B 1 104 ? -20.983 -35.701 11.743 1.00 18.63 104 ASN B N 1
ATOM 2481 C CA . ASN B 1 104 ? -21.369 -34.776 10.667 1.00 18.94 104 ASN B CA 1
ATOM 2482 C C . ASN B 1 104 ? -20.288 -33.679 10.536 1.00 19.56 104 ASN B C 1
ATOM 2483 O O . ASN B 1 104 ? -20.620 -32.487 10.613 1.00 20.33 104 ASN B O 1
ATOM 2488 N N . PHE B 1 105 ? -19.020 -34.093 10.399 1.00 18.28 105 PHE B N 1
ATOM 2489 C CA . PHE B 1 105 ? -17.837 -33.243 10.128 1.00 21.31 105 PHE B CA 1
ATOM 2490 C C . PHE B 1 105 ? -17.478 -32.383 11.335 1.00 21.25 105 PHE B C 1
ATOM 2491 O O . PHE B 1 105 ? -16.549 -31.598 11.233 1.00 20.60 105 PHE B O 1
ATOM 2499 N N . SER B 1 106 ? -18.102 -32.598 12.492 1.00 21.16 106 SER B N 1
ATOM 2500 C CA . SER B 1 106 ? -17.809 -31.770 13.678 1.00 20.58 106 SER B CA 1
ATOM 2501 C C . SER B 1 106 ? -17.883 -32.625 14.935 1.00 20.96 106 SER B C 1
ATOM 2502 O O . SER B 1 106 ? -17.631 -33.856 14.831 1.00 22.26 106 SER B O 1
ATOM 2505 N N . PHE B 1 107 ? -18.149 -32.015 16.080 1.00 21.45 107 PHE B N 1
ATOM 2506 C CA . PHE B 1 107 ? -18.062 -32.717 17.383 1.00 21.08 107 PHE B CA 1
ATOM 2507 C C . PHE B 1 107 ? -19.424 -32.647 18.045 1.00 18.83 107 PHE B C 1
ATOM 2508 O O . PHE B 1 107 ? -20.349 -31.967 17.586 1.00 20.04 107 PHE B O 1
ATOM 2516 N N . PRO B 1 108 ? -19.631 -33.437 19.114 1.00 20.47 108 PRO B N 1
ATOM 2517 C CA . PRO B 1 108 ? -20.893 -33.369 19.847 1.00 19.72 108 PRO B CA 1
ATOM 2518 C C . PRO B 1 108 ? -21.202 -31.966 20.338 1.00 19.26 108 PRO B C 1
ATOM 2519 O O . PRO B 1 108 ? -20.316 -31.218 20.741 1.00 19.42 108 PRO B O 1
ATOM 2523 N N . PRO B 1 109 ? -22.500 -31.566 20.320 1.00 18.54 109 PRO B N 1
ATOM 2524 C CA . PRO B 1 109 ? -22.919 -30.236 20.752 1.00 19.49 109 PRO B CA 1
ATOM 2525 C C . PRO B 1 109 ? -22.313 -29.773 22.083 1.00 18.91 109 PRO B C 1
ATOM 2526 O O . PRO B 1 109 ? -22.045 -28.605 22.254 1.00 17.64 109 PRO B O 1
ATOM 2530 N N . VAL B 1 110 ? -22.159 -30.680 23.032 1.00 18.68 110 VAL B N 1
ATOM 2531 C CA . VAL B 1 110 ? -21.757 -30.286 24.417 1.00 17.82 110 VAL B CA 1
ATOM 2532 C C . VAL B 1 110 ? -20.315 -29.761 24.410 1.00 17.96 110 VAL B C 1
ATOM 2533 O O . VAL B 1 110 ? -19.963 -28.963 25.290 1.00 18.98 110 VAL B O 1
ATOM 2537 N N . LEU B 1 111 ? -19.488 -30.140 23.446 1.00 18.12 111 LEU B N 1
ATOM 2538 C CA . LEU B 1 111 ? -18.126 -29.539 23.363 1.00 18.81 111 LEU B CA 1
ATOM 2539 C C . LEU B 1 111 ? -18.222 -28.062 22.960 1.00 19.23 111 LEU B C 1
ATOM 2540 O O . LEU B 1 111 ? -17.448 -27.249 23.474 1.00 20.21 111 LEU B O 1
ATOM 2545 N N . LYS B 1 112 ? -19.168 -27.709 22.097 1.00 21.49 112 LYS B N 1
ATOM 2546 C CA . LYS B 1 112 ? -19.442 -26.281 21.800 1.00 22.67 112 LYS B CA 1
ATOM 2547 C C . LYS B 1 112 ? -19.869 -25.599 23.111 1.00 21.38 112 LYS B C 1
ATOM 2548 O O . LYS B 1 112 ? -19.381 -24.497 23.369 1.00 20.27 112 LYS B O 1
ATOM 2554 N N . ALA B 1 113 ? -20.827 -26.174 23.859 1.00 20.31 113 ALA B N 1
ATOM 2555 C CA . ALA B 1 113 ? -21.342 -25.573 25.118 1.00 19.88 113 ALA B CA 1
ATOM 2556 C C . ALA B 1 113 ? -20.170 -25.362 26.063 1.00 21.22 113 ALA B C 1
ATOM 2557 O O . ALA B 1 113 ? -20.114 -24.317 26.716 1.00 21.68 113 ALA B O 1
ATOM 2559 N N . TYR B 1 114 ? -19.236 -26.317 26.100 1.00 20.91 114 TYR B N 1
ATOM 2560 C CA . TYR B 1 114 ? -18.053 -26.218 26.975 1.00 22.68 114 TYR B CA 1
ATOM 2561 C C . TYR B 1 114 ? -17.164 -25.042 26.530 1.00 21.88 114 TYR B C 1
ATOM 2562 O O . TYR B 1 114 ? -16.789 -24.244 27.384 1.00 23.04 114 TYR B O 1
ATOM 2571 N N . ILE B 1 115 ? -16.853 -24.936 25.235 1.00 21.29 115 ILE B N 1
ATOM 2572 C CA . ILE B 1 115 ? -16.078 -23.792 24.676 1.00 22.56 115 ILE B CA 1
ATOM 2573 C C . ILE B 1 115 ? -16.749 -22.480 25.081 1.00 22.20 115 ILE B C 1
ATOM 2574 O O . ILE B 1 115 ? -16.054 -21.609 25.544 1.00 22.90 115 ILE B O 1
ATOM 2579 N N . ASP B 1 116 ? -18.070 -22.400 24.979 1.00 19.65 116 ASP B N 1
ATOM 2580 C CA . ASP B 1 116 ? -18.862 -21.182 25.256 1.00 22.90 116 ASP B CA 1
ATOM 2581 C C . ASP B 1 116 ? -18.714 -20.835 26.743 1.00 22.37 116 ASP B C 1
ATOM 2582 O O . ASP B 1 116 ? -18.809 -19.649 27.075 1.00 25.33 116 ASP B O 1
ATOM 2587 N N . SER B 1 117 ? -18.501 -21.824 27.600 1.00 21.87 117 SER B N 1
ATOM 2588 C CA A SER B 1 117 ? -18.395 -21.647 29.065 0.50 22.74 117 SER B CA 1
ATOM 2589 C CA B SER B 1 117 ? -18.397 -21.647 29.067 0.50 22.47 117 SER B CA 1
ATOM 2590 C C . SER B 1 117 ? -17.014 -21.131 29.461 1.00 25.71 117 SER B C 1
ATOM 2591 O O . SER B 1 117 ? -16.923 -20.485 30.529 1.00 24.67 117 SER B O 1
ATOM 2596 N N . VAL B 1 118 ? -15.978 -21.424 28.662 1.00 25.96 118 VAL B N 1
ATOM 2597 C CA . VAL B 1 118 ? -14.587 -21.105 29.092 1.00 26.63 118 VAL B CA 1
ATOM 2598 C C . VAL B 1 118 ? -14.051 -19.903 28.299 1.00 25.51 118 VAL B C 1
ATOM 2599 O O . VAL B 1 118 ? -12.952 -19.438 28.652 1.00 29.11 118 VAL B O 1
ATOM 2603 N N . ALA B 1 119 ? -14.745 -19.452 27.245 1.00 24.61 119 ALA B N 1
ATOM 2604 C CA . ALA B 1 119 ? -14.354 -18.279 26.436 1.00 24.83 119 ALA B CA 1
ATOM 2605 C C . ALA B 1 119 ? -14.799 -16.994 27.170 1.00 23.50 119 ALA B C 1
ATOM 2606 O O . ALA B 1 119 ? -15.914 -16.507 26.937 1.00 24.14 119 ALA B O 1
ATOM 2608 N N . VAL B 1 120 ? -13.959 -16.507 28.076 1.00 25.57 120 VAL B N 1
ATOM 2609 C CA . VAL B 1 120 ? -14.316 -15.408 29.032 1.00 26.46 120 VAL B CA 1
ATOM 2610 C C . VAL B 1 120 ? -13.219 -14.337 28.982 1.00 28.33 120 VAL B C 1
ATOM 2611 O O . VAL B 1 120 ? -12.040 -14.668 29.207 1.00 28.24 120 VAL B O 1
ATOM 2615 N N . ALA B 1 121 ? -13.610 -13.085 28.751 1.00 29.00 121 ALA B N 1
ATOM 2616 C CA . ALA B 1 121 ? -12.686 -11.933 28.697 1.00 26.08 121 ALA B CA 1
ATOM 2617 C C . ALA B 1 121 ? -12.048 -11.720 30.078 1.00 27.23 121 ALA B C 1
ATOM 2618 O O . ALA B 1 121 ? -12.746 -11.849 31.101 1.00 27.93 121 ALA B O 1
ATOM 2620 N N . GLY B 1 122 ? -10.737 -11.448 30.102 1.00 27.70 122 GLY B N 1
ATOM 2621 C CA . GLY B 1 122 ? -9.907 -11.438 31.321 1.00 28.96 122 GLY B CA 1
ATOM 2622 C C . GLY B 1 122 ? -9.490 -12.814 31.800 1.00 32.71 122 GLY B C 1
ATOM 2623 O O . GLY B 1 122 ? -8.714 -12.869 32.778 1.00 34.00 122 GLY B O 1
ATOM 2624 N N . LYS B 1 123 ? -9.944 -13.904 31.161 1.00 30.60 123 LYS B N 1
ATOM 2625 C CA . LYS B 1 123 ? -9.630 -15.284 31.630 1.00 31.35 123 LYS B CA 1
ATOM 2626 C C . LYS B 1 123 ? -8.863 -16.029 30.525 1.00 28.79 123 LYS B C 1
ATOM 2627 O O . LYS B 1 123 ? -7.671 -16.334 30.729 1.00 32.74 123 LYS B O 1
ATOM 2633 N N . THR B 1 124 ? -9.457 -16.203 29.354 1.00 27.61 124 THR B N 1
ATOM 2634 C CA . THR B 1 124 ? -8.832 -16.948 28.224 1.00 28.88 124 THR B CA 1
ATOM 2635 C C . THR B 1 124 ? -8.447 -15.994 27.090 1.00 27.51 124 THR B C 1
ATOM 2636 O O . THR B 1 124 ? -7.569 -16.356 26.286 1.00 29.24 124 THR B O 1
ATOM 2640 N N . PHE B 1 125 ? -9.077 -14.828 27.024 1.00 28.13 125 PHE B N 1
ATOM 2641 C CA . PHE B 1 125 ? -8.762 -13.762 26.048 1.00 26.54 125 PHE B CA 1
ATOM 2642 C C . PHE B 1 125 ? -8.980 -12.405 26.737 1.00 29.38 125 PHE B C 1
ATOM 2643 O O . PHE B 1 125 ? -9.623 -12.342 27.804 1.00 29.66 125 PHE B O 1
ATOM 2651 N N . LYS B 1 126 ? -8.434 -11.345 26.156 1.00 28.49 126 LYS B N 1
ATOM 2652 C CA . LYS B 1 126 ? -8.656 -9.964 26.655 1.00 29.86 126 LYS B CA 1
ATOM 2653 C C . LYS B 1 126 ? -8.855 -9.052 25.457 1.00 30.06 126 LYS B C 1
ATOM 2654 O O . LYS B 1 126 ? -8.491 -9.434 24.331 1.00 28.33 126 LYS B O 1
ATOM 2660 N N . TYR B 1 127 ? -9.497 -7.907 25.680 1.00 27.35 127 TYR B N 1
ATOM 2661 C CA . TYR B 1 127 ? -9.749 -6.920 24.618 1.00 30.26 127 TYR B CA 1
ATOM 2662 C C . TYR B 1 127 ? -8.590 -5.929 24.635 1.00 34.01 127 TYR B C 1
ATOM 2663 O O . TYR B 1 127 ? -8.254 -5.416 25.738 1.00 36.55 127 TYR B O 1
ATOM 2672 N N . THR B 1 128 ? -7.944 -5.746 23.488 1.00 34.51 128 THR B N 1
ATOM 2673 C CA . THR B 1 128 ? -6.813 -4.796 23.363 1.00 35.53 128 THR B CA 1
ATOM 2674 C C . THR B 1 128 ? -7.229 -3.741 22.350 1.00 36.45 128 THR B C 1
ATOM 2675 O O . THR B 1 128 ? -8.316 -3.878 21.690 1.00 35.08 128 THR B O 1
ATOM 2679 N N . GLU B 1 129 ? -6.374 -2.729 22.221 1.00 43.97 129 GLU B N 1
ATOM 2680 C CA . GLU B 1 129 ? -6.503 -1.703 21.160 1.00 45.72 129 GLU B CA 1
ATOM 2681 C C . GLU B 1 129 ? -6.662 -2.387 19.800 1.00 49.52 129 GLU B C 1
ATOM 2682 O O . GLU B 1 129 ? -7.569 -1.969 19.041 1.00 48.63 129 GLU B O 1
ATOM 2688 N N . GLN B 1 130 ? -5.866 -3.435 19.542 1.00 48.50 130 GLN B N 1
ATOM 2689 C CA . GLN B 1 130 ? -5.788 -4.140 18.233 1.00 52.47 130 GLN B CA 1
ATOM 2690 C C . GLN B 1 130 ? -6.818 -5.279 18.136 1.00 56.52 130 GLN B C 1
ATOM 2691 O O . GLN B 1 130 ? -6.808 -5.970 17.104 1.00 59.35 130 GLN B O 1
ATOM 2697 N N . GLY B 1 131 ? -7.672 -5.466 19.153 1.00 50.08 131 GLY B N 1
ATOM 2698 C CA . GLY B 1 131 ? -8.768 -6.456 19.152 1.00 45.10 131 GLY B CA 1
ATOM 2699 C C . GLY B 1 131 ? -8.532 -7.555 20.189 1.00 39.13 131 GLY B C 1
ATOM 2700 O O . GLY B 1 131 ? -7.714 -7.389 21.083 1.00 31.45 131 GLY B O 1
ATOM 2701 N N . PRO B 1 132 ? -9.233 -8.712 20.117 1.00 39.43 132 PRO B N 1
ATOM 2702 C CA . PRO B 1 132 ? -9.070 -9.760 21.121 1.00 35.06 132 PRO B CA 1
ATOM 2703 C C . PRO B 1 132 ? -7.690 -10.408 20.996 1.00 32.20 132 PRO B C 1
ATOM 2704 O O . PRO B 1 132 ? -7.276 -10.643 19.902 1.00 37.10 132 PRO B O 1
ATOM 2708 N N . VAL B 1 133 ? -7.047 -10.656 22.129 1.00 30.74 133 VAL B N 1
ATOM 2709 C CA . VAL B 1 133 ? -5.749 -11.350 22.289 1.00 33.93 133 VAL B CA 1
ATOM 2710 C C . VAL B 1 133 ? -5.897 -12.452 23.349 1.00 30.72 133 VAL B C 1
ATOM 2711 O O . VAL B 1 133 ? -6.449 -12.200 24.416 1.00 32.29 133 VAL B O 1
ATOM 2715 N N . GLY B 1 134 ? -5.379 -13.647 23.069 1.00 29.79 134 GLY B N 1
ATOM 2716 C CA . GLY B 1 134 ? -5.432 -14.771 24.004 1.00 31.36 134 GLY B CA 1
ATOM 2717 C C . GLY B 1 134 ? -4.507 -14.570 25.184 1.00 30.92 134 GLY B C 1
ATOM 2718 O O . GLY B 1 134 ? -3.463 -13.988 25.033 1.00 31.16 134 GLY B O 1
ATOM 2719 N N . LEU B 1 135 ? -4.857 -15.135 26.313 1.00 31.67 135 LEU B N 1
ATOM 2720 C CA . LEU B 1 135 ? -4.057 -15.047 27.550 1.00 31.82 135 LEU B CA 1
ATOM 2721 C C . LEU B 1 135 ? -3.332 -16.358 27.799 1.00 32.59 135 LEU B C 1
ATOM 2722 O O . LEU B 1 135 ? -2.572 -16.416 28.760 1.00 32.97 135 LEU B O 1
ATOM 2727 N N . LEU B 1 136 ? -3.609 -17.426 27.051 1.00 32.57 136 LEU B N 1
ATOM 2728 C CA . LEU B 1 136 ? -3.154 -18.761 27.522 1.00 33.96 136 LEU B CA 1
ATOM 2729 C C . LEU B 1 136 ? -1.824 -19.076 26.827 1.00 36.51 136 LEU B C 1
ATOM 2730 O O . LEU B 1 136 ? -1.630 -20.220 26.357 1.00 34.79 136 LEU B O 1
ATOM 2735 N N . THR B 1 137 ? -0.909 -18.107 26.895 1.00 33.72 137 THR B N 1
ATOM 2736 C CA A THR B 1 137 ? 0.315 -18.055 26.051 0.50 34.22 137 THR B CA 1
ATOM 2737 C CA B THR B 1 137 ? 0.339 -18.020 26.092 0.50 35.54 137 THR B CA 1
ATOM 2738 C C . THR B 1 137 ? 1.317 -19.143 26.466 1.00 34.46 137 THR B C 1
ATOM 2739 O O . THR B 1 137 ? 2.210 -19.417 25.655 1.00 36.75 137 THR B O 1
ATOM 2744 N N . ASP B 1 138 ? 1.148 -19.776 27.635 1.00 36.94 138 ASP B N 1
ATOM 2745 C CA . ASP B 1 138 ? 2.112 -20.794 28.141 1.00 45.82 138 ASP B CA 1
ATOM 2746 C C . ASP B 1 138 ? 1.466 -22.184 28.260 1.00 45.33 138 ASP B C 1
ATOM 2747 O O . ASP B 1 138 ? 2.083 -23.050 28.883 1.00 49.77 138 ASP B O 1
ATOM 2752 N N . LYS B 1 139 ? 0.320 -22.431 27.619 1.00 42.81 139 LYS B N 1
ATOM 2753 C CA . LYS B 1 139 ? -0.366 -23.754 27.676 1.00 37.46 139 LYS B CA 1
ATOM 2754 C C . LYS B 1 139 ? -0.014 -24.557 26.434 1.00 35.93 139 LYS B C 1
ATOM 2755 O O . LYS B 1 139 ? 0.512 -23.985 25.490 1.00 33.59 139 LYS B O 1
ATOM 2761 N N . LYS B 1 140 ? -0.400 -25.832 26.420 1.00 34.96 140 LYS B N 1
ATOM 2762 C CA . LYS B 1 140 ? -0.438 -26.630 25.174 1.00 34.86 140 LYS B CA 1
ATOM 2763 C C . LYS B 1 140 ? -1.677 -27.531 25.196 1.00 28.56 140 LYS B C 1
ATOM 2764 O O . LYS B 1 140 ? -2.207 -27.837 26.282 1.00 27.30 140 LYS B O 1
ATOM 2770 N N . ALA B 1 141 ? -2.109 -27.945 24.018 1.00 28.89 141 ALA B N 1
ATOM 2771 C CA . ALA B 1 141 ? -3.366 -28.703 23.862 1.00 28.42 141 ALA B CA 1
ATOM 2772 C C . ALA B 1 141 ? -3.176 -29.849 22.860 1.00 28.41 141 ALA B C 1
ATOM 2773 O O . ALA B 1 141 ? -2.297 -29.769 21.959 1.00 28.08 141 ALA B O 1
ATOM 2775 N N . LEU B 1 142 ? -4.000 -30.870 23.012 1.00 25.59 142 LEU B N 1
ATOM 2776 C CA . LEU B 1 142 ? -4.061 -32.053 22.124 1.00 24.38 142 LEU B CA 1
ATOM 2777 C C . LEU B 1 142 ? -5.523 -32.404 21.907 1.00 23.11 142 LEU B C 1
ATOM 2778 O O . LEU B 1 142 ? -6.293 -32.345 22.847 1.00 21.64 142 LEU B O 1
ATOM 2783 N N . HIS B 1 143 ? -5.861 -32.730 20.676 1.00 22.04 143 HIS B N 1
ATOM 2784 C CA . HIS B 1 143 ? -7.184 -33.271 20.307 1.00 20.34 143 HIS B CA 1
ATOM 2785 C C . HIS B 1 143 ? -7.010 -34.690 19.783 1.00 20.63 143 HIS B C 1
ATOM 2786 O O . HIS B 1 143 ? -6.293 -34.864 18.739 1.00 19.93 143 HIS B O 1
ATOM 2793 N N . ILE B 1 144 ? -7.662 -35.639 20.443 1.00 19.17 144 ILE B N 1
ATOM 2794 C CA . ILE B 1 144 ? -7.758 -37.060 20.018 1.00 17.93 144 ILE B CA 1
ATOM 2795 C C . ILE B 1 144 ? -9.147 -37.248 19.411 1.00 20.18 144 ILE B C 1
ATOM 2796 O O . ILE B 1 144 ? -10.128 -37.082 20.131 1.00 16.57 144 ILE B O 1
ATOM 2801 N N . GLN B 1 145 ? -9.209 -37.545 18.126 1.00 19.00 145 GLN B N 1
ATOM 2802 C CA . GLN B 1 145 ? -10.492 -37.509 17.387 1.00 17.82 145 GLN B CA 1
ATOM 2803 C C . GLN B 1 145 ? -10.586 -38.790 16.558 1.00 20.73 145 GLN B C 1
ATOM 2804 O O . GLN B 1 145 ? -9.541 -39.179 15.895 1.00 18.52 145 GLN B O 1
ATOM 2810 N N . ALA B 1 146 ? -11.755 -39.445 16.601 1.00 17.75 146 ALA B N 1
ATOM 2811 C CA . ALA B 1 146 ? -12.037 -40.637 15.793 1.00 18.36 146 ALA B CA 1
ATOM 2812 C C . ALA B 1 146 ? -12.956 -40.219 14.636 1.00 18.94 146 ALA B C 1
ATOM 2813 O O . ALA B 1 146 ? -13.929 -39.453 14.871 1.00 18.63 146 ALA B O 1
ATOM 2815 N N . ARG B 1 147 ? -12.685 -40.743 13.433 1.00 19.73 147 ARG B N 1
ATOM 2816 C CA . ARG B 1 147 ? -13.402 -40.373 12.186 1.00 19.56 147 ARG B CA 1
ATOM 2817 C C . ARG B 1 147 ? -13.702 -41.650 11.412 1.00 20.07 147 ARG B C 1
ATOM 2818 O O . ARG B 1 147 ? -12.749 -42.375 11.175 1.00 19.31 147 ARG B O 1
ATOM 2826 N N . GLY B 1 148 ? -14.952 -41.889 10.981 1.00 19.56 148 GLY B N 1
ATOM 2827 C CA . GLY B 1 148 ? -15.270 -43.156 10.295 1.00 19.49 148 GLY B CA 1
ATOM 2828 C C . GLY B 1 148 ? -14.467 -43.288 8.996 1.00 20.94 148 GLY B C 1
ATOM 2829 O O . GLY B 1 148 ? -13.993 -44.407 8.705 1.00 19.04 148 GLY B O 1
ATOM 2830 N N . GLY B 1 149 ? -14.416 -42.215 8.206 1.00 20.37 149 GLY B N 1
ATOM 2831 C CA . GLY B 1 149 ? -13.703 -42.151 6.905 1.00 21.83 149 GLY B CA 1
ATOM 2832 C C . GLY B 1 149 ? -12.358 -41.453 7.056 1.00 22.08 149 GLY B C 1
ATOM 2833 O O . GLY B 1 149 ? -11.994 -41.028 8.221 1.00 18.99 149 GLY B O 1
ATOM 2834 N N . ILE B 1 150 ? -11.679 -41.223 5.933 1.00 24.58 150 ILE B N 1
ATOM 2835 C CA . ILE B 1 150 ? -10.343 -40.534 5.875 1.00 24.78 150 ILE B CA 1
ATOM 2836 C C . ILE B 1 150 ? -10.531 -39.022 5.680 1.00 24.28 150 ILE B C 1
ATOM 2837 O O . ILE B 1 150 ? -11.226 -38.599 4.722 1.00 24.76 150 ILE B O 1
ATOM 2842 N N . TYR B 1 151 ? -9.958 -38.211 6.563 1.00 21.09 151 TYR B N 1
ATOM 2843 C CA . TYR B 1 151 ? -10.056 -36.727 6.496 1.00 23.36 151 TYR B CA 1
ATOM 2844 C C . TYR B 1 151 ? -8.668 -36.077 6.428 1.00 24.16 151 TYR B C 1
ATOM 2845 O O . TYR B 1 151 ? -8.615 -34.852 6.317 1.00 30.32 151 TYR B O 1
ATOM 2854 N N . SER B 1 152 ? -7.602 -36.850 6.498 1.00 29.49 152 SER B N 1
ATOM 2855 C CA . SER B 1 152 ? -6.204 -36.348 6.546 1.00 31.84 152 SER B CA 1
ATOM 2856 C C . SER B 1 152 ? -5.702 -36.051 5.123 1.00 36.95 152 SER B C 1
ATOM 2857 O O . SER B 1 152 ? -4.606 -35.500 4.988 1.00 38.67 152 SER B O 1
ATOM 2860 N N . GLU B 1 153 ? -6.478 -36.384 4.092 1.00 38.32 153 GLU B N 1
ATOM 2861 C CA . GLU B 1 153 ? -6.080 -36.143 2.678 1.00 41.77 153 GLU B CA 1
ATOM 2862 C C . GLU B 1 153 ? -7.318 -36.262 1.790 1.00 39.15 153 GLU B C 1
ATOM 2863 O O . GLU B 1 153 ? -8.352 -36.774 2.265 1.00 42.19 153 GLU B O 1
ATOM 2869 N N . GLY B 1 154 ? -7.205 -35.831 0.533 1.00 37.84 154 GLY B N 1
ATOM 2870 C CA . GLY B 1 154 ? -8.281 -35.954 -0.464 1.00 36.78 154 GLY B CA 1
ATOM 2871 C C . GLY B 1 154 ? -9.303 -34.846 -0.293 1.00 35.37 154 GLY B C 1
ATOM 2872 O O . GLY B 1 154 ? -9.118 -33.968 0.542 1.00 40.29 154 GLY B O 1
ATOM 2873 N N . PRO B 1 155 ? -10.421 -34.904 -1.047 1.00 37.46 155 PRO B N 1
ATOM 2874 C CA . PRO B 1 155 ? -11.470 -33.884 -1.014 1.00 38.99 155 PRO B CA 1
ATOM 2875 C C . PRO B 1 155 ? -12.170 -33.760 0.350 1.00 38.54 155 PRO B C 1
ATOM 2876 O O . PRO B 1 155 ? -12.772 -32.742 0.647 1.00 39.28 155 PRO B O 1
ATOM 2880 N N . ALA B 1 156 ? -12.092 -34.809 1.156 1.00 35.06 156 ALA B N 1
ATOM 2881 C CA . ALA B 1 156 ? -12.789 -34.842 2.453 1.00 32.61 156 ALA B CA 1
ATOM 2882 C C . ALA B 1 156 ? -12.060 -33.915 3.427 1.00 28.50 156 ALA B C 1
ATOM 2883 O O . ALA B 1 156 ? -12.722 -33.431 4.342 1.00 28.21 156 ALA B O 1
ATOM 2885 N N . ALA B 1 157 ? -10.742 -33.725 3.303 1.00 26.80 157 ALA B N 1
ATOM 2886 C CA . ALA B 1 157 ? -9.949 -32.967 4.295 1.00 30.13 157 ALA B CA 1
ATOM 2887 C C . ALA B 1 157 ? -10.503 -31.538 4.424 1.00 35.56 157 ALA B C 1
ATOM 2888 O O . ALA B 1 157 ? -10.492 -30.968 5.574 1.00 32.24 157 ALA B O 1
ATOM 2890 N N . GLN B 1 158 ? -11.060 -30.999 3.329 1.00 32.10 158 GLN B N 1
ATOM 2891 C CA . GLN B 1 158 ? -11.620 -29.630 3.295 1.00 35.08 158 GLN B CA 1
ATOM 2892 C C . GLN B 1 158 ? -12.974 -29.593 4.023 1.00 30.79 158 GLN B C 1
ATOM 2893 O O . GLN B 1 158 ? -13.407 -28.489 4.378 1.00 28.92 158 GLN B O 1
ATOM 2899 N N . MET B 1 159 ? -13.596 -30.739 4.291 1.00 29.15 159 MET B N 1
ATOM 2900 C CA . MET B 1 159 ? -14.922 -30.780 4.957 1.00 28.30 159 MET B CA 1
ATOM 2901 C C . MET B 1 159 ? -14.799 -30.911 6.482 1.00 23.08 159 MET B C 1
ATOM 2902 O O . MET B 1 159 ? -15.793 -30.628 7.156 1.00 22.37 159 MET B O 1
ATOM 2907 N N . GLU B 1 160 ? -13.660 -31.326 6.997 1.00 22.98 160 GLU B N 1
ATOM 2908 C CA . GLU B 1 160 ? -13.450 -31.486 8.461 1.00 24.58 160 GLU B CA 1
ATOM 2909 C C . GLU B 1 160 ? -13.624 -30.133 9.159 1.00 24.27 160 GLU B C 1
ATOM 2910 O O . GLU B 1 160 ? -12.956 -29.166 8.779 1.00 23.70 160 GLU B O 1
ATOM 2916 N N . MET B 1 161 ? -14.486 -30.045 10.179 1.00 22.95 161 MET B N 1
ATOM 2917 C CA . MET B 1 161 ? -14.758 -28.751 10.842 1.00 22.28 161 MET B CA 1
ATOM 2918 C C . MET B 1 161 ? -14.595 -28.838 12.361 1.00 22.75 161 MET B C 1
ATOM 2919 O O . MET B 1 161 ? -14.629 -27.767 12.970 1.00 24.49 161 MET B O 1
ATOM 2924 N N . GLY B 1 162 ? -14.457 -30.022 12.944 1.00 19.96 162 GLY B N 1
ATOM 2925 C CA . GLY B 1 162 ? -14.360 -30.205 14.405 1.00 21.34 162 GLY B CA 1
ATOM 2926 C C . GLY B 1 162 ? -12.969 -29.831 14.903 1.00 19.92 162 GLY B C 1
ATOM 2927 O O . GLY B 1 162 ? -12.830 -28.874 15.698 1.00 20.65 162 GLY B O 1
ATOM 2928 N N . HIS B 1 163 ? -11.966 -30.508 14.399 1.00 21.67 163 HIS B N 1
ATOM 2929 C CA . HIS B 1 163 ? -10.545 -30.177 14.690 1.00 20.93 163 HIS B CA 1
ATOM 2930 C C . HIS B 1 163 ? -10.254 -28.743 14.244 1.00 21.40 163 HIS B C 1
ATOM 2931 O O . HIS B 1 163 ? -9.584 -28.020 14.980 1.00 20.98 163 HIS B O 1
ATOM 2938 N N . ARG B 1 164 ? -10.760 -28.353 13.086 1.00 22.78 164 ARG B N 1
ATOM 2939 C CA . ARG B 1 164 ? -10.543 -27.003 12.519 1.00 24.10 164 ARG B CA 1
ATOM 2940 C C . ARG B 1 164 ? -11.071 -25.934 13.490 1.00 24.70 164 ARG B C 1
ATOM 2941 O O . ARG B 1 164 ? -10.349 -24.978 13.780 1.00 23.21 164 ARG B O 1
ATOM 2949 N N . TYR B 1 165 ? -12.298 -26.074 13.997 1.00 23.39 165 TYR B N 1
ATOM 2950 C CA . TYR B 1 165 ? -12.865 -25.146 14.997 1.00 21.94 165 TYR B CA 1
ATOM 2951 C C . TYR B 1 165 ? -11.995 -25.136 16.256 1.00 20.22 165 TYR B C 1
ATOM 2952 O O . TYR B 1 165 ? -11.683 -24.059 16.730 1.00 21.61 165 TYR B O 1
ATOM 2961 N N . LEU B 1 166 ? -11.660 -26.287 16.802 1.00 21.13 166 LEU B N 1
ATOM 2962 C CA . LEU B 1 166 ? -10.826 -26.344 18.028 1.00 24.44 166 LEU B CA 1
ATOM 2963 C C . LEU B 1 166 ? -9.514 -25.617 17.747 1.00 24.39 166 LEU B C 1
ATOM 2964 O O . LEU B 1 166 ? -9.043 -24.928 18.654 1.00 23.93 166 LEU B O 1
ATOM 2969 N N . SER B 1 167 ? -8.963 -25.743 16.541 1.00 25.46 167 SER B N 1
ATOM 2970 C CA . SER B 1 167 ? -7.673 -25.085 16.189 1.00 25.52 167 SER B CA 1
ATOM 2971 C C . SER B 1 167 ? -7.859 -23.567 16.256 1.00 25.35 167 SER B C 1
ATOM 2972 O O . SER B 1 167 ? -6.983 -22.911 16.814 1.00 26.80 167 SER B O 1
ATOM 2975 N N . ILE B 1 168 ? -8.983 -23.068 15.746 1.00 25.69 168 ILE B N 1
ATOM 2976 C CA . ILE B 1 168 ? -9.360 -21.622 15.750 1.00 29.27 168 ILE B CA 1
ATOM 2977 C C . ILE B 1 168 ? -9.462 -21.166 17.223 1.00 29.31 168 ILE B C 1
ATOM 2978 O O . ILE B 1 168 ? -8.950 -20.090 17.552 1.00 30.52 168 ILE B O 1
ATOM 2983 N N . ILE B 1 169 ? -10.114 -21.929 18.099 1.00 25.12 169 ILE B N 1
ATOM 2984 C CA . ILE B 1 169 ? -10.292 -21.500 19.522 1.00 26.68 169 ILE B CA 1
ATOM 2985 C C . ILE B 1 169 ? -8.930 -21.478 20.208 1.00 25.07 169 ILE B C 1
ATOM 2986 O O . ILE B 1 169 ? -8.650 -20.560 20.988 1.00 24.85 169 ILE B O 1
ATOM 2991 N N . MET B 1 170 ? -8.107 -22.472 19.966 1.00 24.48 170 MET B N 1
ATOM 2992 C CA . MET B 1 170 ? -6.772 -22.542 20.623 1.00 27.95 170 MET B CA 1
ATOM 2993 C C . MET B 1 170 ? -5.945 -21.345 20.146 1.00 28.53 170 MET B C 1
ATOM 2994 O O . MET B 1 170 ? -5.281 -20.729 20.970 1.00 32.56 170 MET B O 1
ATOM 2999 N N . GLN B 1 171 ? -6.080 -20.962 18.886 1.00 30.02 171 GLN B N 1
ATOM 3000 C CA . GLN B 1 171 ? -5.410 -19.754 18.320 1.00 33.73 171 GLN B CA 1
ATOM 3001 C C . GLN B 1 171 ? -5.919 -18.498 19.043 1.00 33.48 171 GLN B C 1
ATOM 3002 O O . GLN B 1 171 ? -5.104 -17.763 19.631 1.00 31.75 171 GLN B O 1
ATOM 3008 N N . PHE B 1 172 ? -7.240 -18.346 19.105 1.00 30.14 172 PHE B N 1
ATOM 3009 C CA . PHE B 1 172 ? -7.943 -17.233 19.770 1.00 29.12 172 PHE B CA 1
ATOM 3010 C C . PHE B 1 172 ? -7.509 -17.130 21.235 1.00 27.14 172 PHE B C 1
ATOM 3011 O O . PHE B 1 172 ? -7.404 -15.992 21.724 1.00 30.24 172 PHE B O 1
ATOM 3019 N N . PHE B 1 173 ? -7.332 -18.248 21.940 1.00 23.38 173 PHE B N 1
ATOM 3020 C CA . PHE B 1 173 ? -6.924 -18.285 23.366 1.00 25.01 173 PHE B CA 1
ATOM 3021 C C . PHE B 1 173 ? -5.398 -18.124 23.484 1.00 26.43 173 PHE B C 1
ATOM 3022 O O . PHE B 1 173 ? -4.895 -18.031 24.614 1.00 27.97 173 PHE B O 1
ATOM 3030 N N . GLY B 1 174 ? -4.699 -18.091 22.346 1.00 31.31 174 GLY B N 1
ATOM 3031 C CA . GLY B 1 174 ? -3.233 -17.862 22.265 1.00 30.37 174 GLY B CA 1
ATOM 3032 C C . GLY B 1 174 ? -2.449 -19.056 22.744 1.00 33.76 174 GLY B C 1
ATOM 3033 O O . GLY B 1 174 ? -1.268 -18.904 23.132 1.00 32.77 174 GLY B O 1
ATOM 3034 N N . VAL B 1 175 ? -3.074 -20.229 22.752 1.00 32.46 175 VAL B N 1
ATOM 3035 C CA . VAL B 1 175 ? -2.353 -21.505 22.991 1.00 31.69 175 VAL B CA 1
ATOM 3036 C C . VAL B 1 175 ? -1.370 -21.680 21.831 1.00 33.58 175 VAL B C 1
ATOM 3037 O O . VAL B 1 175 ? -1.729 -21.597 20.661 1.00 30.77 175 VAL B O 1
ATOM 3041 N N . PRO B 1 176 ? -0.058 -21.779 22.121 1.00 36.14 176 PRO B N 1
ATOM 3042 C CA . PRO B 1 176 ? 0.952 -21.773 21.059 1.00 39.15 176 PRO B CA 1
ATOM 3043 C C . PRO B 1 176 ? 1.167 -23.152 20.399 1.00 40.72 176 PRO B C 1
ATOM 3044 O O . PRO B 1 176 ? 1.602 -23.192 19.287 1.00 40.27 176 PRO B O 1
ATOM 3048 N N . SER B 1 177 ? 0.786 -24.235 21.082 1.00 36.26 177 SER B N 1
ATOM 3049 C CA . SER B 1 177 ? 0.987 -25.655 20.694 1.00 32.63 177 SER B CA 1
ATOM 3050 C C . SER B 1 177 ? -0.371 -26.379 20.683 1.00 29.85 177 SER B C 1
ATOM 3051 O O . SER B 1 177 ? -0.940 -26.531 21.781 1.00 25.31 177 SER B O 1
ATOM 3054 N N . PHE B 1 178 ? -0.828 -26.861 19.532 1.00 28.11 178 PHE B N 1
ATOM 3055 C CA . PHE B 1 178 ? -2.061 -27.685 19.413 1.00 28.68 178 PHE B CA 1
ATOM 3056 C C . PHE B 1 178 ? -1.827 -28.912 18.521 1.00 28.04 178 PHE B C 1
ATOM 3057 O O . PHE B 1 178 ? -1.643 -28.756 17.299 1.00 33.28 178 PHE B O 1
ATOM 3065 N N . ASP B 1 179 ? -1.763 -30.080 19.147 1.00 27.10 179 ASP B N 1
ATOM 3066 C CA . ASP B 1 179 ? -1.476 -31.404 18.532 1.00 34.79 179 ASP B CA 1
ATOM 3067 C C . ASP B 1 179 ? -2.815 -32.045 18.120 1.00 31.41 179 ASP B C 1
ATOM 3068 O O . ASP B 1 179 ? -3.786 -31.843 18.823 1.00 27.49 179 ASP B O 1
ATOM 3073 N N . GLY B 1 180 ? -2.851 -32.723 16.971 1.00 31.79 180 GLY B N 1
ATOM 3074 C CA . GLY B 1 180 ? -3.966 -33.598 16.552 1.00 30.17 180 GLY B CA 1
ATOM 3075 C C . GLY B 1 180 ? -3.507 -35.043 16.526 1.00 29.34 180 GLY B C 1
ATOM 3076 O O . GLY B 1 180 ? -2.412 -35.302 16.012 1.00 28.70 180 GLY B O 1
ATOM 3077 N N . LEU B 1 181 ? -4.261 -35.950 17.128 1.00 25.56 181 LEU B N 1
ATOM 3078 C CA . LEU B 1 181 ? -4.035 -37.410 17.006 1.00 26.45 181 LEU B CA 1
ATOM 3079 C C . LEU B 1 181 ? -5.328 -38.062 16.545 1.00 26.29 181 LEU B C 1
ATOM 3080 O O . LEU B 1 181 ? -6.343 -37.951 17.279 1.00 21.80 181 LEU B O 1
ATOM 3085 N N . PHE B 1 182 ? -5.296 -38.662 15.354 1.00 22.37 182 PHE B N 1
ATOM 3086 C CA . PHE B 1 182 ? -6.513 -39.058 14.615 1.00 24.00 182 PHE B CA 1
ATOM 3087 C C . PHE B 1 182 ? -6.531 -40.583 14.478 1.00 24.66 182 PHE B C 1
ATOM 3088 O O . PHE B 1 182 ? -5.489 -41.214 14.204 1.00 25.12 182 PHE B O 1
ATOM 3096 N N . VAL B 1 183 ? -7.684 -41.179 14.727 1.00 22.87 183 VAL B N 1
ATOM 3097 C CA . VAL B 1 183 ? -7.916 -42.621 14.440 1.00 20.70 183 VAL B CA 1
ATOM 3098 C C . VAL B 1 183 ? -9.018 -42.610 13.402 1.00 21.95 183 VAL B C 1
ATOM 3099 O O . VAL B 1 183 ? -10.175 -42.140 13.702 1.00 18.22 183 VAL B O 1
ATOM 3103 N N . GLU B 1 184 ? -8.652 -42.895 12.152 1.00 21.13 184 GLU B N 1
ATOM 3104 C CA . GLU B 1 184 ? -9.625 -42.674 11.041 1.00 21.70 184 GLU B CA 1
ATOM 3105 C C . GLU B 1 184 ? -9.637 -43.821 10.019 1.00 21.61 184 GLU B C 1
ATOM 3106 O O . GLU B 1 184 ? -8.609 -44.552 9.869 1.00 22.44 184 GLU B O 1
ATOM 3112 N N . GLY B 1 185 ? -10.772 -43.937 9.335 1.00 20.84 185 GLY B N 1
ATOM 3113 C CA . GLY B 1 185 ? -10.996 -44.817 8.183 1.00 24.41 185 GLY B CA 1
ATOM 3114 C C . GLY B 1 185 ? -11.511 -46.188 8.581 1.00 23.66 185 GLY B C 1
ATOM 3115 O O . GLY B 1 185 ? -11.737 -47.005 7.676 1.00 22.23 185 GLY B O 1
ATOM 3116 N N . HIS B 1 186 ? -11.717 -46.459 9.870 1.00 21.72 186 HIS B N 1
ATOM 3117 C CA . HIS B 1 186 ? -12.141 -47.806 10.331 1.00 20.74 186 HIS B CA 1
ATOM 3118 C C . HIS B 1 186 ? -13.609 -48.116 9.949 1.00 20.32 186 HIS B C 1
ATOM 3119 O O . HIS B 1 186 ? -13.934 -49.307 9.956 1.00 22.28 186 HIS B O 1
ATOM 3126 N N . ASN B 1 187 ? -14.469 -47.151 9.655 1.00 18.90 187 ASN B N 1
ATOM 3127 C CA . ASN B 1 187 ? -15.841 -47.445 9.134 1.00 20.13 187 ASN B CA 1
ATOM 3128 C C . ASN B 1 187 ? -15.797 -47.619 7.602 1.00 22.02 187 ASN B C 1
ATOM 3129 O O . ASN B 1 187 ? -16.576 -48.420 7.064 1.00 23.73 187 ASN B O 1
ATOM 3134 N N . ALA B 1 188 ? -14.842 -47.006 6.919 1.00 26.56 188 ALA B N 1
ATOM 3135 C CA . ALA B 1 188 ? -14.703 -47.169 5.449 1.00 28.50 188 ALA B CA 1
ATOM 3136 C C . ALA B 1 188 ? -14.112 -48.540 5.126 1.00 28.88 188 ALA B C 1
ATOM 3137 O O . ALA B 1 188 ? -14.545 -49.122 4.110 1.00 28.96 188 ALA B O 1
ATOM 3139 N N . MET B 1 189 ? -13.173 -49.016 5.948 1.00 26.38 189 MET B N 1
ATOM 3140 C CA . MET B 1 189 ? -12.426 -50.289 5.763 1.00 28.03 189 MET B CA 1
ATOM 3141 C C . MET B 1 189 ? -12.431 -51.043 7.086 1.00 27.52 189 MET B C 1
ATOM 3142 O O . MET B 1 189 ? -11.397 -51.114 7.788 1.00 25.31 189 MET B O 1
ATOM 3147 N N . PRO B 1 190 ? -13.623 -51.587 7.437 1.00 27.55 190 PRO B N 1
ATOM 3148 C CA . PRO B 1 190 ? -13.843 -52.275 8.704 1.00 31.88 190 PRO B CA 1
ATOM 3149 C C . PRO B 1 190 ? -12.965 -53.521 8.847 1.00 34.31 190 PRO B C 1
ATOM 3150 O O . PRO B 1 190 ? -12.639 -53.867 9.976 1.00 34.06 190 PRO B O 1
ATOM 3154 N N . ASP B 1 191 ? -12.506 -54.070 7.721 1.00 34.13 191 ASP B N 1
ATOM 3155 C CA . ASP B 1 191 ? -11.537 -55.196 7.714 1.00 34.68 191 ASP B CA 1
ATOM 3156 C C . ASP B 1 191 ? -10.213 -54.710 8.319 1.00 34.04 191 ASP B C 1
ATOM 3157 O O . ASP B 1 191 ? -9.425 -55.570 8.717 1.00 35.54 191 ASP B O 1
ATOM 3162 N N . LYS B 1 192 ? -9.949 -53.403 8.336 1.00 30.48 192 LYS B N 1
ATOM 3163 C CA . LYS B 1 192 ? -8.663 -52.872 8.834 1.00 31.28 192 LYS B CA 1
ATOM 3164 C C . LYS B 1 192 ? -8.862 -52.136 10.164 1.00 31.07 192 LYS B C 1
ATOM 3165 O O . LYS B 1 192 ? -7.883 -51.582 10.652 1.00 27.38 192 LYS B O 1
ATOM 3171 N N . ALA B 1 193 ? -10.048 -52.214 10.763 1.00 28.65 193 ALA B N 1
ATOM 3172 C CA . ALA B 1 193 ? -10.402 -51.450 11.983 1.00 27.74 193 ALA B CA 1
ATOM 3173 C C . ALA B 1 193 ? -9.406 -51.747 13.104 1.00 28.55 193 ALA B C 1
ATOM 3174 O O . ALA B 1 193 ? -8.965 -50.770 13.746 1.00 25.61 193 ALA B O 1
ATOM 3176 N N . GLN B 1 194 ? -9.078 -53.021 13.361 1.00 30.86 194 GLN B N 1
ATOM 3177 C CA . GLN B 1 194 ? -8.212 -53.388 14.513 1.00 31.72 194 GLN B CA 1
ATOM 3178 C C . GLN B 1 194 ? -6.791 -52.886 14.250 1.00 30.74 194 GLN B C 1
ATOM 3179 O O . GLN B 1 194 ? -6.162 -52.362 15.197 1.00 31.61 194 GLN B O 1
ATOM 3185 N N . GLU B 1 195 ? -6.326 -52.947 13.007 1.00 29.15 195 GLU B N 1
ATOM 3186 C CA . GLU B 1 195 ? -4.975 -52.468 12.636 1.00 30.78 195 GLU B CA 1
ATOM 3187 C C . GLU B 1 195 ? -4.958 -50.950 12.782 1.00 29.96 195 GLU B C 1
ATOM 3188 O O . GLU B 1 195 ? -3.945 -50.426 13.274 1.00 28.28 195 GLU B O 1
ATOM 3194 N N . ILE B 1 196 ? -5.998 -50.262 12.305 1.00 24.38 196 ILE B N 1
ATOM 3195 C CA . ILE B 1 196 ? -6.086 -48.778 12.393 1.00 22.77 196 ILE B CA 1
ATOM 3196 C C . ILE B 1 196 ? -6.083 -48.406 13.880 1.00 23.43 196 ILE B C 1
ATOM 3197 O O . ILE B 1 196 ? -5.398 -47.437 14.234 1.00 25.55 196 ILE B O 1
ATOM 3202 N N . LYS B 1 197 ? -6.863 -49.097 14.709 1.00 24.96 197 LYS B N 1
ATOM 3203 C CA . LYS B 1 197 ? -6.947 -48.775 16.154 1.00 26.39 197 LYS B CA 1
ATOM 3204 C C . LYS B 1 197 ? -5.571 -48.980 16.830 1.00 28.67 197 LYS B C 1
ATOM 3205 O O . LYS B 1 197 ? -5.094 -48.076 17.532 1.00 28.74 197 LYS B O 1
ATOM 3211 N N . GLU B 1 198 ? -4.959 -50.140 16.646 1.00 30.07 198 GLU B N 1
ATOM 3212 C CA . GLU B 1 198 ? -3.618 -50.470 17.199 1.00 30.98 198 GLU B CA 1
ATOM 3213 C C . GLU B 1 198 ? -2.594 -49.423 16.785 1.00 30.16 198 GLU B C 1
ATOM 3214 O O . GLU B 1 198 ? -1.779 -49.021 17.615 1.00 31.15 198 GLU B O 1
ATOM 3220 N N . LYS B 1 199 ? -2.596 -48.999 15.529 1.00 30.13 199 LYS B N 1
ATOM 3221 C CA . LYS B 1 199 ? -1.625 -47.989 15.072 1.00 30.35 199 LYS B CA 1
ATOM 3222 C C . LYS B 1 199 ? -1.856 -46.661 15.819 1.00 28.19 199 LYS B C 1
ATOM 3223 O O . LYS B 1 199 ? -0.887 -46.035 16.2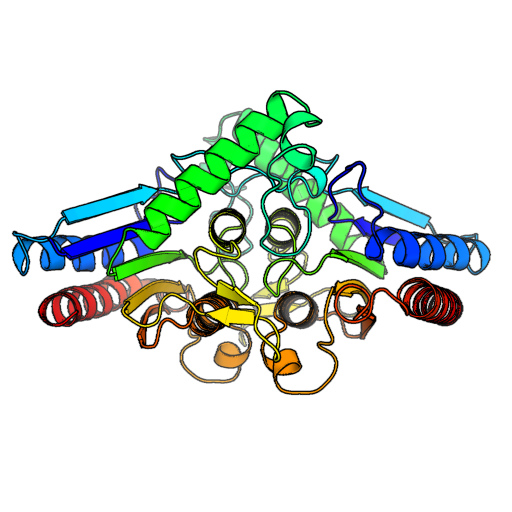25 1.00 25.49 199 LYS B O 1
ATOM 3229 N N . ALA B 1 200 ? -3.097 -46.200 15.962 1.00 25.77 200 ALA B N 1
ATOM 3230 C CA . ALA B 1 200 ? -3.426 -44.940 16.679 1.00 22.64 200 ALA B CA 1
ATOM 3231 C C . ALA B 1 200 ? -3.038 -45.035 18.172 1.00 21.75 200 ALA B C 1
ATOM 3232 O O . ALA B 1 200 ? -2.554 -44.018 18.720 1.00 23.95 200 ALA B O 1
ATOM 3234 N N . VAL B 1 201 ? -3.254 -46.183 18.797 1.00 22.07 201 VAL B N 1
ATOM 3235 C CA . VAL B 1 201 ? -2.901 -46.446 20.223 1.00 25.57 201 VAL B CA 1
ATOM 3236 C C . VAL B 1 201 ? -1.378 -46.337 20.409 1.00 28.25 201 VAL B C 1
ATOM 3237 O O . VAL B 1 201 ? -0.927 -45.677 21.373 1.00 25.09 201 VAL B O 1
ATOM 3241 N N . ALA B 1 202 ? -0.613 -46.916 19.485 1.00 30.74 202 ALA B N 1
ATOM 3242 C CA . ALA B 1 202 ? 0.869 -46.827 19.456 1.00 29.43 202 ALA B CA 1
ATOM 3243 C C . ALA B 1 202 ? 1.306 -45.372 19.305 1.00 29.14 202 ALA B C 1
ATOM 3244 O O . ALA B 1 202 ? 2.223 -44.938 20.045 1.00 30.91 202 ALA B O 1
ATOM 3246 N N . ARG B 1 203 ? 0.700 -44.634 18.386 1.00 26.66 203 ARG B N 1
ATOM 3247 C CA . ARG B 1 203 ? 0.970 -43.196 18.187 1.00 27.83 203 ARG B CA 1
ATOM 3248 C C . ARG B 1 203 ? 0.630 -42.436 19.477 1.00 29.01 203 ARG B C 1
ATOM 3249 O O . ARG B 1 203 ? 1.408 -41.564 19.874 1.00 26.56 203 ARG B O 1
ATOM 3257 N N . ALA B 1 204 ? -0.501 -42.739 20.104 1.00 26.45 204 ALA B N 1
ATOM 3258 C CA . ALA B 1 204 ? -0.925 -42.113 21.372 1.00 27.32 204 ALA B CA 1
ATOM 3259 C C . ALA B 1 204 ? 0.155 -42.352 22.436 1.00 26.86 204 ALA B C 1
ATOM 3260 O O . ALA B 1 204 ? 0.521 -41.406 23.124 1.00 27.17 204 ALA B O 1
ATOM 3262 N N . LYS B 1 205 ? 0.557 -43.602 22.612 1.00 26.88 205 LYS B N 1
ATOM 3263 C CA . LYS B 1 205 ? 1.633 -43.987 23.564 1.00 32.95 205 LYS B CA 1
ATOM 3264 C C . LYS B 1 205 ? 2.914 -43.189 23.271 1.00 30.84 205 LYS B C 1
ATOM 3265 O O . LYS B 1 205 ? 3.463 -42.592 24.230 1.00 28.79 205 LYS B O 1
ATOM 3271 N N . ASP B 1 206 ? 3.330 -43.084 22.004 1.00 31.11 206 ASP B N 1
ATOM 3272 C CA . ASP B 1 206 ? 4.512 -42.273 21.606 1.00 29.13 206 ASP B CA 1
ATOM 3273 C C . ASP B 1 206 ? 4.334 -40.812 22.035 1.00 30.98 206 ASP B C 1
ATOM 3274 O O . ASP B 1 206 ? 5.265 -40.223 22.626 1.00 27.23 206 ASP B O 1
ATOM 3279 N N . LEU B 1 207 ? 3.179 -40.216 21.761 1.00 28.47 207 LEU B N 1
ATOM 3280 C CA . LEU B 1 207 ? 2.981 -38.779 22.066 1.00 29.86 207 LEU B CA 1
ATOM 3281 C C . LEU B 1 207 ? 3.007 -38.586 23.593 1.00 25.62 207 LEU B C 1
ATOM 3282 O O . LEU B 1 207 ? 3.508 -37.506 24.038 1.00 27.75 207 LEU B O 1
ATOM 3287 N N . ALA B 1 208 ? 2.545 -39.580 24.357 1.00 24.00 208 ALA B N 1
ATOM 3288 C CA . ALA B 1 208 ? 2.437 -39.490 25.838 1.00 27.63 208 ALA B CA 1
ATOM 3289 C C . ALA B 1 208 ? 3.837 -39.366 26.458 1.00 30.75 208 ALA B C 1
ATOM 3290 O O . ALA B 1 208 ? 3.926 -38.893 27.594 1.00 29.96 208 ALA B O 1
ATOM 3292 N N . HIS B 1 209 ? 4.871 -39.796 25.735 1.00 29.95 209 HIS B N 1
ATOM 3293 C CA . HIS B 1 209 ? 6.292 -39.708 26.191 1.00 35.07 209 HIS B CA 1
ATOM 3294 C C . HIS B 1 209 ? 6.854 -38.296 26.003 1.00 35.77 209 HIS B C 1
ATOM 3295 O O . HIS B 1 209 ? 7.852 -38.002 26.658 1.00 39.87 209 HIS B O 1
ATOM 3302 N N . THR B 1 210 ? 6.284 -37.460 25.137 1.00 38.35 210 THR B N 1
ATOM 3303 C CA . THR B 1 210 ? 6.860 -36.132 24.808 1.00 40.94 210 THR B CA 1
ATOM 3304 C C . THR B 1 210 ? 5.878 -35.002 25.119 1.00 42.56 210 THR B C 1
ATOM 3305 O O . THR B 1 210 ? 6.327 -33.856 25.201 1.00 45.04 210 THR B O 1
ATOM 3309 N N . PHE B 1 211 ? 4.588 -35.285 25.296 1.00 38.67 211 PHE B N 1
ATOM 3310 C CA . PHE B 1 211 ? 3.584 -34.243 25.630 1.00 34.69 211 PHE B CA 1
ATOM 3311 C C . PHE B 1 211 ? 3.917 -33.636 27.002 1.00 36.27 211 PHE B C 1
ATOM 3312 O O . PHE B 1 211 ? 4.347 -34.317 27.948 1.00 3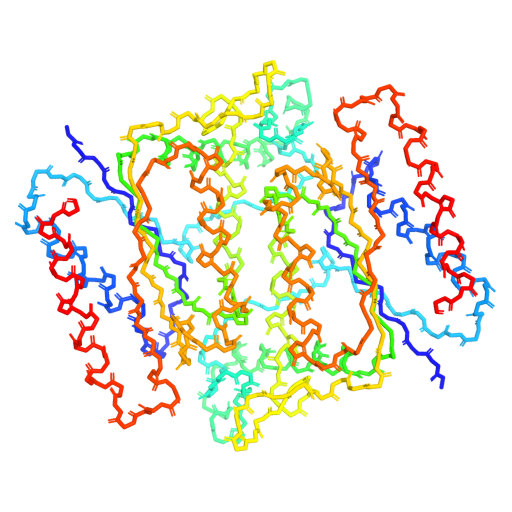6.75 211 PHE B O 1
#

CATH classification: 3.40.50.360

Secondary structure (DSSP, 8-state):
--EEEEEE---S--TT-HHHHHHHHHHHHHHHH-TTSEEEEEETTTS--PPP-GGGEEETTEE--THHHHTS-HHHHHHHHHHHHHHHHHHH-SEEEEEEE-BTTB--HHHHHHHHHH--BTTTEEEETTEEEES-TT-EEEEEEEESS--SSSSGGGG--HHHHHHHHHHHTT-SEEEEEEEE-TTTSTTTHHHHHHHHHHHHHHHTTT-/--EEEEEE-----SSPPHHHHHHHHHHHHHHHH-TTSEEEEEETTTS--PPP-TTTEEETTEE--SHHHHTS-HHHHHHHHHHHHHHHHHHH-SEEEEEEE-BTTB--HHHHHHHHHH--BTTTEEEETTEEEES-TT-EEEEEEEESS--SSSTTGGG--HHHHHHHHHHHTT-SEEEEEEEE-TTT-GGGHHHHHHHHHHHHHHHHTT-

InterPro domains:
  IPR003680 Flavodoxin-like fold [PF02525] (2-206)
  IPR023048 NADH:quinone oxidoreductase, FMN-dependent [MF_01216] (2-211)
  IPR029039 Flavoprotein-like superfamily [G3DSA:3.40.50.360] (1-211)
  IPR029039 Flavoprotein-like superfamily [SSF52218] (1-209)
  IPR050104 FMN-dependent NADH:quinone oxidoreductase, azoreductase type 1 [PTHR43741] (1-210)